Protein AF-I4Z5Z3-F1 (afdb_monomer_lite)

Structure (mmCIF, N/CA/C/O backbone):
data_AF-I4Z5Z3-F1
#
_entry.id   AF-I4Z5Z3-F1
#
loop_
_atom_site.group_PDB
_atom_site.id
_atom_site.type_symbol
_atom_site.label_atom_id
_atom_site.label_alt_id
_atom_site.label_comp_id
_atom_site.label_asym_id
_atom_site.label_entity_id
_atom_site.label_seq_id
_atom_site.pdbx_PDB_ins_code
_atom_site.Cartn_x
_atom_site.Cartn_y
_atom_site.Cartn_z
_atom_site.occupancy
_atom_site.B_iso_or_equiv
_atom_site.auth_seq_id
_atom_site.auth_comp_id
_atom_site.auth_asym_id
_atom_site.auth_atom_id
_atom_site.pdbx_PDB_model_num
ATOM 1 N N . MET A 1 1 ? 23.223 37.332 -29.266 1.00 31.53 1 MET A N 1
ATOM 2 C CA . MET A 1 1 ? 24.031 36.382 -30.055 1.00 31.53 1 MET A CA 1
ATOM 3 C C . MET A 1 1 ? 25.077 35.827 -29.116 1.00 31.53 1 MET A C 1
ATOM 5 O O . MET A 1 1 ? 26.074 36.486 -28.861 1.00 31.53 1 MET A O 1
ATOM 9 N N . ASP A 1 2 ? 24.752 34.699 -28.500 1.00 26.55 2 ASP A N 1
ATOM 10 C CA . ASP A 1 2 ? 25.630 33.965 -27.591 1.00 26.55 2 ASP A CA 1
ATOM 11 C C . ASP A 1 2 ? 26.418 32.945 -28.441 1.00 26.55 2 ASP A C 1
ATOM 13 O O . ASP A 1 2 ? 25.777 32.205 -29.194 1.00 26.55 2 ASP A O 1
ATOM 17 N N . PRO A 1 3 ? 27.766 32.922 -28.439 1.00 29.77 3 PRO A N 1
ATOM 18 C CA . PRO A 1 3 ? 28.542 32.122 -29.386 1.00 29.77 3 PRO A CA 1
ATOM 19 C C . PRO A 1 3 ? 28.726 30.651 -28.972 1.00 29.77 3 PRO A C 1
ATOM 21 O O . PRO A 1 3 ? 29.540 29.954 -29.573 1.00 29.77 3 PRO A O 1
ATOM 24 N N . ASN A 1 4 ? 27.980 30.149 -27.981 1.00 31.39 4 ASN A N 1
ATOM 25 C CA . ASN A 1 4 ? 28.187 28.808 -27.419 1.00 31.39 4 ASN A CA 1
ATOM 26 C C . ASN A 1 4 ? 27.193 27.718 -27.852 1.00 31.39 4 ASN A C 1
ATOM 28 O O . ASN A 1 4 ? 27.246 26.610 -27.318 1.00 31.39 4 ASN A O 1
ATOM 32 N N . HIS A 1 5 ? 26.352 27.950 -28.862 1.00 33.59 5 HIS A N 1
ATOM 33 C CA . HIS A 1 5 ? 25.580 26.860 -29.468 1.00 33.59 5 HIS A CA 1
ATOM 34 C C . HIS A 1 5 ? 26.486 26.030 -30.395 1.00 33.59 5 HIS A C 1
ATOM 36 O O . HIS A 1 5 ? 26.515 26.215 -31.609 1.00 33.59 5 HIS A O 1
ATOM 42 N N . ARG A 1 6 ? 27.286 25.123 -29.818 1.00 33.78 6 ARG A N 1
ATOM 43 C CA . ARG A 1 6 ? 27.872 24.023 -30.592 1.00 33.78 6 ARG A CA 1
ATOM 44 C C . ARG A 1 6 ? 26.736 23.077 -30.962 1.00 33.78 6 ARG A C 1
ATOM 46 O O . ARG A 1 6 ? 26.145 22.454 -30.085 1.00 33.78 6 ARG A O 1
ATOM 53 N N . ASP A 1 7 ? 26.446 22.984 -32.255 1.00 34.03 7 ASP A N 1
ATOM 54 C CA . ASP A 1 7 ? 25.658 21.900 -32.838 1.00 34.03 7 ASP A CA 1
ATOM 55 C C . ASP A 1 7 ? 26.296 20.560 -32.449 1.00 34.03 7 ASP A C 1
ATOM 57 O O . ASP A 1 7 ? 27.281 20.113 -33.045 1.00 34.03 7 ASP A O 1
ATOM 61 N N . HIS A 1 8 ? 25.754 19.916 -31.417 1.00 39.19 8 HIS A N 1
ATOM 62 C CA . HIS A 1 8 ? 26.062 18.532 -31.093 1.00 39.19 8 HIS A CA 1
ATOM 63 C C . HIS A 1 8 ? 25.423 17.647 -32.163 1.00 39.19 8 HIS A C 1
ATOM 65 O O . HIS A 1 8 ? 24.312 17.144 -32.004 1.00 39.19 8 HIS A O 1
ATOM 71 N N . LYS A 1 9 ? 26.123 17.460 -33.286 1.00 43.28 9 LYS A N 1
ATOM 72 C CA . LYS A 1 9 ? 25.806 16.350 -34.184 1.00 43.28 9 LYS A CA 1
ATOM 73 C C . LYS A 1 9 ? 25.938 15.053 -33.375 1.00 43.28 9 LYS A C 1
ATOM 75 O O . LYS A 1 9 ? 26.975 14.877 -32.732 1.00 43.28 9 LYS A O 1
ATOM 80 N N . PRO A 1 10 ? 24.943 14.149 -33.388 1.00 43.78 10 PRO A N 1
ATOM 81 C CA . PRO A 1 10 ? 25.085 12.842 -32.764 1.00 43.78 10 PRO A CA 1
ATOM 82 C C . PRO A 1 10 ? 26.239 12.108 -33.453 1.00 43.78 10 PRO A C 1
ATOM 84 O O . PRO A 1 10 ? 26.152 11.712 -34.614 1.00 43.78 10 PRO A O 1
ATOM 87 N N . GLY A 1 11 ? 27.360 11.992 -32.752 1.00 50.28 11 GLY A N 1
ATOM 88 C CA . GLY A 1 11 ? 28.593 11.432 -33.278 1.00 50.28 11 GLY A CA 1
ATOM 89 C C . GLY A 1 11 ? 29.417 10.826 -32.155 1.00 50.28 11 GLY A C 1
ATOM 90 O O . GLY A 1 11 ? 29.365 11.281 -31.016 1.00 50.28 11 GLY A O 1
ATOM 91 N N . LEU A 1 12 ? 30.151 9.765 -32.479 1.00 65.81 12 LEU A N 1
ATOM 92 C CA . LEU A 1 12 ? 31.097 9.140 -31.564 1.00 65.81 12 LEU A CA 1
ATOM 93 C C . LEU A 1 12 ? 32.271 10.101 -31.326 1.00 65.81 12 LEU A C 1
ATOM 95 O O . LEU A 1 12 ? 33.020 10.397 -32.259 1.00 65.81 12 LEU A O 1
ATOM 99 N N . HIS A 1 13 ? 32.449 10.576 -30.095 1.00 69.69 13 HIS A N 1
ATOM 100 C CA . HIS A 1 13 ? 33.616 11.370 -29.711 1.00 69.69 13 HIS A CA 1
ATOM 101 C C . HIS A 1 13 ? 34.647 10.472 -29.024 1.00 69.69 13 HIS A C 1
ATOM 103 O O . HIS A 1 13 ? 34.348 9.841 -28.015 1.00 69.69 13 HIS A O 1
ATOM 109 N N . LEU A 1 14 ? 35.866 10.421 -29.566 1.00 71.56 14 LEU A N 1
ATOM 110 C CA . LEU A 1 14 ? 36.978 9.619 -29.046 1.00 71.56 14 LEU A CA 1
ATOM 111 C C . LEU A 1 14 ? 38.080 10.547 -28.528 1.00 71.56 14 LEU A C 1
ATOM 113 O O . LEU A 1 14 ? 38.594 11.360 -29.294 1.00 71.56 14 LEU A O 1
ATOM 117 N N . GLN A 1 15 ? 38.464 10.433 -27.253 1.00 69.38 15 GLN A N 1
ATOM 118 C CA . GLN A 1 15 ? 39.503 11.307 -26.679 1.00 69.38 15 GLN A CA 1
ATOM 119 C C . GLN A 1 15 ? 40.918 10.724 -26.763 1.00 69.38 15 GLN A C 1
ATOM 121 O O . GLN A 1 15 ? 41.886 11.449 -26.987 1.00 69.38 15 GLN A O 1
ATOM 126 N N . LYS A 1 16 ? 41.060 9.410 -26.557 1.00 73.69 16 LYS A N 1
ATOM 127 C CA . LYS A 1 16 ? 42.342 8.692 -26.594 1.00 73.69 16 LYS A CA 1
ATOM 128 C C . LYS A 1 16 ? 42.115 7.331 -27.230 1.00 73.69 16 LYS A C 1
ATOM 130 O O . LYS A 1 16 ? 41.235 6.604 -26.781 1.00 73.69 16 LYS A O 1
ATOM 135 N N . PHE A 1 17 ? 42.906 6.965 -28.233 1.00 76.56 17 PHE A N 1
ATOM 136 C CA . PHE A 1 17 ? 42.856 5.631 -28.822 1.00 76.56 17 PHE A CA 1
ATOM 137 C C . PHE A 1 17 ? 44.259 5.125 -29.138 1.00 76.56 17 PHE A C 1
ATOM 139 O O . PHE A 1 17 ? 45.137 5.885 -29.544 1.00 76.56 17 PHE A O 1
ATOM 146 N N . LYS A 1 18 ? 44.463 3.825 -28.953 1.00 83.12 18 LYS A N 1
ATOM 147 C CA . LYS A 1 18 ? 45.615 3.093 -29.467 1.00 83.12 18 LYS A CA 1
ATOM 148 C C . LYS A 1 18 ? 45.072 1.906 -30.243 1.00 83.12 18 LYS A C 1
ATOM 150 O O . LYS A 1 18 ? 44.333 1.096 -29.694 1.00 83.12 18 LYS A O 1
ATOM 155 N N . THR A 1 19 ? 45.412 1.836 -31.519 1.00 84.44 19 THR A N 1
ATOM 156 C CA . THR A 1 19 ? 44.945 0.796 -32.432 1.00 84.44 19 THR A CA 1
ATOM 157 C C . THR A 1 19 ? 46.143 0.086 -33.036 1.00 84.44 19 THR A C 1
ATOM 159 O O . THR A 1 19 ? 47.125 0.708 -33.438 1.00 84.44 19 THR A O 1
ATOM 162 N N . ARG A 1 20 ? 46.067 -1.236 -33.092 1.00 84.38 20 ARG A N 1
ATOM 163 C CA . ARG A 1 20 ? 46.928 -2.091 -33.896 1.00 84.38 20 ARG A CA 1
ATOM 164 C C . ARG A 1 20 ? 46.010 -2.794 -34.879 1.00 84.38 20 ARG A C 1
ATOM 166 O O . ARG A 1 20 ? 45.059 -3.434 -34.448 1.00 84.38 20 ARG A O 1
ATOM 173 N N . PHE A 1 21 ? 46.262 -2.641 -36.170 1.00 82.38 21 PHE A N 1
ATOM 174 C CA . PHE A 1 21 ? 45.465 -3.305 -37.189 1.00 82.38 21 PHE A CA 1
ATOM 175 C C . PHE A 1 21 ? 46.363 -3.962 -38.231 1.00 82.38 21 PHE A C 1
ATOM 177 O O . PHE A 1 21 ? 47.402 -3.413 -38.595 1.00 82.38 21 PHE A O 1
ATOM 184 N N . ASP A 1 22 ? 45.938 -5.128 -38.689 1.00 79.94 22 ASP A N 1
ATOM 185 C CA . ASP A 1 22 ? 46.406 -5.803 -39.889 1.00 79.94 22 ASP A CA 1
ATOM 186 C C . ASP A 1 22 ? 45.170 -6.023 -40.767 1.00 79.94 22 ASP A C 1
ATOM 188 O O . ASP A 1 22 ? 44.238 -6.727 -40.375 1.00 79.94 22 ASP A O 1
ATOM 192 N N . ALA A 1 23 ? 45.089 -5.296 -41.881 1.00 76.75 23 ALA A N 1
ATOM 193 C CA . ALA A 1 23 ? 43.905 -5.249 -42.729 1.00 76.75 23 ALA A CA 1
ATOM 194 C C . ALA A 1 23 ? 44.325 -5.245 -44.198 1.00 76.75 23 ALA A C 1
ATOM 196 O O . ALA A 1 23 ? 45.014 -4.326 -44.649 1.00 76.75 23 ALA A O 1
ATOM 197 N N . GLY A 1 24 ? 43.897 -6.257 -44.950 1.00 71.94 24 GLY A N 1
ATOM 198 C CA . GLY A 1 24 ? 44.067 -6.248 -46.399 1.00 71.94 24 GLY A CA 1
ATOM 199 C C . GLY A 1 24 ? 43.043 -5.367 -47.121 1.00 71.94 24 GLY A C 1
ATOM 200 O O . GLY A 1 24 ? 42.066 -4.882 -46.550 1.00 71.94 24 GLY A O 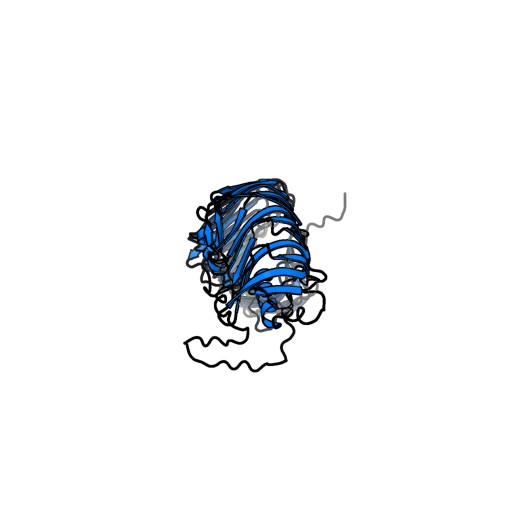1
ATOM 201 N N . SER A 1 25 ? 43.301 -5.126 -48.403 1.00 71.19 25 SER A N 1
ATOM 202 C CA . SER A 1 25 ? 42.536 -4.186 -49.237 1.00 71.19 25 SER A CA 1
ATOM 203 C C . SER A 1 25 ? 41.274 -4.795 -49.857 1.00 71.19 25 SER A C 1
ATOM 205 O O . SER A 1 25 ? 40.394 -4.064 -50.312 1.00 71.19 25 SER A O 1
ATOM 207 N N . HIS A 1 26 ? 41.160 -6.125 -49.870 1.00 73.25 26 HIS A N 1
ATOM 208 C CA . HIS A 1 26 ? 40.001 -6.837 -50.384 1.00 73.25 26 HIS A CA 1
ATOM 209 C C . HIS A 1 26 ? 39.078 -7.279 -49.232 1.00 73.25 26 HIS A C 1
ATOM 211 O O . HIS A 1 26 ? 39.560 -7.762 -48.213 1.00 73.25 26 HIS A O 1
ATOM 217 N N . PRO A 1 27 ? 37.737 -7.238 -49.389 1.00 68.38 27 PRO A N 1
ATOM 218 C CA . PRO A 1 27 ? 36.786 -7.734 -48.385 1.00 68.38 27 PRO A CA 1
ATOM 219 C C . PRO A 1 27 ? 36.991 -9.150 -47.807 1.00 68.38 27 PRO A C 1
ATOM 221 O O . PRO A 1 27 ? 36.355 -9.488 -46.807 1.00 68.38 27 PRO A O 1
ATOM 224 N N . ARG A 1 28 ? 37.807 -9.993 -48.451 1.00 76.12 28 ARG A N 1
ATOM 225 C CA . ARG A 1 28 ? 38.149 -11.355 -48.006 1.00 76.12 28 ARG A CA 1
ATOM 226 C C . ARG A 1 28 ? 39.514 -11.453 -47.328 1.00 76.12 28 ARG A C 1
ATOM 228 O O . ARG A 1 28 ? 39.836 -12.523 -46.819 1.00 76.12 28 ARG A O 1
ATOM 235 N N . ASP A 1 29 ? 40.299 -10.386 -47.354 1.00 82.75 29 ASP A N 1
ATOM 236 C CA . ASP A 1 29 ? 41.617 -10.380 -46.744 1.00 82.75 29 ASP A CA 1
ATOM 237 C C . ASP A 1 29 ? 41.499 -10.434 -45.219 1.00 82.75 29 ASP A C 1
ATOM 239 O O . ASP A 1 29 ? 40.460 -10.085 -44.642 1.00 82.75 29 ASP A O 1
ATOM 243 N N . GLN A 1 30 ? 42.577 -10.886 -44.577 1.00 83.00 30 GLN A N 1
ATOM 244 C CA . GLN A 1 30 ? 42.654 -10.950 -43.127 1.00 83.00 30 GLN A CA 1
ATOM 245 C C . GLN A 1 30 ? 42.459 -9.551 -42.526 1.00 83.00 30 GLN A C 1
ATOM 247 O O . GLN A 1 30 ? 43.015 -8.560 -43.001 1.00 83.00 30 GLN A O 1
ATOM 252 N N . LEU A 1 31 ? 41.632 -9.509 -41.489 1.00 84.00 31 LEU A N 1
ATOM 253 C CA . LEU A 1 31 ? 41.275 -8.358 -40.687 1.00 84.00 31 LEU A CA 1
ATOM 254 C C . LEU A 1 31 ? 41.512 -8.737 -39.224 1.00 84.00 31 LEU A C 1
ATOM 256 O O . LEU A 1 31 ? 40.755 -9.525 -38.660 1.00 84.00 31 LEU A O 1
ATOM 260 N N . ASP A 1 32 ? 42.564 -8.196 -38.624 1.00 87.81 32 ASP A N 1
ATOM 261 C CA . ASP A 1 32 ? 42.839 -8.276 -37.190 1.00 87.81 32 ASP A CA 1
ATOM 262 C C . ASP A 1 32 ? 43.004 -6.854 -36.656 1.00 87.81 32 ASP A C 1
ATOM 264 O O . ASP A 1 32 ? 43.989 -6.178 -36.946 1.00 87.81 32 ASP A O 1
ATOM 268 N N . ILE A 1 33 ? 42.005 -6.363 -35.930 1.00 87.12 33 ILE A N 1
ATOM 269 C CA . ILE A 1 33 ? 41.999 -5.040 -35.310 1.00 87.12 33 ILE A CA 1
ATOM 270 C C . ILE A 1 33 ? 41.961 -5.238 -33.803 1.00 87.12 33 ILE A C 1
ATOM 272 O O . ILE A 1 33 ? 41.000 -5.778 -33.268 1.00 87.12 33 ILE A O 1
ATOM 276 N N . GLN A 1 34 ? 42.965 -4.718 -33.110 1.00 88.19 34 GLN A N 1
ATOM 277 C CA . GLN A 1 34 ? 42.982 -4.566 -31.662 1.00 88.19 34 GLN A CA 1
ATOM 278 C C . GLN A 1 34 ? 43.000 -3.077 -31.336 1.00 88.19 34 GLN A C 1
ATOM 280 O O . GLN A 1 34 ? 43.949 -2.361 -31.660 1.00 88.19 34 GLN A O 1
ATOM 285 N N . ALA A 1 35 ? 41.941 -2.595 -30.704 1.00 86.50 35 ALA A N 1
ATOM 286 C CA . ALA A 1 35 ? 41.761 -1.198 -30.356 1.00 86.50 35 ALA A CA 1
ATOM 287 C C . ALA A 1 35 ? 41.519 -1.056 -28.852 1.00 86.50 35 ALA A C 1
ATOM 289 O O . ALA A 1 35 ? 40.585 -1.634 -28.309 1.00 86.50 35 ALA A O 1
ATOM 290 N N . SER A 1 36 ? 42.333 -0.242 -28.186 1.00 85.19 36 SER A N 1
ATOM 291 C CA . SER A 1 36 ? 42.078 0.229 -26.825 1.00 85.19 36 SER A CA 1
ATOM 292 C C . SER A 1 36 ? 41.691 1.708 -26.881 1.00 85.19 36 SER A C 1
ATOM 294 O O . SER A 1 36 ? 42.518 2.554 -27.248 1.00 85.19 36 SER A O 1
ATOM 296 N N . LEU A 1 37 ? 40.443 2.023 -26.546 1.00 83.81 37 LEU A N 1
ATOM 297 C CA . LEU A 1 37 ? 39.892 3.377 -26.498 1.00 83.81 37 LEU A CA 1
ATOM 298 C C . LEU A 1 37 ? 39.823 3.814 -25.030 1.00 83.81 37 LEU A C 1
ATOM 300 O O . LEU A 1 37 ? 39.231 3.133 -24.198 1.00 83.81 37 LEU A O 1
ATOM 304 N N . GLY A 1 38 ? 40.437 4.947 -24.698 1.00 77.56 38 GLY A N 1
ATOM 305 C CA . GLY A 1 38 ? 40.443 5.475 -23.334 1.00 77.56 38 GLY A CA 1
ATOM 306 C C . GLY A 1 38 ? 39.061 5.960 -22.904 1.00 77.56 38 GLY A C 1
ATOM 307 O O . GLY A 1 38 ? 38.552 5.529 -21.874 1.00 77.56 38 GLY A O 1
ATOM 308 N N . GLU A 1 39 ? 38.448 6.813 -23.721 1.00 81.88 39 GLU A N 1
ATOM 309 C CA . GLU A 1 39 ? 37.090 7.322 -23.523 1.00 81.88 39 GLU A CA 1
ATOM 310 C C . GLU A 1 39 ? 36.411 7.478 -24.883 1.00 81.88 39 GLU A C 1
ATOM 312 O O . GLU A 1 39 ? 36.997 8.041 -25.820 1.00 81.88 39 GLU A O 1
ATOM 317 N N . ALA A 1 40 ? 35.187 6.969 -24.972 1.00 80.75 40 ALA A N 1
ATOM 318 C CA . ALA A 1 40 ? 34.297 7.105 -26.108 1.00 80.75 40 ALA A CA 1
ATOM 319 C C . ALA A 1 40 ? 32.925 7.560 -25.606 1.00 80.75 40 ALA A C 1
ATOM 321 O O . ALA A 1 40 ? 32.369 6.949 -24.698 1.00 80.75 40 ALA A O 1
ATOM 322 N N . SER A 1 41 ? 32.361 8.615 -26.185 1.00 77.44 41 SER A N 1
ATOM 323 C CA . SER A 1 41 ? 31.017 9.071 -25.828 1.00 77.44 41 SER A CA 1
ATOM 324 C C . SER A 1 41 ? 30.083 9.088 -27.031 1.00 77.44 41 SER A C 1
ATOM 326 O O . SER A 1 41 ? 30.464 9.436 -28.152 1.00 77.44 41 SER A O 1
ATOM 328 N N . TRP A 1 42 ? 28.846 8.687 -26.769 1.00 70.31 42 TRP A N 1
ATOM 329 C CA . TRP A 1 42 ? 27.691 8.742 -27.655 1.00 70.31 42 TRP A CA 1
ATOM 330 C C . TRP A 1 42 ? 26.529 9.381 -26.866 1.00 70.31 42 TRP A C 1
ATOM 332 O O . TRP A 1 42 ? 26.560 9.333 -25.634 1.00 70.31 42 TRP A O 1
ATOM 342 N N . PRO A 1 43 ? 25.527 10.030 -27.491 1.00 67.88 43 PRO A N 1
ATOM 343 C CA . PRO A 1 43 ? 24.435 10.658 -26.743 1.00 67.88 43 PRO A CA 1
ATOM 344 C C . PRO A 1 43 ? 23.778 9.685 -25.744 1.00 67.88 43 PRO A C 1
ATOM 346 O O . PRO A 1 43 ? 23.251 8.650 -26.143 1.00 67.88 43 PRO A O 1
ATOM 349 N N . GLY A 1 44 ? 23.854 10.003 -24.445 1.00 72.06 44 GLY A N 1
ATOM 350 C CA . GLY A 1 44 ? 23.339 9.177 -23.339 1.00 72.06 44 GLY A CA 1
ATOM 351 C C . GLY A 1 44 ? 24.209 7.979 -22.910 1.00 72.06 44 GLY A C 1
ATOM 352 O O . GLY A 1 44 ? 23.841 7.263 -21.979 1.00 72.06 44 GLY A O 1
ATOM 353 N N . LEU A 1 45 ? 25.364 7.746 -23.547 1.00 82.62 45 LEU A N 1
ATOM 354 C CA . LEU A 1 45 ? 26.273 6.637 -23.238 1.00 82.62 45 LEU A CA 1
ATOM 355 C C . LEU A 1 45 ? 27.734 7.095 -23.231 1.00 82.62 45 LEU A C 1
ATOM 357 O O . LEU A 1 45 ? 28.295 7.490 -24.252 1.00 82.62 45 LEU A O 1
ATOM 361 N N . HIS A 1 46 ? 28.388 6.954 -22.086 1.00 87.38 46 HIS A N 1
ATOM 362 C CA . HIS A 1 46 ? 29.822 7.146 -21.940 1.00 87.38 46 HIS A CA 1
ATOM 363 C C . HIS A 1 46 ? 30.512 5.800 -21.702 1.00 87.38 46 HIS A C 1
ATOM 365 O O . HIS A 1 46 ? 30.209 5.088 -20.747 1.00 87.38 46 HIS A O 1
ATOM 371 N N . LEU A 1 47 ? 31.455 5.453 -22.568 1.00 86.75 47 LEU A N 1
ATOM 372 C CA . LEU A 1 47 ? 32.263 4.242 -22.508 1.00 86.75 47 LEU A CA 1
ATOM 373 C C . LEU A 1 47 ? 33.688 4.607 -22.080 1.00 86.75 47 LEU A C 1
ATOM 375 O O . LEU A 1 47 ? 34.420 5.283 -22.803 1.00 86.75 47 LEU A O 1
ATOM 379 N N . GLY A 1 48 ? 34.090 4.160 -20.896 1.00 85.44 48 GLY A N 1
ATOM 380 C CA . GLY A 1 48 ? 35.453 4.275 -20.382 1.00 85.44 48 GLY A CA 1
ATOM 381 C C . GLY A 1 48 ? 36.231 2.971 -20.549 1.00 85.44 48 GLY A C 1
ATOM 382 O O . GLY A 1 48 ? 35.648 1.892 -20.502 1.00 85.44 48 GLY A O 1
ATOM 383 N N . SER A 1 49 ? 37.553 3.071 -20.722 1.00 86.88 49 SER A N 1
ATOM 384 C CA . SER A 1 49 ? 38.491 1.936 -20.800 1.00 86.88 49 SER A CA 1
ATOM 385 C C . SER A 1 49 ? 37.969 0.782 -21.667 1.00 86.88 49 SER A C 1
ATOM 387 O O . SER A 1 49 ? 37.683 -0.308 -21.177 1.00 86.88 49 SER A O 1
ATOM 389 N N . THR A 1 50 ? 37.790 1.060 -22.956 1.00 88.94 50 THR A N 1
ATOM 390 C CA . THR A 1 50 ? 37.164 0.146 -23.912 1.00 88.94 50 THR A CA 1
ATOM 391 C C . THR A 1 50 ? 38.213 -0.646 -24.678 1.00 88.94 50 THR A C 1
ATOM 393 O O . THR A 1 50 ? 39.086 -0.063 -25.317 1.00 88.94 50 THR A O 1
ATOM 396 N N . GLU A 1 51 ? 38.092 -1.965 -24.679 1.00 91.94 51 GLU A N 1
ATOM 397 C CA . GLU A 1 51 ? 38.878 -2.878 -25.501 1.00 91.94 51 GLU A CA 1
ATOM 398 C C . GLU A 1 51 ? 37.981 -3.471 -26.587 1.00 91.94 51 GLU A C 1
ATOM 400 O O . GLU A 1 51 ? 36.938 -4.056 -26.302 1.00 91.94 51 GLU A O 1
ATOM 405 N N . LEU A 1 52 ? 38.375 -3.296 -27.845 1.00 91.69 52 LEU A N 1
ATOM 406 C CA . LEU A 1 52 ? 37.683 -3.802 -29.021 1.00 91.69 52 LEU A CA 1
ATOM 407 C C . LEU A 1 52 ? 38.651 -4.670 -29.823 1.00 91.69 52 LEU A C 1
ATOM 409 O O . LEU A 1 52 ? 39.704 -4.202 -30.253 1.00 91.69 52 LEU A O 1
ATOM 413 N N . THR A 1 53 ? 38.269 -5.919 -30.057 1.00 92.12 53 THR A N 1
ATOM 414 C CA . THR A 1 53 ? 38.987 -6.855 -30.921 1.00 92.12 53 THR A CA 1
ATOM 415 C C . THR A 1 53 ? 38.083 -7.262 -32.079 1.00 92.12 53 THR A C 1
ATOM 417 O O . THR A 1 53 ? 36.947 -7.680 -31.859 1.00 92.12 53 THR A O 1
ATOM 420 N N . VAL A 1 54 ? 38.570 -7.140 -33.312 1.00 90.81 54 VAL A N 1
ATOM 421 C CA . VAL A 1 54 ? 37.887 -7.593 -34.529 1.00 90.81 54 VAL A CA 1
ATOM 422 C C . VAL A 1 54 ? 38.803 -8.557 -35.265 1.00 90.81 54 VAL A C 1
ATOM 424 O O . VAL A 1 54 ? 39.894 -8.165 -35.653 1.00 90.81 54 VAL A O 1
ATOM 427 N N . GLN A 1 55 ? 38.378 -9.802 -35.464 1.00 91.00 55 GLN A N 1
ATOM 428 C CA . GLN A 1 55 ? 39.190 -10.853 -36.090 1.00 91.00 55 GLN A CA 1
ATOM 429 C C . GLN A 1 55 ? 38.434 -11.543 -37.225 1.00 91.00 55 GLN A C 1
ATOM 431 O O . GLN A 1 55 ? 37.267 -11.890 -37.061 1.00 91.00 55 GLN A O 1
ATOM 436 N N . GLY A 1 56 ? 39.091 -11.804 -38.355 1.00 90.00 56 GLY A N 1
ATOM 437 C CA . GLY A 1 56 ? 38.521 -12.535 -39.491 1.00 90.00 56 GLY A CA 1
ATOM 438 C C . GLY A 1 56 ? 38.787 -11.821 -40.809 1.00 90.00 56 GLY A C 1
ATOM 439 O O . GLY A 1 56 ? 39.937 -11.629 -41.173 1.00 90.00 56 GLY A O 1
ATOM 440 N N . SER A 1 57 ? 37.733 -11.446 -41.525 1.00 87.44 57 SER A N 1
ATOM 441 C CA . SER A 1 57 ? 37.754 -10.653 -42.760 1.00 87.44 57 SER A CA 1
ATOM 442 C C . SER A 1 57 ? 36.575 -9.673 -42.770 1.00 87.44 57 SER A C 1
ATOM 444 O O . SER A 1 57 ? 35.606 -9.842 -42.026 1.00 87.44 57 SER A O 1
ATOM 446 N N . ALA A 1 58 ? 36.590 -8.648 -43.628 1.00 80.50 58 ALA A N 1
ATOM 447 C CA . ALA A 1 58 ? 35.497 -7.664 -43.662 1.00 80.50 58 ALA A CA 1
ATOM 448 C C . ALA A 1 58 ? 34.120 -8.320 -43.905 1.00 80.50 58 ALA A C 1
ATOM 450 O O . ALA A 1 58 ? 33.128 -7.956 -43.272 1.00 80.50 58 ALA A O 1
ATOM 451 N N . ASN A 1 59 ? 34.064 -9.353 -44.751 1.00 84.94 59 ASN A N 1
ATOM 452 C CA . ASN A 1 59 ? 32.843 -10.114 -45.029 1.00 84.94 59 ASN A CA 1
ATOM 453 C C . ASN A 1 59 ? 32.497 -11.203 -43.990 1.00 84.94 59 ASN A C 1
ATOM 455 O O . ASN A 1 59 ? 31.423 -11.794 -44.100 1.00 84.94 59 ASN A O 1
ATOM 459 N N . ARG A 1 60 ? 33.383 -11.507 -43.032 1.00 89.25 60 ARG A N 1
ATOM 460 C CA . ARG A 1 60 ? 33.137 -12.440 -41.924 1.00 89.25 60 ARG A CA 1
ATOM 461 C C . ARG A 1 60 ? 34.127 -12.177 -40.794 1.00 89.25 60 ARG A C 1
ATOM 463 O O . ARG A 1 60 ? 35.260 -12.646 -40.838 1.00 89.25 60 ARG A O 1
ATOM 470 N N . HIS A 1 61 ? 33.692 -11.465 -39.769 1.00 90.88 61 HIS A N 1
ATOM 471 C CA . HIS A 1 61 ? 34.529 -11.115 -38.628 1.00 90.88 61 HIS A CA 1
ATOM 472 C C . HIS A 1 61 ? 33.814 -11.400 -37.316 1.00 90.88 61 HIS A C 1
ATOM 474 O O . HIS A 1 61 ? 32.591 -11.332 -37.227 1.00 90.88 61 HIS A O 1
ATOM 480 N N . ARG A 1 62 ? 34.608 -11.677 -36.291 1.00 93.38 62 ARG A N 1
ATOM 481 C CA . ARG A 1 62 ? 34.197 -11.724 -34.899 1.00 93.38 62 ARG A CA 1
ATOM 482 C C . ARG A 1 62 ? 34.569 -10.416 -34.231 1.00 93.38 62 ARG A C 1
ATOM 484 O O . ARG A 1 62 ? 35.720 -10.002 -34.318 1.00 93.38 62 ARG A O 1
ATOM 491 N N . LEU A 1 63 ? 33.610 -9.801 -33.561 1.00 92.19 63 LEU A N 1
ATOM 492 C CA . LEU A 1 63 ? 33.751 -8.598 -32.762 1.00 92.19 63 LEU A CA 1
ATOM 493 C C . LEU A 1 63 ? 33.630 -8.966 -31.283 1.00 92.19 63 LEU A C 1
ATOM 495 O O . LEU A 1 63 ? 32.652 -9.577 -30.858 1.00 92.19 63 LEU A O 1
ATOM 499 N N . GLN A 1 64 ? 34.627 -8.570 -30.503 1.00 94.00 64 GLN A N 1
ATOM 500 C CA . GLN A 1 64 ? 34.635 -8.643 -29.047 1.00 94.00 64 GLN A CA 1
ATOM 501 C C . GLN A 1 64 ? 34.848 -7.245 -28.490 1.00 94.00 64 GLN A C 1
ATOM 503 O O . GLN A 1 64 ? 35.827 -6.590 -28.836 1.00 94.00 64 GLN A O 1
ATOM 508 N N . LEU A 1 65 ? 33.937 -6.791 -27.638 1.00 93.44 65 LEU A N 1
ATOM 509 C CA . LEU A 1 65 ? 33.978 -5.473 -27.021 1.00 93.44 65 LEU A CA 1
ATOM 510 C C . LEU A 1 65 ? 33.814 -5.619 -25.509 1.00 93.44 65 LEU A C 1
ATOM 512 O O . LEU A 1 65 ? 32.833 -6.191 -25.039 1.00 93.44 65 LEU A O 1
ATOM 516 N N . GLN A 1 66 ? 34.761 -5.068 -24.759 1.00 93.88 66 GLN A N 1
ATOM 517 C CA . GLN A 1 66 ? 34.699 -4.948 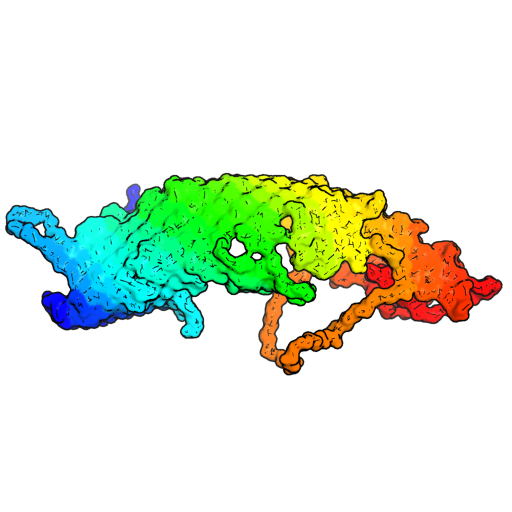-23.306 1.00 93.88 66 GLN A CA 1
ATOM 518 C C . GLN A 1 66 ? 34.852 -3.481 -22.920 1.00 93.88 66 GLN A C 1
ATOM 520 O O . GLN A 1 66 ? 35.730 -2.796 -23.437 1.00 93.88 66 GLN A O 1
ATOM 525 N N . SER A 1 67 ? 33.988 -2.963 -22.051 1.00 93.44 67 SER A N 1
ATOM 526 C CA . SER A 1 67 ? 34.009 -1.543 -21.683 1.00 93.44 67 SER A CA 1
ATOM 527 C C . SER A 1 67 ? 33.403 -1.287 -20.307 1.00 93.44 67 SER A C 1
ATOM 529 O O . SER A 1 67 ? 32.584 -2.067 -19.824 1.00 93.44 67 SER A O 1
ATOM 531 N N . LEU A 1 68 ? 33.770 -0.169 -19.682 1.00 92.06 68 LEU A N 1
ATOM 532 C CA . LEU A 1 68 ? 33.050 0.389 -18.540 1.00 92.06 68 LEU A CA 1
ATOM 533 C C . LEU A 1 68 ? 32.040 1.425 -19.041 1.00 92.06 68 LEU A C 1
ATOM 535 O O . LEU A 1 68 ? 32.395 2.558 -19.354 1.00 92.06 68 LEU A O 1
ATOM 539 N N . ALA A 1 69 ? 30.773 1.033 -19.098 1.00 89.38 69 ALA A N 1
ATOM 540 C CA . ALA A 1 69 ? 29.668 1.867 -19.532 1.00 89.38 69 ALA A CA 1
ATOM 541 C C . ALA A 1 69 ? 29.075 2.690 -18.377 1.00 89.38 69 ALA A C 1
ATOM 543 O O . ALA A 1 69 ? 28.873 2.212 -17.257 1.00 89.38 69 ALA A O 1
ATOM 544 N N . GLN A 1 70 ? 28.753 3.941 -18.679 1.00 87.00 70 GLN A N 1
ATOM 545 C CA . GLN A 1 70 ? 27.979 4.850 -17.847 1.00 87.00 70 GLN A CA 1
ATOM 546 C C . GLN A 1 70 ? 26.856 5.430 -18.701 1.00 87.00 70 GLN A C 1
ATOM 548 O O . GLN A 1 70 ? 27.101 5.948 -19.789 1.00 87.00 70 GLN A O 1
ATOM 553 N N . PHE A 1 71 ? 25.627 5.330 -18.208 1.00 82.12 71 PHE A N 1
ATOM 554 C CA . PHE A 1 71 ? 24.445 5.833 -18.897 1.00 82.12 71 PHE A CA 1
ATOM 555 C C . PHE A 1 71 ? 24.009 7.146 -18.256 1.00 82.12 71 PHE A C 1
ATOM 557 O O . PHE A 1 71 ? 23.884 7.242 -17.030 1.00 82.12 71 PHE A O 1
ATOM 564 N N . SER A 1 72 ? 23.771 8.145 -19.094 1.00 75.94 72 SER A N 1
ATOM 565 C CA . SER A 1 72 ? 23.265 9.450 -18.691 1.00 75.94 72 SER A CA 1
ATOM 566 C C . SER A 1 72 ? 21.986 9.779 -19.442 1.00 75.94 72 SER A C 1
ATOM 568 O O . SER A 1 72 ? 21.692 9.213 -20.496 1.00 75.94 72 SER A O 1
ATOM 570 N N . ASP A 1 73 ? 21.205 10.694 -18.885 1.00 66.06 73 ASP A N 1
ATOM 571 C CA . ASP A 1 73 ? 20.085 11.284 -19.595 1.00 66.06 73 ASP A CA 1
ATOM 572 C C . ASP A 1 73 ? 20.616 11.982 -20.868 1.00 66.06 73 ASP A C 1
ATOM 574 O O . ASP A 1 73 ? 21.518 12.822 -20.781 1.00 66.06 73 ASP A O 1
ATOM 578 N N . PRO A 1 74 ? 20.107 11.646 -22.065 1.00 61.00 74 PRO A N 1
ATOM 579 C CA . PRO A 1 74 ? 20.599 12.213 -23.319 1.00 61.00 74 PRO A CA 1
ATOM 580 C C . PRO A 1 74 ? 20.277 13.708 -23.483 1.00 61.00 74 PRO A C 1
ATOM 582 O O . PRO A 1 74 ? 20.876 14.358 -24.338 1.00 61.00 74 PRO A O 1
ATOM 585 N N . THR A 1 75 ? 19.350 14.251 -22.690 1.00 58.41 75 THR A N 1
ATOM 586 C CA . THR A 1 75 ? 18.934 15.660 -22.703 1.00 58.41 75 THR A CA 1
ATOM 587 C C . THR A 1 75 ? 19.610 16.491 -21.613 1.00 58.41 75 THR A C 1
ATOM 589 O O . THR A 1 75 ? 20.061 17.598 -21.903 1.00 58.41 75 THR A O 1
ATOM 592 N N . THR A 1 76 ? 19.731 15.975 -20.383 1.00 63.28 76 THR A N 1
ATOM 593 C CA . THR A 1 76 ? 20.336 16.717 -19.255 1.00 63.28 76 THR A CA 1
ATOM 594 C C . THR A 1 76 ? 21.809 16.379 -19.025 1.00 63.28 76 THR A C 1
ATOM 596 O O . THR A 1 76 ? 22.535 17.165 -18.419 1.00 63.28 76 THR A O 1
ATOM 599 N N . GLY A 1 77 ? 22.276 15.226 -19.512 1.00 62.59 77 GLY A N 1
ATOM 600 C CA . GLY A 1 77 ? 23.626 14.718 -19.272 1.00 62.59 77 GLY A CA 1
ATOM 601 C C . GLY A 1 77 ? 23.851 14.171 -17.858 1.00 62.59 77 GLY A C 1
ATOM 602 O O . GLY A 1 77 ? 24.957 13.714 -17.566 1.00 62.59 77 GLY A O 1
ATOM 603 N N . GLU A 1 78 ? 22.838 14.184 -16.985 1.00 70.25 78 GLU A N 1
ATOM 604 C CA . GLU A 1 78 ? 22.943 13.657 -15.623 1.00 70.25 78 GLU A CA 1
ATOM 605 C C . GLU A 1 78 ? 22.990 12.124 -15.615 1.00 70.25 78 GLU A C 1
ATOM 607 O O . GLU A 1 78 ? 22.342 11.456 -16.421 1.00 70.25 78 GLU A O 1
ATOM 612 N N . LEU A 1 79 ? 23.765 11.545 -14.692 1.00 73.00 79 LEU A N 1
ATOM 613 C CA . LEU A 1 79 ? 23.826 10.093 -14.514 1.00 73.00 79 LEU A CA 1
ATOM 614 C C . LEU A 1 79 ? 22.459 9.549 -14.091 1.00 73.00 79 LEU A C 1
ATOM 616 O O . LEU A 1 79 ? 21.806 10.094 -13.201 1.00 73.00 79 LEU A O 1
ATOM 620 N N . ASN A 1 80 ? 22.056 8.428 -14.685 1.00 62.97 80 ASN A N 1
ATOM 621 C CA . ASN A 1 80 ? 20.791 7.797 -14.338 1.00 62.97 80 ASN A CA 1
ATOM 622 C C . ASN A 1 80 ? 20.885 7.128 -12.955 1.00 62.97 80 ASN A C 1
ATOM 624 O O . ASN A 1 80 ? 21.558 6.110 -12.788 1.00 62.97 80 ASN A O 1
ATOM 628 N N . SER A 1 81 ? 20.185 7.687 -11.965 1.00 58.75 81 SER A N 1
ATOM 629 C CA . SER A 1 81 ? 20.177 7.202 -10.578 1.00 58.75 81 SER A CA 1
ATOM 630 C C . SER A 1 81 ? 19.526 5.826 -10.396 1.00 58.75 81 SER A C 1
ATOM 632 O O . SER A 1 81 ? 19.713 5.202 -9.353 1.00 58.75 81 SER A O 1
ATOM 634 N N . MET A 1 82 ? 18.793 5.331 -11.400 1.00 59.94 82 MET A N 1
ATOM 635 C CA . MET A 1 82 ? 18.185 3.996 -11.390 1.00 59.94 82 MET A CA 1
ATOM 636 C C . MET A 1 82 ? 19.138 2.887 -11.861 1.00 59.94 82 MET A C 1
ATOM 638 O O . MET A 1 82 ? 18.798 1.709 -11.748 1.00 59.94 82 MET A O 1
ATOM 642 N N . LEU A 1 83 ? 20.315 3.233 -12.396 1.00 70.88 83 LEU A N 1
ATOM 643 C CA . LEU A 1 83 ? 21.296 2.276 -12.906 1.00 70.88 83 LEU A CA 1
ATOM 644 C C . LEU A 1 83 ? 22.519 2.200 -11.974 1.00 70.88 83 LEU A C 1
ATOM 646 O O . LEU A 1 83 ? 23.048 3.242 -11.572 1.00 70.88 83 LEU A O 1
ATOM 650 N N . PRO A 1 84 ? 23.032 0.995 -11.653 1.00 74.81 84 PRO A N 1
ATOM 651 C CA . PRO A 1 84 ? 24.340 0.862 -11.022 1.00 74.81 84 PRO A CA 1
ATOM 652 C C . PRO A 1 84 ? 25.391 1.529 -11.907 1.00 74.81 84 PRO A C 1
ATOM 654 O O . PRO A 1 84 ? 25.369 1.371 -13.125 1.00 74.81 84 PRO A O 1
ATOM 657 N N . THR A 1 85 ? 26.316 2.285 -11.324 1.00 78.56 85 THR A N 1
ATOM 658 C CA . THR A 1 85 ? 27.362 2.974 -12.091 1.00 78.56 85 THR A CA 1
ATOM 659 C C . THR A 1 85 ? 28.744 2.797 -11.442 1.00 78.56 85 THR A C 1
ATOM 661 O O . THR A 1 85 ? 28.905 3.038 -10.232 1.00 78.56 85 THR A O 1
ATOM 664 N N . PRO A 1 86 ? 29.782 2.398 -12.212 1.00 84.62 86 PRO A N 1
ATOM 665 C CA . PRO A 1 86 ? 29.770 2.024 -13.639 1.00 84.62 86 PRO A CA 1
ATOM 666 C C . PRO A 1 86 ? 29.311 0.570 -13.896 1.00 84.62 86 PRO A C 1
ATOM 668 O O . PRO A 1 86 ? 29.430 -0.285 -13.019 1.00 84.62 86 PRO A O 1
ATOM 671 N N . LEU A 1 87 ? 28.849 0.279 -15.116 1.00 90.19 87 LEU A N 1
ATOM 672 C CA . LEU A 1 87 ? 28.526 -1.076 -15.586 1.00 90.19 87 LEU A CA 1
ATOM 673 C C . LEU A 1 87 ? 29.675 -1.632 -16.434 1.00 90.19 87 LEU A C 1
ATOM 675 O O . LEU A 1 87 ? 30.199 -0.940 -17.299 1.00 90.19 87 LEU A O 1
ATOM 679 N N . ARG A 1 88 ? 30.059 -2.891 -16.236 1.00 92.50 88 ARG A N 1
ATOM 680 C CA . ARG A 1 88 ? 30.929 -3.623 -17.161 1.00 92.50 88 ARG A CA 1
ATOM 681 C C . ARG A 1 88 ? 30.082 -4.175 -18.303 1.00 92.50 88 ARG A C 1
ATOM 683 O O . ARG A 1 88 ? 29.181 -4.971 -18.058 1.00 92.50 88 ARG A O 1
ATOM 690 N N . MET A 1 89 ? 30.382 -3.746 -19.521 1.00 93.25 89 MET A N 1
ATOM 691 C CA . MET A 1 89 ? 29.753 -4.196 -20.755 1.00 93.25 89 MET A CA 1
ATOM 692 C C . MET A 1 89 ? 30.655 -5.194 -21.466 1.00 93.25 89 MET A C 1
ATOM 694 O O . MET A 1 89 ? 31.815 -4.889 -21.730 1.00 93.25 89 MET A O 1
ATOM 698 N N . GLU A 1 90 ? 30.104 -6.356 -21.797 1.00 93.75 90 GLU A N 1
ATOM 699 C CA . GLU A 1 90 ? 30.746 -7.408 -22.583 1.00 93.75 90 GLU A CA 1
ATOM 700 C C . GLU A 1 90 ? 29.833 -7.735 -23.771 1.00 93.75 90 GLU A C 1
ATOM 702 O O . GLU A 1 90 ? 28.693 -8.158 -23.586 1.00 93.75 90 GLU A O 1
ATOM 707 N N . LEU A 1 91 ? 30.318 -7.506 -24.991 1.00 93.81 91 LEU A N 1
ATOM 708 C CA . LEU A 1 91 ? 29.610 -7.783 -26.239 1.00 93.81 91 LEU A CA 1
ATOM 709 C C . LEU A 1 91 ? 30.455 -8.715 -27.110 1.00 93.81 91 LEU A C 1
ATOM 711 O O . LEU A 1 91 ? 31.616 -8.427 -27.407 1.00 93.81 91 LEU A O 1
ATOM 715 N N . LEU A 1 92 ? 29.843 -9.806 -27.559 1.00 94.31 92 LEU A N 1
ATOM 716 C CA . LEU A 1 92 ? 30.382 -10.733 -28.546 1.00 94.31 92 LEU A CA 1
ATOM 717 C C . LEU A 1 92 ? 29.418 -10.796 -29.729 1.00 94.31 92 LEU A C 1
ATOM 719 O O . LEU A 1 92 ? 28.242 -11.116 -29.554 1.00 94.31 92 LEU A O 1
ATOM 723 N N . ALA A 1 93 ? 29.914 -10.524 -30.931 1.00 94.00 93 ALA A N 1
ATOM 724 C CA . ALA A 1 93 ? 29.124 -10.606 -32.152 1.00 94.00 93 ALA A CA 1
ATOM 725 C C . ALA A 1 93 ? 29.942 -11.198 -33.302 1.00 94.00 93 ALA A C 1
ATOM 727 O O . ALA A 1 93 ? 31.140 -10.959 -33.406 1.00 94.00 93 ALA A O 1
ATOM 728 N N . ASP A 1 94 ? 29.294 -11.938 -34.192 1.00 93.69 94 ASP A N 1
ATOM 729 C CA . ASP A 1 94 ? 29.862 -12.358 -35.472 1.00 93.69 94 ASP A CA 1
ATOM 730 C C . ASP A 1 94 ? 29.121 -11.608 -36.586 1.00 93.69 94 ASP A C 1
ATOM 732 O O . ASP A 1 94 ? 27.897 -11.541 -36.578 1.00 93.69 94 ASP A O 1
ATOM 736 N N . GLY A 1 95 ? 29.826 -11.008 -37.543 1.00 91.94 95 GLY A N 1
ATOM 737 C CA . GLY A 1 95 ? 29.204 -10.114 -38.518 1.00 91.94 95 GLY A CA 1
ATOM 738 C C . GLY A 1 95 ? 29.882 -10.075 -39.875 1.00 91.94 95 GLY A C 1
ATOM 739 O O . GLY A 1 95 ? 30.953 -10.643 -40.102 1.00 91.94 95 GLY A O 1
ATOM 740 N N . ARG A 1 96 ? 29.227 -9.383 -40.805 1.00 89.19 96 ARG A N 1
ATOM 741 C CA . ARG A 1 96 ? 29.699 -9.134 -42.166 1.00 89.19 96 ARG A CA 1
ATOM 742 C C . ARG A 1 96 ? 29.410 -7.695 -42.572 1.00 89.19 96 ARG A C 1
ATOM 744 O O . ARG A 1 96 ? 28.290 -7.218 -42.420 1.00 89.19 96 ARG A O 1
ATOM 751 N N . TRP A 1 97 ? 30.411 -7.024 -43.133 1.00 83.94 97 TRP A N 1
ATOM 752 C CA . TRP A 1 97 ? 30.243 -5.734 -43.795 1.00 83.94 97 TRP A CA 1
ATOM 753 C C . TRP A 1 97 ? 29.976 -5.945 -45.284 1.00 83.94 97 TRP A C 1
ATOM 755 O O . TRP A 1 97 ? 30.687 -6.688 -45.965 1.00 83.94 97 TRP A O 1
ATOM 765 N N . GLN A 1 98 ? 28.950 -5.274 -45.792 1.00 80.56 98 GLN A N 1
ATOM 766 C CA . GLN A 1 98 ? 28.625 -5.179 -47.205 1.00 80.56 98 GLN A CA 1
ATOM 767 C C . GLN A 1 98 ? 28.624 -3.700 -47.583 1.00 80.56 98 GLN A C 1
ATOM 769 O O . GLN A 1 98 ? 27.683 -2.965 -47.291 1.00 80.56 98 GLN A O 1
ATOM 774 N N . HIS A 1 99 ? 29.697 -3.273 -48.237 1.00 72.50 99 HIS A N 1
ATOM 775 C CA . HIS A 1 99 ? 29.749 -1.969 -48.878 1.00 72.50 99 HIS A CA 1
ATOM 776 C C . HIS A 1 99 ? 29.180 -2.118 -50.289 1.00 72.50 99 HIS A C 1
ATOM 778 O O . HIS A 1 99 ? 29.707 -2.900 -51.087 1.00 72.50 99 HIS A O 1
ATOM 784 N N . ARG A 1 100 ? 28.087 -1.414 -50.597 1.00 63.00 100 ARG A N 1
ATOM 785 C CA . ARG A 1 100 ? 27.588 -1.308 -51.972 1.00 63.00 100 ARG A CA 1
ATOM 786 C C . ARG A 1 100 ? 28.017 0.046 -52.536 1.00 63.00 100 ARG A C 1
ATOM 788 O O . ARG A 1 100 ? 27.372 1.045 -52.222 1.00 63.00 100 ARG A O 1
ATOM 795 N N . PRO A 1 101 ? 29.083 0.097 -53.355 1.00 56.28 101 PRO A N 1
ATOM 796 C CA . PRO A 1 101 ? 29.361 1.283 -54.150 1.00 56.28 101 PRO A CA 1
ATOM 797 C C . PRO A 1 101 ? 28.230 1.468 -55.169 1.00 56.28 101 PRO A C 1
ATOM 799 O O . PRO A 1 101 ? 27.711 0.488 -55.715 1.00 56.28 101 PRO A O 1
ATOM 802 N N . SER A 1 102 ? 27.817 2.714 -55.394 1.00 52.84 102 SER A N 1
ATOM 803 C CA . SER A 1 102 ? 26.695 3.037 -56.278 1.00 52.84 102 SER A CA 1
ATOM 804 C C . SER A 1 102 ? 26.959 2.510 -57.703 1.00 52.84 102 SER A C 1
ATOM 806 O O . SER A 1 102 ? 28.034 2.762 -58.258 1.00 52.84 102 SER A O 1
ATOM 808 N N . PRO A 1 103 ? 26.037 1.748 -58.323 1.00 47.22 103 PRO A N 1
ATOM 809 C CA . PRO A 1 103 ? 26.239 1.250 -59.674 1.00 47.22 103 PRO A CA 1
ATOM 810 C C . PRO A 1 103 ? 25.992 2.385 -60.679 1.00 47.22 103 PRO A C 1
ATOM 812 O O . PRO A 1 103 ? 24.854 2.789 -60.894 1.00 47.22 103 PRO A O 1
ATOM 815 N N . ASN A 1 104 ? 27.067 2.831 -61.334 1.00 50.28 104 ASN A N 1
ATOM 816 C CA . ASN A 1 104 ? 27.120 3.781 -62.456 1.00 50.28 104 ASN A CA 1
ATOM 817 C C . ASN A 1 104 ? 26.898 5.267 -62.132 1.00 50.28 104 ASN A C 1
ATOM 819 O O . ASN A 1 104 ? 25.770 5.745 -62.052 1.00 50.28 104 ASN A O 1
ATOM 823 N N . ILE A 1 105 ? 27.991 6.037 -62.170 1.00 45.72 105 ILE A N 1
ATOM 824 C CA . ILE A 1 105 ? 27.949 7.467 -62.493 1.00 45.72 105 ILE A CA 1
ATOM 825 C C . ILE A 1 105 ? 28.967 7.727 -63.613 1.00 45.72 105 ILE A C 1
ATOM 827 O O . ILE A 1 105 ? 30.160 7.461 -63.467 1.00 45.72 105 ILE A O 1
ATOM 831 N N . HIS A 1 106 ? 28.480 8.212 -64.759 1.00 49.41 106 HIS A N 1
ATOM 832 C CA . HIS A 1 106 ? 29.314 8.758 -65.832 1.00 49.41 106 HIS A CA 1
ATOM 833 C C . HIS A 1 106 ? 30.123 9.963 -65.308 1.00 49.41 106 HIS A C 1
ATOM 835 O O . HIS A 1 106 ? 29.572 10.772 -64.559 1.00 49.41 106 HIS A O 1
ATOM 841 N N . PRO A 1 107 ? 31.393 10.141 -65.721 1.00 48.62 107 PRO A N 1
ATOM 842 C CA . PRO A 1 107 ? 32.342 11.057 -65.074 1.00 48.62 107 PRO A CA 1
ATOM 843 C C . PRO A 1 107 ? 32.038 12.568 -65.173 1.00 48.62 107 PRO A C 1
ATOM 845 O O . PRO A 1 107 ? 32.853 13.362 -64.717 1.00 48.62 107 PRO A O 1
ATOM 848 N N . GLU A 1 108 ? 30.891 13.003 -65.705 1.00 46.75 108 GLU A N 1
ATOM 849 C CA . GLU A 1 108 ? 30.615 14.432 -65.949 1.00 46.75 108 GLU A CA 1
ATOM 850 C C . GLU A 1 108 ? 29.466 15.044 -65.123 1.00 46.75 108 GLU A C 1
ATOM 852 O O . GLU A 1 108 ? 29.277 16.258 -65.158 1.00 46.75 108 GLU A O 1
ATOM 857 N N . THR A 1 109 ? 28.744 14.275 -64.295 1.00 44.16 109 THR A N 1
ATOM 858 C CA . THR A 1 109 ? 27.693 14.827 -63.402 1.00 44.16 109 THR A CA 1
ATOM 859 C C . THR A 1 109 ? 27.785 14.332 -61.955 1.00 44.16 109 THR A C 1
ATOM 861 O O . THR A 1 109 ? 26.767 14.152 -61.288 1.00 44.16 109 THR A O 1
ATOM 864 N N . ALA A 1 110 ? 28.998 14.110 -61.441 1.00 44.53 110 ALA A N 1
ATOM 865 C CA . ALA A 1 110 ? 29.216 13.680 -60.060 1.00 44.53 110 ALA A CA 1
ATOM 866 C C . ALA A 1 110 ? 28.987 14.832 -59.058 1.00 44.53 110 ALA A C 1
ATOM 868 O O . ALA A 1 110 ? 29.900 15.572 -58.689 1.00 44.53 110 ALA A O 1
ATOM 869 N N . LYS A 1 111 ? 27.748 14.972 -58.586 1.00 47.16 111 LYS A N 1
ATOM 870 C CA . LYS A 1 111 ? 27.447 15.530 -57.262 1.00 47.16 111 LYS A CA 1
ATOM 871 C C . LYS A 1 111 ? 26.569 14.512 -56.533 1.00 47.16 111 LYS A C 1
ATOM 873 O O . LYS A 1 111 ? 25.471 14.246 -57.002 1.00 47.16 111 LYS A O 1
ATOM 878 N N . SER A 1 112 ? 27.067 14.026 -55.391 1.00 46.78 112 SER A N 1
ATOM 879 C CA . SER A 1 112 ? 26.564 12.931 -54.532 1.00 46.78 112 SER A CA 1
ATOM 880 C C . SER A 1 112 ? 26.982 11.527 -54.991 1.00 46.78 112 SER A C 1
ATOM 882 O O . SER A 1 112 ? 26.441 10.945 -55.927 1.00 46.78 112 SER A O 1
ATOM 884 N N . ASP A 1 113 ? 28.000 11.014 -54.301 1.00 48.09 113 ASP A N 1
ATOM 885 C CA . ASP A 1 113 ? 28.485 9.639 -54.357 1.00 48.09 113 ASP A CA 1
ATOM 886 C C . ASP A 1 113 ? 27.751 8.868 -53.245 1.00 48.09 113 ASP A C 1
ATOM 888 O O . ASP A 1 113 ? 28.205 8.814 -52.100 1.00 48.09 113 ASP A O 1
ATOM 892 N N . SER A 1 114 ? 26.550 8.360 -53.549 1.00 56.12 114 SER A N 1
ATOM 893 C CA . SER A 1 114 ? 25.694 7.699 -52.553 1.00 56.12 114 SER A CA 1
ATOM 894 C C . SER A 1 114 ? 26.197 6.289 -52.250 1.00 56.12 114 SER A C 1
ATOM 896 O O . SER A 1 114 ? 25.798 5.299 -52.864 1.00 56.12 114 SER A O 1
ATOM 898 N N . SER A 1 115 ? 27.119 6.204 -51.294 1.00 64.50 115 SER A N 1
ATOM 899 C CA . SER A 1 115 ? 27.556 4.942 -50.699 1.00 64.50 115 SER A CA 1
ATOM 900 C C . SER A 1 115 ? 26.594 4.527 -49.583 1.00 64.50 115 SER A C 1
ATOM 902 O O . SER A 1 115 ? 26.254 5.320 -48.704 1.00 64.50 115 SER A O 1
ATOM 904 N N . SER A 1 116 ? 26.131 3.276 -49.630 1.00 74.94 116 SER A N 1
ATOM 905 C CA . SER A 1 116 ? 25.358 2.665 -48.546 1.00 74.94 116 SER A CA 1
ATOM 906 C C . SER A 1 116 ? 26.207 1.605 -47.857 1.00 74.94 116 SER A C 1
ATOM 908 O O . SER A 1 116 ? 26.644 0.641 -48.501 1.00 74.94 116 SER A O 1
ATOM 910 N N . ASP A 1 117 ? 26.397 1.768 -46.552 1.00 81.00 117 ASP A N 1
ATOM 911 C CA . ASP A 1 117 ? 27.069 0.792 -45.707 1.00 81.00 117 ASP A CA 1
ATOM 912 C C . ASP A 1 117 ? 26.028 -0.075 -45.015 1.00 81.00 117 ASP A C 1
ATOM 914 O O . ASP A 1 117 ? 25.137 0.416 -44.318 1.00 81.00 117 ASP A O 1
ATOM 918 N N . HIS A 1 118 ? 26.158 -1.385 -45.182 1.00 87.31 118 HIS A N 1
ATOM 919 C CA . HIS A 1 118 ? 25.320 -2.346 -44.495 1.00 87.31 118 HIS A CA 1
ATOM 920 C C . HIS A 1 118 ? 26.186 -3.299 -43.681 1.00 87.31 118 HIS A C 1
ATOM 922 O O . HIS A 1 118 ? 27.092 -3.944 -44.209 1.00 87.31 118 HIS A O 1
ATOM 928 N N . TRP A 1 119 ? 25.889 -3.404 -42.392 1.00 88.56 119 TRP A N 1
ATOM 929 C CA . TRP A 1 119 ? 26.406 -4.461 -41.543 1.00 88.56 119 TRP A CA 1
ATOM 930 C C . TRP A 1 119 ? 25.266 -5.355 -41.092 1.00 88.56 119 TRP A C 1
ATOM 932 O O . TRP A 1 119 ? 24.188 -4.893 -40.720 1.00 88.56 119 TRP A O 1
ATOM 942 N N . GLU A 1 120 ? 25.523 -6.648 -41.111 1.00 91.81 120 GLU A N 1
ATOM 943 C CA . GLU A 1 120 ? 24.607 -7.654 -40.609 1.00 91.81 120 GLU A CA 1
ATOM 944 C C . GLU A 1 120 ? 25.413 -8.650 -39.796 1.00 91.81 120 GLU A C 1
ATOM 946 O O . GLU A 1 120 ? 26.485 -9.090 -40.224 1.00 91.81 120 GLU A O 1
ATOM 951 N N . GLY A 1 121 ? 24.911 -9.007 -38.625 1.00 91.00 121 GLY A N 1
ATOM 952 C CA . GLY A 1 121 ? 25.584 -9.953 -37.760 1.00 91.00 121 GLY A CA 1
ATOM 953 C C . GLY A 1 121 ? 24.664 -10.556 -36.722 1.00 91.00 121 GLY A C 1
ATOM 954 O O . GLY A 1 121 ? 23.505 -10.179 -36.586 1.00 91.00 121 GLY A O 1
ATOM 955 N N . GLU A 1 122 ? 25.207 -11.514 -35.995 1.00 93.94 122 GLU A N 1
ATOM 956 C CA . GLU A 1 122 ? 24.584 -12.184 -34.872 1.00 93.94 122 GLU A CA 1
ATOM 957 C C . GLU A 1 122 ? 25.311 -11.753 -33.600 1.00 93.94 122 GLU A C 1
ATOM 959 O O . GLU A 1 122 ? 26.514 -11.977 -33.445 1.00 93.94 122 GLU A O 1
ATOM 964 N N . ILE A 1 123 ? 24.584 -11.105 -32.696 1.00 93.00 123 ILE A N 1
ATOM 965 C CA . ILE A 1 123 ? 25.017 -10.913 -31.318 1.00 93.00 123 ILE A CA 1
ATOM 966 C C . ILE A 1 123 ? 24.957 -12.292 -30.673 1.00 93.00 123 ILE A C 1
ATOM 968 O O . ILE A 1 123 ? 23.885 -12.875 -30.585 1.00 93.00 123 ILE A O 1
ATOM 972 N N . GLN A 1 124 ? 26.102 -12.811 -30.248 1.00 93.00 124 GLN A N 1
ATOM 973 C CA . GLN A 1 124 ? 26.209 -14.090 -29.545 1.00 93.00 124 GLN A CA 1
ATOM 974 C C . GLN A 1 124 ? 25.954 -13.912 -28.047 1.00 93.00 124 GLN A C 1
ATOM 976 O O . GLN A 1 124 ? 25.417 -14.796 -27.392 1.00 93.00 124 GLN A O 1
ATOM 981 N N . ALA A 1 125 ? 26.373 -12.770 -27.502 1.00 89.19 125 ALA A N 1
ATOM 982 C CA . ALA A 1 125 ? 26.205 -12.439 -26.098 1.00 89.19 125 ALA A CA 1
ATOM 983 C C . ALA A 1 125 ? 26.322 -10.922 -25.904 1.00 89.19 125 ALA A C 1
ATOM 985 O O . ALA A 1 125 ? 27.265 -10.307 -26.408 1.00 89.19 125 ALA A O 1
ATOM 986 N N . LEU A 1 126 ? 25.401 -10.327 -25.146 1.00 93.50 126 LEU A N 1
ATOM 987 C CA . LEU A 1 126 ? 25.548 -8.976 -24.602 1.00 93.50 126 LEU A CA 1
ATOM 988 C C . LEU A 1 126 ? 25.201 -9.011 -23.116 1.00 93.50 126 LEU A C 1
ATOM 990 O O . LEU A 1 126 ? 24.065 -9.306 -22.753 1.00 93.50 126 LEU A O 1
ATOM 994 N N . HIS A 1 127 ? 26.187 -8.699 -22.281 1.00 93.94 127 HIS A N 1
ATOM 995 C CA . HIS A 1 127 ? 26.087 -8.735 -20.829 1.00 93.94 127 HIS A CA 1
ATOM 996 C C . HIS A 1 127 ? 26.461 -7.364 -20.262 1.00 93.94 127 HIS A C 1
ATOM 998 O O . HIS A 1 127 ? 27.498 -6.793 -20.609 1.00 93.94 127 HIS A O 1
ATOM 1004 N N . LEU A 1 128 ? 25.629 -6.841 -19.367 1.00 92.00 128 LEU A N 1
ATOM 1005 C CA . LEU A 1 128 ? 25.928 -5.687 -18.528 1.00 92.00 128 LEU A CA 1
ATOM 1006 C C . LEU A 1 128 ? 25.935 -6.149 -17.074 1.00 92.00 128 LEU A C 1
ATOM 1008 O O . LEU A 1 128 ? 24.928 -6.635 -16.565 1.00 92.00 128 LEU A O 1
ATOM 1012 N N . LYS A 1 129 ? 27.063 -5.972 -16.392 1.00 91.12 129 LYS A N 1
ATOM 1013 C CA . LYS A 1 129 ? 27.254 -6.338 -14.983 1.00 91.12 129 LYS A CA 1
ATOM 1014 C C . LYS A 1 129 ? 27.563 -5.096 -14.166 1.00 91.12 129 LYS A C 1
ATOM 1016 O O . LYS A 1 129 ? 28.256 -4.205 -14.646 1.00 91.12 129 LYS A O 1
ATOM 1021 N N . ASP A 1 130 ? 27.102 -5.035 -12.923 1.00 89.00 130 ASP A N 1
ATOM 1022 C CA . ASP A 1 130 ? 27.594 -4.008 -12.001 1.00 89.00 130 ASP A CA 1
ATOM 1023 C C . ASP A 1 130 ? 29.093 -4.231 -11.763 1.00 89.00 130 ASP A C 1
ATOM 1025 O O . ASP A 1 130 ? 29.511 -5.285 -11.282 1.00 89.00 130 ASP A O 1
ATOM 1029 N N . ALA A 1 131 ? 29.915 -3.242 -12.122 1.00 86.12 131 ALA A N 1
ATOM 1030 C CA . ALA A 1 131 ? 31.364 -3.352 -12.007 1.00 86.12 131 ALA A CA 1
ATOM 1031 C C . ALA A 1 131 ? 31.843 -3.449 -10.548 1.00 86.12 131 ALA A C 1
ATOM 1033 O O . ALA A 1 131 ? 32.984 -3.852 -10.315 1.00 86.12 131 ALA A O 1
ATOM 1034 N N . LYS A 1 132 ? 31.000 -3.063 -9.580 1.00 85.25 132 LYS A N 1
ATOM 1035 C CA . LYS A 1 132 ? 31.278 -3.120 -8.138 1.00 85.25 132 LYS A CA 1
ATOM 1036 C C . LYS A 1 132 ? 30.703 -4.368 -7.464 1.00 85.25 132 LYS A C 1
ATOM 1038 O O . LYS A 1 132 ? 31.049 -4.633 -6.313 1.00 85.25 132 LYS A O 1
ATOM 1043 N N . ALA A 1 133 ? 29.829 -5.113 -8.138 1.00 80.94 133 ALA A N 1
ATOM 1044 C CA . ALA A 1 133 ? 29.213 -6.299 -7.563 1.00 80.94 133 ALA A CA 1
ATOM 1045 C C . ALA A 1 133 ? 30.197 -7.479 -7.486 1.00 80.94 133 ALA A C 1
ATOM 1047 O O . ALA A 1 133 ? 31.196 -7.551 -8.205 1.00 80.94 133 ALA A O 1
ATOM 1048 N N . LEU A 1 134 ? 29.905 -8.425 -6.588 1.00 79.56 134 LEU A N 1
ATOM 1049 C CA . LEU A 1 134 ? 30.622 -9.699 -6.511 1.00 79.56 134 LEU A CA 1
ATOM 1050 C C . LEU A 1 134 ? 30.516 -10.442 -7.850 1.00 79.56 134 LEU A C 1
ATOM 1052 O O . LEU A 1 134 ? 29.484 -10.383 -8.509 1.00 79.56 134 LEU A O 1
ATOM 1056 N N . ALA A 1 135 ? 31.544 -11.211 -8.216 1.00 74.75 135 ALA A N 1
ATOM 1057 C CA . ALA A 1 135 ? 31.571 -11.951 -9.484 1.00 74.75 135 ALA A CA 1
ATOM 1058 C C . ALA A 1 135 ? 30.419 -12.967 -9.650 1.00 74.75 135 ALA A C 1
ATOM 1060 O O . ALA A 1 135 ? 30.128 -13.380 -10.766 1.00 74.75 135 ALA A O 1
ATOM 1061 N N . SER A 1 136 ? 29.781 -13.375 -8.549 1.00 76.50 136 SER A N 1
ATOM 1062 C CA . SER A 1 136 ? 28.620 -14.272 -8.525 1.00 76.50 136 SER A CA 1
ATOM 1063 C C . SER A 1 136 ? 27.269 -13.548 -8.557 1.00 76.50 136 SER A C 1
ATOM 1065 O O . SER A 1 136 ? 26.235 -14.204 -8.445 1.00 76.50 136 SER A O 1
ATOM 1067 N N . ALA A 1 137 ? 27.252 -12.213 -8.610 1.00 77.06 137 ALA A N 1
ATOM 1068 C CA . ALA A 1 137 ? 26.014 -11.458 -8.735 1.00 77.06 137 ALA A CA 1
ATOM 1069 C C . ALA A 1 137 ? 25.390 -11.699 -10.120 1.00 77.06 137 ALA A C 1
ATOM 1071 O O . ALA A 1 137 ? 26.130 -11.840 -11.095 1.00 77.06 137 ALA A O 1
ATOM 1072 N N . PRO A 1 138 ? 24.050 -11.753 -10.217 1.00 80.00 138 PRO A N 1
ATOM 1073 C CA . PRO A 1 138 ? 23.387 -11.869 -11.505 1.00 80.00 138 PRO A CA 1
ATOM 1074 C C . PRO A 1 138 ? 23.675 -10.638 -12.362 1.00 80.00 138 PRO A C 1
ATOM 1076 O O . PRO A 1 138 ? 23.858 -9.528 -11.849 1.00 80.00 138 PRO A O 1
ATOM 1079 N N . ASP A 1 139 ? 23.670 -10.847 -13.671 1.00 84.69 139 ASP A N 1
ATOM 1080 C CA . ASP A 1 139 ? 23.859 -9.778 -14.634 1.00 84.69 139 ASP A CA 1
ATOM 1081 C C . ASP A 1 139 ? 22.741 -8.746 -14.493 1.00 84.69 139 ASP A C 1
ATOM 1083 O O . ASP A 1 139 ? 21.571 -9.064 -14.265 1.00 84.69 139 ASP A O 1
ATOM 1087 N N . PHE A 1 140 ? 23.118 -7.476 -14.605 1.00 87.25 140 PHE A N 1
ATOM 1088 C CA . PHE A 1 140 ? 22.160 -6.383 -14.571 1.00 87.25 140 PHE A CA 1
ATOM 1089 C C . PHE A 1 140 ? 21.251 -6.439 -15.804 1.00 87.25 140 PHE A C 1
ATOM 1091 O O . PHE A 1 140 ? 20.039 -6.237 -15.699 1.00 87.25 140 PHE A O 1
ATOM 1098 N N . LEU A 1 141 ? 21.840 -6.743 -16.963 1.00 92.00 141 LEU A N 1
ATOM 1099 C CA . LEU A 1 141 ? 21.130 -6.955 -18.215 1.00 92.00 141 LEU A CA 1
ATOM 1100 C C . LEU A 1 141 ? 21.849 -8.012 -19.055 1.00 92.00 141 LEU A C 1
ATOM 1102 O O . LEU A 1 141 ? 23.070 -7.964 -19.190 1.00 92.00 141 LEU A O 1
ATOM 1106 N N . GLN A 1 142 ? 21.086 -8.921 -19.650 1.00 93.75 142 GLN A N 1
ATOM 1107 C CA . GLN A 1 142 ? 21.568 -9.928 -20.587 1.00 93.75 142 GLN A CA 1
ATOM 1108 C C . GLN A 1 142 ? 20.636 -9.980 -21.801 1.00 93.75 142 GLN A C 1
ATOM 1110 O O . GLN A 1 142 ? 19.415 -9.991 -21.651 1.00 93.75 142 GLN A O 1
ATOM 1115 N N . LEU A 1 143 ? 21.210 -10.006 -23.002 1.00 94.00 143 LEU A N 1
ATOM 1116 C CA . LEU A 1 143 ? 20.478 -10.207 -24.253 1.00 94.00 143 LEU A CA 1
ATOM 1117 C C . LEU A 1 143 ? 20.790 -11.600 -24.805 1.00 94.00 143 LEU A C 1
ATOM 1119 O O . LEU A 1 143 ? 21.964 -11.938 -24.982 1.00 94.00 143 LEU A O 1
ATOM 1123 N N . ASP A 1 144 ? 19.749 -12.371 -25.106 1.00 92.50 144 ASP A N 1
ATOM 1124 C CA . ASP A 1 144 ? 19.883 -13.655 -25.790 1.00 92.50 144 ASP A CA 1
ATOM 1125 C C . ASP A 1 144 ? 20.387 -13.460 -27.232 1.00 92.50 144 ASP A C 1
ATOM 1127 O O . ASP A 1 144 ? 20.189 -12.382 -27.819 1.00 92.50 144 ASP A O 1
ATOM 1131 N N . PRO A 1 145 ? 21.016 -14.494 -27.829 1.00 94.19 145 PRO A N 1
ATOM 1132 C CA . PRO A 1 145 ? 21.560 -14.394 -29.172 1.00 94.19 145 PRO A CA 1
ATOM 1133 C C . PRO A 1 145 ? 20.531 -13.889 -30.187 1.00 94.19 145 PRO A C 1
ATOM 1135 O O . PRO A 1 145 ? 19.399 -14.370 -30.236 1.00 94.19 145 PRO A O 1
ATOM 1138 N N . THR A 1 146 ? 20.908 -12.896 -30.991 1.00 94.31 146 THR A N 1
ATOM 1139 C CA . THR A 1 146 ? 19.985 -12.258 -31.939 1.00 94.31 146 THR A CA 1
ATOM 1140 C C . THR A 1 146 ? 20.698 -11.655 -33.132 1.00 94.31 146 THR A C 1
ATOM 1142 O O . THR A 1 146 ? 21.837 -11.198 -33.040 1.00 94.31 146 THR A O 1
ATOM 1145 N N . SER A 1 147 ? 20.010 -11.605 -34.269 1.00 93.25 147 SER A N 1
ATOM 1146 C CA . SER A 1 147 ? 20.514 -10.895 -35.436 1.00 93.25 147 SER A CA 1
ATOM 1147 C C . SER A 1 147 ? 20.348 -9.383 -35.266 1.00 93.25 147 SER A C 1
ATOM 1149 O O . SER A 1 147 ? 19.260 -8.878 -34.977 1.00 93.25 147 SER A O 1
ATOM 1151 N N . LEU A 1 148 ? 21.431 -8.653 -35.505 1.00 92.69 148 LEU A N 1
ATOM 1152 C CA . LEU A 1 148 ? 21.479 -7.201 -35.555 1.00 92.69 148 LEU A CA 1
ATOM 1153 C C . LEU A 1 148 ? 21.810 -6.783 -36.990 1.00 92.69 148 LEU A C 1
ATOM 1155 O O . LEU A 1 148 ? 22.783 -7.244 -37.587 1.00 92.69 148 LEU A O 1
ATOM 1159 N N . SER A 1 149 ? 21.013 -5.873 -37.538 1.00 91.88 149 SER A N 1
ATOM 1160 C CA . SER A 1 149 ? 21.305 -5.226 -38.814 1.00 91.88 149 SER A CA 1
ATOM 1161 C C . SER A 1 149 ? 21.510 -3.735 -38.602 1.00 91.88 149 SER A C 1
ATOM 1163 O O . SER A 1 149 ? 20.665 -3.068 -38.000 1.00 91.88 149 SER A O 1
ATOM 1165 N N . TYR A 1 150 ? 22.609 -3.221 -39.135 1.00 90.44 150 TYR A N 1
ATOM 1166 C CA . TYR A 1 150 ? 22.910 -1.805 -39.228 1.00 90.44 150 TYR A CA 1
ATOM 1167 C C . TYR A 1 150 ? 22.923 -1.397 -40.700 1.00 90.44 150 TYR A C 1
ATOM 1169 O O . TYR A 1 150 ? 23.522 -2.056 -41.552 1.00 90.44 150 TYR A O 1
ATOM 1177 N N . HIS A 1 151 ? 22.227 -0.317 -41.014 1.00 89.25 151 HIS A N 1
ATOM 1178 C CA . HIS A 1 151 ? 22.194 0.255 -42.348 1.00 89.25 151 HIS A CA 1
ATOM 1179 C C . HIS A 1 151 ? 22.432 1.752 -42.253 1.00 89.25 151 HIS A C 1
ATOM 1181 O O . HIS A 1 151 ? 21.734 2.450 -41.516 1.00 89.25 151 HIS A O 1
ATOM 1187 N N . ARG A 1 152 ? 23.391 2.250 -43.023 1.00 84.56 152 ARG A N 1
ATOM 1188 C CA . ARG A 1 152 ? 23.709 3.667 -43.127 1.00 84.56 152 ARG A CA 1
ATOM 1189 C C . ARG A 1 152 ? 23.627 4.094 -44.583 1.00 84.56 152 ARG A C 1
ATOM 1191 O O . ARG A 1 152 ? 24.304 3.520 -45.431 1.00 84.56 152 ARG A O 1
ATOM 1198 N N . ASP A 1 153 ? 22.830 5.123 -44.845 1.00 82.06 153 ASP A N 1
ATOM 1199 C CA . ASP A 1 153 ? 22.881 5.888 -46.093 1.00 82.06 153 ASP A CA 1
ATOM 1200 C C . ASP A 1 153 ? 23.381 7.323 -45.828 1.00 82.06 153 ASP A C 1
ATOM 1202 O O . ASP A 1 153 ? 23.779 7.666 -44.708 1.00 82.06 153 ASP A O 1
ATOM 1206 N N . GLU A 1 154 ? 23.386 8.174 -46.858 1.00 77.31 154 GLU A N 1
ATOM 1207 C CA . GLU A 1 154 ? 23.820 9.575 -46.744 1.00 77.31 154 GLU A CA 1
ATOM 1208 C C . GLU A 1 154 ? 22.987 10.413 -45.749 1.00 77.31 154 GLU A C 1
ATOM 1210 O O . GLU A 1 154 ? 23.478 11.409 -45.219 1.00 77.31 154 GLU A O 1
ATOM 1215 N N . ARG A 1 155 ? 21.728 10.041 -45.496 1.00 80.88 155 ARG A N 1
ATOM 1216 C CA . ARG A 1 155 ? 20.723 10.814 -44.749 1.00 80.88 155 ARG A CA 1
ATOM 1217 C C . ARG A 1 155 ? 20.228 10.135 -43.477 1.00 80.88 155 ARG A C 1
ATOM 1219 O O . ARG A 1 155 ? 19.558 10.793 -42.684 1.00 80.88 155 ARG A O 1
ATOM 1226 N N . SER A 1 156 ? 20.507 8.856 -43.259 1.00 84.94 156 SER A N 1
ATOM 1227 C CA . SER A 1 156 ? 19.917 8.071 -42.181 1.00 84.94 156 SER A CA 1
ATOM 1228 C C . SER A 1 156 ? 20.797 6.915 -41.720 1.00 84.94 156 SER A C 1
ATOM 1230 O O . SER A 1 156 ? 21.554 6.313 -42.481 1.00 84.94 156 SER A O 1
ATOM 1232 N N . GLN A 1 157 ? 20.670 6.587 -40.438 1.00 86.31 157 GLN A N 1
ATOM 1233 C CA . GLN A 1 157 ? 21.253 5.396 -39.836 1.00 86.31 157 GLN A CA 1
ATOM 1234 C C . GLN A 1 157 ? 20.134 4.608 -39.176 1.00 86.31 157 GLN A C 1
ATOM 1236 O O . GLN A 1 157 ? 19.350 5.163 -38.414 1.00 86.31 157 GLN A O 1
ATOM 1241 N N . THR A 1 158 ? 20.047 3.321 -39.481 1.00 89.38 158 THR A N 1
ATOM 1242 C CA . THR A 1 158 ? 19.023 2.423 -38.957 1.00 89.38 158 THR A CA 1
ATOM 1243 C C . THR A 1 158 ? 19.692 1.237 -38.282 1.00 89.38 158 THR A C 1
ATOM 1245 O O . THR A 1 158 ? 20.514 0.555 -38.889 1.00 89.38 158 THR A O 1
ATOM 1248 N N . PHE A 1 159 ? 19.311 0.980 -37.039 1.00 90.62 159 PHE A N 1
ATOM 1249 C CA . PHE A 1 159 ? 19.671 -0.195 -36.264 1.00 90.62 159 PHE A CA 1
ATOM 1250 C C . PHE A 1 159 ? 18.402 -0.995 -36.004 1.00 90.62 159 PHE A C 1
ATOM 1252 O O . PHE A 1 159 ? 17.413 -0.455 -35.510 1.00 90.62 159 PHE A O 1
ATOM 1259 N N . ARG A 1 160 ? 18.417 -2.282 -36.338 1.00 93.00 160 ARG A N 1
ATOM 1260 C CA . ARG A 1 160 ? 17.296 -3.187 -36.083 1.00 93.00 160 ARG A CA 1
ATOM 1261 C C . ARG A 1 160 ? 17.802 -4.452 -35.416 1.00 93.00 160 ARG A C 1
ATOM 1263 O O . ARG A 1 160 ? 18.694 -5.108 -35.952 1.00 93.00 160 ARG A O 1
ATOM 1270 N N . ILE A 1 161 ? 17.198 -4.780 -34.283 1.00 92.06 161 ILE A N 1
ATOM 1271 C CA . ILE A 1 161 ? 17.405 -6.031 -33.557 1.00 92.06 161 ILE A CA 1
ATOM 1272 C C . ILE A 1 161 ? 16.213 -6.939 -33.870 1.00 92.06 161 ILE A C 1
ATOM 1274 O O . ILE A 1 161 ? 15.062 -6.502 -33.787 1.00 92.06 161 ILE A O 1
ATOM 1278 N N . GLN A 1 162 ? 16.489 -8.175 -34.282 1.00 92.81 162 GLN A N 1
ATOM 1279 C CA . GLN A 1 162 ? 15.461 -9.191 -34.511 1.00 92.81 162 GLN A CA 1
ATOM 1280 C C . GLN A 1 162 ? 14.866 -9.689 -33.183 1.00 92.81 162 GLN A C 1
ATOM 1282 O O . GLN A 1 162 ? 15.490 -9.497 -32.133 1.00 92.81 162 GLN A O 1
ATOM 1287 N N . PRO A 1 163 ? 13.678 -10.326 -33.206 1.00 94.81 163 PRO A N 1
ATOM 1288 C CA . PRO A 1 163 ? 13.042 -10.808 -31.990 1.00 94.81 163 PRO A CA 1
ATOM 1289 C C . PRO A 1 163 ? 13.992 -11.639 -31.122 1.00 94.81 163 PRO A C 1
ATOM 1291 O O . PRO A 1 163 ? 14.677 -12.530 -31.623 1.00 94.81 163 PRO A O 1
ATOM 1294 N N . THR A 1 164 ? 14.054 -11.333 -29.829 1.00 95.06 164 THR A N 1
ATOM 1295 C CA . THR A 1 164 ? 14.965 -11.986 -28.875 1.00 95.06 164 THR A CA 1
ATOM 1296 C C . THR A 1 164 ? 14.444 -11.859 -27.448 1.00 95.06 164 THR A C 1
ATOM 1298 O O . THR A 1 164 ? 13.422 -11.219 -27.210 1.00 95.06 164 THR A O 1
ATOM 1301 N N . ARG A 1 165 ? 15.135 -12.456 -26.480 1.00 94.44 165 ARG A N 1
ATOM 1302 C CA . ARG A 1 165 ? 14.866 -12.255 -25.059 1.00 94.44 165 ARG A CA 1
ATOM 1303 C C . ARG A 1 165 ? 15.878 -11.304 -24.445 1.00 94.44 165 ARG A C 1
ATOM 1305 O O . ARG A 1 165 ? 17.075 -11.370 -24.706 1.00 94.44 165 ARG A O 1
ATOM 1312 N N . LEU A 1 166 ? 15.366 -10.422 -23.605 1.00 93.69 166 LEU A N 1
ATOM 1313 C CA . LEU A 1 166 ? 16.124 -9.499 -22.785 1.00 93.69 166 LEU A CA 1
ATOM 1314 C C . LEU A 1 166 ? 15.814 -9.810 -21.329 1.00 93.69 166 LEU A C 1
ATOM 1316 O O . LEU A 1 166 ? 14.684 -9.631 -20.873 1.00 93.69 166 LEU A O 1
ATOM 1320 N N . GLN A 1 167 ? 16.825 -10.235 -20.593 1.00 92.62 167 GLN A N 1
ATOM 1321 C CA . GLN A 1 167 ? 16.754 -10.323 -19.150 1.00 92.62 167 GLN A CA 1
ATOM 1322 C C . GLN A 1 167 ? 17.256 -9.006 -18.562 1.00 92.62 167 GLN A C 1
ATOM 1324 O O . GLN A 1 167 ? 18.397 -8.611 -18.783 1.00 92.62 167 GLN A O 1
ATOM 1329 N N . TRP A 1 168 ? 16.408 -8.318 -17.806 1.00 89.12 168 TRP A N 1
ATOM 1330 C CA . TRP A 1 168 ? 16.767 -7.116 -17.063 1.00 89.12 168 TRP A CA 1
ATOM 1331 C C . TRP A 1 168 ? 16.468 -7.341 -15.583 1.00 89.12 168 TRP A C 1
ATOM 1333 O O . TRP A 1 168 ? 15.310 -7.350 -15.156 1.00 89.12 168 TRP A O 1
ATOM 1343 N N . LEU A 1 169 ? 17.519 -7.565 -14.790 1.00 85.56 169 LEU A N 1
ATOM 1344 C CA . LEU A 1 169 ? 17.422 -8.049 -13.412 1.00 85.56 169 LEU A CA 1
ATOM 1345 C C . LEU A 1 169 ? 16.600 -9.355 -13.325 1.00 85.56 169 LEU A C 1
ATOM 1347 O O . LEU A 1 169 ? 17.058 -10.416 -13.741 1.00 85.56 169 LEU A O 1
ATOM 1351 N N . ALA A 1 170 ? 15.390 -9.282 -12.761 1.00 85.00 170 ALA A N 1
ATOM 1352 C CA . ALA A 1 170 ? 14.457 -10.407 -12.664 1.00 85.00 170 ALA A CA 1
ATOM 1353 C C . ALA A 1 170 ? 13.406 -10.412 -13.789 1.00 85.00 170 ALA A C 1
ATOM 1355 O O . ALA A 1 170 ? 12.661 -11.381 -13.925 1.00 85.00 170 ALA A O 1
ATOM 1356 N N . LEU A 1 171 ? 13.311 -9.328 -14.566 1.00 89.75 171 LEU A N 1
ATOM 1357 C CA . LEU A 1 171 ? 12.347 -9.200 -15.650 1.00 89.75 171 LEU A CA 1
ATOM 1358 C C . LEU A 1 171 ? 12.871 -9.946 -16.871 1.00 89.75 171 LEU A C 1
ATOM 1360 O O . LEU A 1 171 ? 13.980 -9.681 -17.329 1.00 89.75 171 LEU A O 1
ATOM 1364 N N . HIS A 1 172 ? 12.055 -10.841 -17.412 1.00 93.62 172 HIS A N 1
ATOM 1365 C CA . HIS A 1 172 ? 12.334 -11.528 -18.666 1.00 93.62 172 HIS A CA 1
ATOM 1366 C C . HIS A 1 172 ? 11.384 -10.961 -19.718 1.00 93.62 172 HIS A C 1
ATOM 1368 O O . HIS A 1 172 ? 10.166 -11.104 -19.616 1.00 93.62 172 HIS A O 1
ATOM 1374 N N . LEU A 1 173 ? 11.935 -10.240 -20.689 1.00 95.19 173 LEU A N 1
ATOM 1375 C CA . LEU A 1 173 ? 11.184 -9.564 -21.737 1.00 95.19 173 LEU A CA 1
ATOM 1376 C C . LEU A 1 173 ? 11.435 -10.272 -23.065 1.00 95.19 173 LEU A C 1
ATOM 1378 O O . LEU A 1 173 ? 12.577 -10.398 -23.496 1.00 95.19 173 LEU A O 1
ATOM 1382 N N . VAL A 1 174 ? 10.377 -10.683 -23.752 1.00 96.56 174 VAL A N 1
ATOM 1383 C CA . VAL A 1 174 ? 10.450 -11.039 -25.170 1.00 96.56 174 VAL A CA 1
ATOM 1384 C C . VAL A 1 174 ? 10.367 -9.744 -25.961 1.00 96.56 174 VAL A C 1
ATOM 1386 O O . VAL A 1 174 ? 9.346 -9.063 -25.921 1.00 96.56 174 VAL A O 1
ATOM 1389 N N . LEU A 1 175 ? 11.438 -9.378 -26.652 1.00 95.12 175 LEU A N 1
ATOM 1390 C CA . LEU A 1 175 ? 11.447 -8.277 -27.606 1.00 95.12 175 LEU A CA 1
ATOM 1391 C C . LEU A 1 175 ? 10.904 -8.806 -28.927 1.00 95.12 175 LEU A C 1
ATOM 1393 O O . LEU A 1 175 ? 11.497 -9.703 -29.519 1.00 95.12 175 LEU A O 1
ATOM 1397 N N . ASP A 1 176 ? 9.799 -8.235 -29.391 1.00 93.69 176 ASP A N 1
ATOM 1398 C CA . ASP A 1 176 ? 9.219 -8.552 -30.696 1.00 93.69 176 ASP A CA 1
ATOM 1399 C C . ASP A 1 176 ? 9.819 -7.649 -31.788 1.00 93.69 176 ASP A C 1
ATOM 1401 O O . ASP A 1 176 ? 10.009 -8.074 -32.924 1.00 93.69 176 ASP A O 1
ATOM 1405 N N . GLU A 1 177 ? 10.146 -6.398 -31.455 1.00 90.50 177 GLU A N 1
ATOM 1406 C CA . GLU A 1 177 ? 10.770 -5.458 -32.385 1.00 90.50 177 GLU A CA 1
ATOM 1407 C C . GLU A 1 177 ? 11.552 -4.386 -31.623 1.00 90.50 177 GLU A C 1
ATOM 1409 O O . GLU A 1 177 ? 11.041 -3.779 -30.680 1.00 90.50 177 GLU A O 1
ATOM 1414 N N . CYS A 1 178 ? 12.781 -4.118 -32.059 1.00 93.75 178 CYS A N 1
ATOM 1415 C CA . CYS A 1 178 ? 13.529 -2.940 -31.643 1.00 93.75 178 CYS A CA 1
ATOM 1416 C C . CYS A 1 178 ? 14.177 -2.304 -32.876 1.00 93.75 178 CYS A C 1
ATOM 1418 O O . CYS A 1 178 ? 15.061 -2.889 -33.510 1.00 93.75 178 CYS A O 1
ATOM 1420 N N . LEU A 1 179 ? 13.688 -1.121 -33.241 1.00 93.06 179 LEU A N 1
ATOM 1421 C CA . LEU A 1 179 ? 14.137 -0.339 -34.386 1.00 93.06 179 LEU A CA 1
ATOM 1422 C C . LEU A 1 179 ? 14.536 1.044 -33.897 1.00 93.06 179 LEU A C 1
ATOM 1424 O O . LEU A 1 179 ? 13.714 1.769 -33.347 1.00 93.06 179 LEU A O 1
ATOM 1428 N N . PHE A 1 180 ? 15.774 1.426 -34.160 1.00 90.50 180 PHE A N 1
ATOM 1429 C CA . PHE A 1 180 ? 16.291 2.752 -33.878 1.00 90.50 180 PHE A CA 1
ATOM 1430 C C . PHE A 1 180 ? 16.758 3.384 -35.182 1.00 90.50 180 PHE A C 1
ATOM 1432 O O . PHE A 1 180 ? 17.595 2.822 -35.887 1.00 90.50 180 PHE A O 1
ATOM 1439 N N . GLN A 1 181 ? 16.218 4.547 -35.517 1.00 88.56 181 GLN A N 1
ATOM 1440 C CA . GLN A 1 181 ? 16.530 5.262 -36.743 1.00 88.56 181 GLN A CA 1
ATOM 1441 C C . GLN A 1 181 ? 16.871 6.716 -36.432 1.00 88.56 181 GLN A C 1
ATOM 1443 O O . GLN A 1 181 ? 16.099 7.428 -35.799 1.00 88.56 181 GLN A O 1
ATOM 1448 N N . THR A 1 182 ? 18.015 7.186 -36.910 1.00 85.00 182 THR A N 1
ATOM 1449 C CA . THR A 1 182 ? 18.417 8.595 -36.836 1.00 85.00 182 THR A CA 1
ATOM 1450 C C . THR A 1 182 ? 18.534 9.167 -38.238 1.00 85.00 182 THR A C 1
ATOM 1452 O O . THR A 1 182 ? 18.823 8.441 -39.191 1.00 85.00 182 THR A O 1
ATOM 1455 N N . GLN A 1 183 ? 18.299 10.470 -38.380 1.00 80.56 183 GLN A N 1
ATOM 1456 C CA . GLN A 1 183 ? 18.509 11.187 -39.638 1.00 80.56 183 GLN A CA 1
ATOM 1457 C C . GLN A 1 183 ? 19.634 12.209 -39.491 1.00 80.56 183 GLN A C 1
ATOM 1459 O O . GLN A 1 183 ? 19.809 12.781 -38.422 1.00 80.56 183 GLN A O 1
ATOM 1464 N N . ALA A 1 184 ? 20.392 12.446 -40.562 1.00 69.50 184 ALA A N 1
ATOM 1465 C CA . ALA A 1 184 ? 21.565 13.323 -40.562 1.00 69.50 184 ALA A CA 1
ATOM 1466 C C . ALA A 1 184 ? 21.239 14.774 -40.155 1.00 69.50 184 ALA A C 1
ATOM 1468 O O . ALA A 1 184 ? 22.075 15.440 -39.544 1.00 69.50 184 ALA A O 1
ATOM 1469 N N . ASP A 1 185 ? 20.013 15.220 -40.442 1.00 66.94 185 ASP A N 1
ATOM 1470 C CA . ASP A 1 185 ? 19.518 16.572 -40.160 1.00 66.94 185 ASP A CA 1
ATOM 1471 C C . ASP A 1 185 ? 18.677 16.654 -38.866 1.00 66.94 185 ASP A C 1
ATOM 1473 O O . ASP A 1 185 ? 18.168 17.723 -38.530 1.00 66.94 185 ASP A O 1
ATOM 1477 N N . SER A 1 186 ? 18.512 15.543 -38.129 1.00 65.69 186 SER A N 1
ATOM 1478 C CA . SER A 1 186 ? 17.730 15.481 -36.885 1.00 65.69 186 SER A CA 1
ATOM 1479 C C . SER A 1 186 ? 18.574 14.985 -35.712 1.00 65.69 186 SER A C 1
ATOM 1481 O O . SER A 1 186 ? 19.228 13.947 -35.781 1.00 65.69 186 SER A O 1
ATOM 1483 N N . THR A 1 187 ? 18.504 15.691 -34.586 1.00 61.56 187 THR A N 1
ATOM 1484 C CA . THR A 1 187 ? 19.127 15.276 -33.319 1.00 61.56 187 THR A CA 1
ATOM 1485 C C . THR A 1 187 ? 18.296 14.252 -32.546 1.00 61.56 187 THR A C 1
ATOM 1487 O O . THR A 1 187 ? 18.788 13.674 -31.581 1.00 61.56 187 THR A O 1
ATOM 1490 N N . THR A 1 188 ? 17.048 14.011 -32.955 1.00 65.81 188 THR A N 1
ATOM 1491 C CA . THR A 1 188 ? 16.120 13.125 -32.245 1.00 65.81 188 THR A CA 1
ATOM 1492 C C . THR A 1 188 ? 15.917 11.812 -33.005 1.00 65.81 188 THR A C 1
ATOM 1494 O O . THR A 1 188 ? 15.570 11.837 -34.193 1.00 65.81 188 THR A O 1
ATOM 1497 N N . PRO A 1 189 ? 16.156 10.660 -32.353 1.00 78.31 189 PRO A N 1
ATOM 1498 C CA . PRO A 1 189 ? 15.956 9.352 -32.958 1.00 78.31 189 PRO A CA 1
ATOM 1499 C C . PRO A 1 189 ? 14.474 8.974 -33.017 1.00 78.31 189 PRO A C 1
ATOM 1501 O O . PRO A 1 189 ? 13.711 9.265 -32.098 1.00 78.31 189 PRO A O 1
ATOM 1504 N N . HIS A 1 190 ? 14.099 8.254 -34.069 1.00 87.44 190 HIS A N 1
ATOM 1505 C CA . HIS A 1 190 ? 12.884 7.457 -34.108 1.00 87.44 190 HIS A CA 1
ATOM 1506 C C . HIS A 1 190 ? 13.174 6.084 -33.486 1.00 87.44 190 HIS A C 1
ATOM 1508 O O . HIS A 1 190 ? 14.046 5.359 -33.968 1.00 87.44 190 HIS A O 1
ATOM 1514 N N . LEU A 1 191 ? 12.479 5.735 -32.405 1.00 89.81 191 LEU A N 1
ATOM 1515 C CA . LEU A 1 191 ? 12.639 4.463 -31.699 1.00 89.81 191 LEU A CA 1
ATOM 1516 C C . LEU A 1 191 ? 11.295 3.741 -31.635 1.00 89.81 191 LEU A C 1
ATOM 1518 O O . LEU A 1 191 ? 10.354 4.247 -31.032 1.00 89.81 191 LEU A O 1
ATOM 1522 N N . ILE A 1 192 ? 11.236 2.533 -32.187 1.00 93.69 192 ILE A N 1
ATOM 1523 C CA . ILE A 1 192 ? 10.147 1.583 -31.953 1.00 93.69 192 ILE A CA 1
ATOM 1524 C C . ILE A 1 192 ? 10.684 0.482 -31.052 1.00 93.69 192 ILE A C 1
ATOM 1526 O O . ILE A 1 192 ? 11.685 -0.157 -31.372 1.00 93.69 192 ILE A O 1
ATOM 1530 N N . PHE A 1 193 ? 9.992 0.248 -29.945 1.00 94.19 193 PHE A N 1
ATOM 1531 C CA . PHE A 1 193 ? 10.283 -0.823 -29.009 1.00 94.19 193 PHE A CA 1
ATOM 1532 C C . PHE A 1 193 ? 8.986 -1.549 -28.664 1.00 94.19 193 PHE A C 1
ATOM 1534 O O . PHE A 1 193 ? 8.054 -0.952 -28.128 1.00 94.19 193 PHE A O 1
ATOM 1541 N N . ARG A 1 194 ? 8.919 -2.836 -28.992 1.00 96.56 194 ARG A N 1
ATOM 1542 C CA . ARG A 1 194 ? 7.782 -3.705 -28.686 1.00 96.56 194 ARG A CA 1
ATOM 1543 C C . ARG A 1 194 ? 8.277 -4.890 -27.892 1.00 96.56 194 ARG A C 1
ATOM 1545 O O . ARG A 1 194 ? 9.139 -5.634 -28.365 1.00 96.56 194 ARG A O 1
ATOM 1552 N N . SER A 1 195 ? 7.732 -5.062 -26.697 1.00 96.75 195 SER A N 1
ATOM 1553 C CA . SER A 1 195 ? 8.080 -6.186 -25.846 1.00 96.75 195 SER A CA 1
ATOM 1554 C C . SER A 1 195 ? 6.890 -6.744 -25.083 1.00 96.75 195 SER A C 1
ATOM 1556 O O . SER A 1 195 ? 5.879 -6.076 -24.855 1.00 96.75 195 SER A O 1
ATOM 1558 N N . ARG A 1 196 ? 7.042 -7.998 -24.665 1.00 97.19 196 ARG A N 1
ATOM 1559 C CA . ARG A 1 196 ? 6.119 -8.719 -23.796 1.00 97.19 196 ARG A CA 1
ATOM 1560 C C . ARG A 1 196 ? 6.869 -9.226 -22.578 1.00 97.19 196 ARG A C 1
ATOM 1562 O O . ARG A 1 196 ? 7.964 -9.767 -22.702 1.00 97.19 196 ARG A O 1
ATOM 1569 N N . LEU A 1 197 ? 6.278 -9.049 -21.408 1.00 96.50 197 LEU A N 1
ATOM 1570 C CA . LEU A 1 197 ? 6.797 -9.565 -20.152 1.00 96.50 197 LEU A CA 1
ATOM 1571 C C . LEU A 1 197 ? 6.423 -11.046 -20.036 1.00 96.50 197 LEU A C 1
ATOM 1573 O O . LEU A 1 197 ? 5.238 -11.389 -20.042 1.00 96.50 197 LEU A O 1
ATOM 1577 N N . GLU A 1 198 ? 7.426 -11.920 -19.939 1.00 95.38 198 GLU A N 1
ATOM 1578 C CA . GLU A 1 198 ? 7.196 -13.320 -19.579 1.00 95.38 198 GLU A CA 1
ATOM 1579 C C . GLU A 1 198 ? 6.663 -13.407 -18.138 1.00 95.38 198 GLU A C 1
ATOM 1581 O O . GLU A 1 198 ? 6.972 -12.532 -17.325 1.00 95.38 198 GLU A O 1
ATOM 1586 N N . PRO A 1 199 ? 5.865 -14.442 -17.799 1.00 96.69 199 PRO A N 1
ATOM 1587 C CA . PRO A 1 199 ? 5.247 -14.562 -16.482 1.00 96.69 199 PRO A CA 1
ATOM 1588 C C . PRO A 1 199 ? 6.256 -14.394 -15.341 1.00 96.69 199 PRO A C 1
ATOM 1590 O O . PRO A 1 199 ? 7.137 -15.230 -15.142 1.00 96.69 199 PRO A O 1
ATOM 1593 N N . LEU A 1 200 ? 6.093 -13.315 -14.581 1.00 94.88 200 LEU A N 1
ATOM 1594 C CA . LEU A 1 200 ? 6.991 -12.914 -13.511 1.00 94.88 200 LEU A CA 1
ATOM 1595 C C . LEU A 1 200 ? 6.342 -13.165 -12.156 1.00 94.88 200 LEU A C 1
ATOM 1597 O O . LEU A 1 200 ? 5.283 -12.610 -11.859 1.00 94.88 200 LEU A O 1
ATOM 1601 N N . GLU A 1 201 ? 7.007 -13.944 -11.310 1.00 94.94 201 GLU A N 1
ATOM 1602 C CA . GLU A 1 201 ? 6.616 -14.086 -9.909 1.00 94.94 201 GLU A CA 1
ATOM 1603 C C . GLU A 1 201 ? 6.985 -12.814 -9.139 1.00 94.94 201 GLU A C 1
ATOM 1605 O O . GLU A 1 201 ? 8.155 -12.439 -9.038 1.00 94.94 201 GLU A O 1
ATOM 1610 N N . ILE A 1 202 ? 5.972 -12.117 -8.619 1.00 94.00 202 ILE A N 1
ATOM 1611 C CA . ILE A 1 202 ? 6.161 -10.781 -8.038 1.00 94.00 202 ILE A CA 1
ATOM 1612 C C . ILE A 1 202 ? 6.568 -10.821 -6.559 1.00 94.00 202 ILE A C 1
ATOM 1614 O O . ILE A 1 202 ? 7.202 -9.885 -6.070 1.00 94.00 202 ILE A O 1
ATOM 1618 N N . ALA A 1 203 ? 6.259 -11.908 -5.842 1.00 93.00 203 ALA A N 1
ATOM 1619 C CA . ALA A 1 203 ? 6.519 -12.023 -4.406 1.00 93.00 203 ALA A CA 1
ATOM 1620 C C . ALA A 1 203 ? 8.007 -11.824 -4.029 1.00 93.00 203 ALA A C 1
ATOM 1622 O O . ALA A 1 203 ? 8.272 -11.017 -3.136 1.00 93.00 203 ALA A O 1
ATOM 1623 N N . PRO A 1 204 ? 9.002 -12.416 -4.729 1.00 90.75 204 PRO A N 1
ATOM 1624 C CA . PRO A 1 204 ? 10.419 -12.173 -4.430 1.00 90.75 204 PRO A CA 1
ATOM 1625 C C . PRO A 1 204 ? 10.842 -10.709 -4.622 1.00 90.75 204 PRO A C 1
ATOM 1627 O O . PRO A 1 204 ? 11.693 -10.195 -3.893 1.00 90.75 204 PRO A O 1
ATOM 1630 N N . LEU A 1 205 ? 10.243 -10.018 -5.598 1.00 88.56 205 LEU A N 1
ATOM 1631 C CA . LEU A 1 205 ? 10.517 -8.605 -5.857 1.00 88.56 205 LEU A CA 1
ATOM 1632 C C . LEU A 1 205 ? 9.946 -7.713 -4.756 1.00 88.56 205 LEU A C 1
ATOM 1634 O O . LEU A 1 205 ? 10.642 -6.811 -4.288 1.00 88.56 205 LEU A O 1
ATOM 1638 N N . LEU A 1 206 ? 8.726 -8.002 -4.303 1.00 90.19 206 LEU A N 1
ATOM 1639 C CA . LEU A 1 206 ? 8.098 -7.296 -3.188 1.00 90.19 206 LEU A CA 1
ATOM 1640 C C . LEU A 1 206 ? 8.820 -7.564 -1.866 1.00 90.19 206 LEU A C 1
ATOM 1642 O O . LEU A 1 206 ? 9.071 -6.624 -1.117 1.00 90.19 206 LEU A O 1
ATOM 1646 N N . ALA A 1 207 ? 9.248 -8.801 -1.608 1.00 88.00 207 ALA A N 1
ATOM 1647 C CA . ALA A 1 207 ? 10.041 -9.147 -0.428 1.00 88.00 207 ALA A CA 1
ATOM 1648 C C . ALA A 1 207 ? 11.374 -8.376 -0.371 1.00 88.00 207 ALA A C 1
ATOM 1650 O O . ALA A 1 207 ? 11.836 -8.014 0.711 1.00 88.00 207 ALA A O 1
ATOM 1651 N N . ARG A 1 208 ? 11.979 -8.080 -1.530 1.00 84.75 208 ARG A N 1
ATOM 1652 C CA . ARG A 1 208 ? 13.184 -7.241 -1.622 1.00 84.75 208 ARG A CA 1
ATOM 1653 C C . ARG A 1 208 ? 12.881 -5.749 -1.456 1.00 84.75 208 ARG A C 1
ATOM 1655 O O . ARG A 1 208 ? 13.677 -5.048 -0.840 1.00 84.75 208 ARG A O 1
ATOM 1662 N N . ALA A 1 209 ? 11.774 -5.265 -2.019 1.00 82.69 209 ALA A N 1
ATOM 1663 C CA . ALA A 1 209 ? 11.373 -3.858 -1.939 1.00 82.69 209 ALA A CA 1
ATOM 1664 C C . ALA A 1 209 ? 10.860 -3.464 -0.543 1.00 82.69 209 ALA A C 1
ATOM 1666 O O . ALA A 1 209 ? 11.076 -2.337 -0.102 1.00 82.69 209 ALA A O 1
ATOM 1667 N N . GLN A 1 210 ? 10.224 -4.400 0.163 1.00 83.38 210 GLN A N 1
ATOM 1668 C CA . GLN A 1 210 ? 9.699 -4.222 1.512 1.00 83.38 210 GLN A CA 1
ATOM 1669 C C . GLN A 1 210 ? 10.110 -5.403 2.412 1.00 83.38 210 GLN A C 1
ATOM 1671 O O . GLN A 1 210 ? 9.290 -6.276 2.729 1.00 83.38 210 GLN A O 1
ATOM 1676 N N . PRO A 1 211 ? 11.388 -5.450 2.832 1.00 83.06 211 PRO A N 1
ATOM 1677 C CA . PRO A 1 211 ? 11.880 -6.509 3.703 1.00 83.06 211 PRO A CA 1
ATOM 1678 C C . PRO A 1 211 ? 11.091 -6.562 5.015 1.00 83.06 211 PRO A C 1
ATOM 1680 O O . PRO A 1 211 ? 10.843 -5.534 5.640 1.00 83.06 211 PRO A O 1
ATOM 1683 N N . GLY A 1 212 ? 10.715 -7.767 5.447 1.00 78.12 212 GLY A N 1
ATOM 1684 C CA . GLY A 1 212 ? 10.026 -7.991 6.723 1.00 78.12 212 GLY A CA 1
ATOM 1685 C C . GLY A 1 212 ? 8.500 -7.881 6.686 1.00 78.12 212 GLY A C 1
ATOM 1686 O O . GLY A 1 212 ? 7.875 -8.218 7.681 1.00 78.12 212 GLY A O 1
ATOM 1687 N N . PHE A 1 213 ? 7.889 -7.492 5.561 1.00 82.19 213 PHE A N 1
ATOM 1688 C CA . PHE A 1 213 ? 6.423 -7.522 5.432 1.00 82.19 213 PHE A CA 1
ATOM 1689 C C . PHE A 1 213 ? 5.855 -8.942 5.258 1.00 82.19 213 PHE A C 1
ATOM 1691 O O . PHE A 1 213 ? 4.671 -9.153 5.475 1.00 82.19 213 PHE A O 1
ATOM 1698 N N . GLY A 1 214 ? 6.687 -9.919 4.872 1.00 87.69 214 GLY A N 1
ATOM 1699 C CA . GLY A 1 214 ? 6.260 -11.316 4.728 1.00 87.69 214 GLY A CA 1
ATOM 1700 C C . GLY A 1 214 ? 5.627 -11.656 3.376 1.00 87.69 214 GLY A C 1
ATOM 1701 O O . GLY A 1 214 ? 4.787 -12.545 3.305 1.00 87.69 214 GLY A O 1
ATOM 1702 N N . TRP A 1 215 ? 5.995 -10.948 2.304 1.00 91.00 215 TRP A N 1
ATOM 1703 C CA . TRP A 1 215 ? 5.507 -11.239 0.953 1.00 91.00 215 TRP A CA 1
ATOM 1704 C C . TRP A 1 215 ? 5.894 -12.654 0.493 1.00 91.00 215 TRP A C 1
ATOM 1706 O O . TRP A 1 215 ? 7.075 -12.963 0.344 1.00 91.00 215 TRP A O 1
ATOM 1716 N N . GLU A 1 216 ? 4.889 -13.481 0.218 1.00 92.38 216 GLU A N 1
ATOM 1717 C CA . GLU A 1 216 ? 5.011 -14.854 -0.281 1.00 92.38 216 GLU A CA 1
ATOM 1718 C C . GLU A 1 216 ? 3.942 -15.130 -1.357 1.00 92.38 216 GLU A C 1
ATOM 1720 O O . GLU A 1 216 ? 3.112 -14.275 -1.666 1.00 92.38 216 GLU A O 1
ATOM 1725 N N . GLY A 1 217 ? 3.949 -16.327 -1.944 1.00 93.31 217 GLY A N 1
ATOM 1726 C CA . GLY A 1 217 ? 2.954 -16.760 -2.928 1.00 93.31 217 GLY A CA 1
ATOM 1727 C C . GLY A 1 217 ? 3.490 -16.863 -4.353 1.00 93.31 217 GLY A C 1
ATOM 1728 O O . GLY A 1 217 ? 4.665 -16.625 -4.625 1.00 93.31 217 GLY A O 1
ATOM 1729 N N . ASP A 1 218 ? 2.601 -17.253 -5.259 1.00 95.06 218 ASP A N 1
ATOM 1730 C CA . ASP A 1 218 ? 2.896 -17.634 -6.641 1.00 95.06 218 ASP A CA 1
ATOM 1731 C C . ASP A 1 218 ? 2.256 -16.682 -7.663 1.00 95.06 218 ASP A C 1
ATOM 1733 O O . ASP A 1 218 ? 2.085 -17.047 -8.828 1.00 95.06 218 ASP A O 1
ATOM 1737 N N . LEU A 1 219 ? 1.884 -15.465 -7.241 1.00 96.44 219 LEU A N 1
ATOM 1738 C CA . LEU A 1 219 ? 1.308 -14.451 -8.124 1.00 96.44 219 LEU A CA 1
ATOM 1739 C C . LEU A 1 219 ? 2.239 -14.170 -9.308 1.00 96.44 219 LEU A C 1
ATOM 1741 O O . LEU A 1 219 ? 3.310 -13.573 -9.154 1.00 96.44 219 LEU A O 1
ATOM 1745 N N . LYS A 1 220 ? 1.770 -14.556 -10.496 1.00 97.12 220 LYS A N 1
ATOM 1746 C CA . LYS A 1 220 ? 2.420 -14.318 -11.782 1.00 97.12 220 LYS A CA 1
ATOM 1747 C C . LYS A 1 220 ? 1.768 -13.142 -12.480 1.00 97.12 220 LYS A C 1
ATOM 1749 O O . LYS A 1 220 ? 0.566 -13.170 -12.762 1.00 97.12 220 LYS A O 1
ATOM 1754 N N . ILE A 1 221 ? 2.578 -12.141 -12.799 1.00 97.38 221 ILE A N 1
ATOM 1755 C CA . ILE A 1 221 ? 2.174 -11.002 -13.618 1.00 97.38 221 ILE A CA 1
ATOM 1756 C C . ILE A 1 221 ? 2.778 -11.115 -15.015 1.00 97.38 221 ILE A C 1
ATOM 1758 O O . ILE A 1 221 ? 3.903 -11.579 -15.185 1.00 97.38 221 ILE A O 1
ATOM 1762 N N . GLY A 1 222 ? 2.010 -10.711 -16.014 1.00 97.25 222 GLY A N 1
ATOM 1763 C CA . GLY A 1 222 ? 2.439 -10.594 -17.401 1.00 97.25 222 GLY A CA 1
ATOM 1764 C C . GLY A 1 222 ? 2.113 -9.211 -17.925 1.00 97.25 222 GLY A C 1
ATOM 1765 O O . GLY A 1 222 ? 1.559 -8.379 -17.206 1.00 97.25 222 GLY A O 1
ATOM 1766 N N . GLY A 1 223 ? 2.462 -8.954 -19.178 1.00 97.06 223 GLY A N 1
ATOM 1767 C CA . GLY A 1 223 ? 2.172 -7.663 -19.771 1.00 97.06 223 GLY A CA 1
ATOM 1768 C C . GLY A 1 223 ? 2.874 -7.413 -21.089 1.00 97.06 223 GLY A C 1
ATOM 1769 O O . GLY A 1 223 ? 3.574 -8.275 -21.624 1.00 97.06 223 GLY A O 1
ATOM 1770 N N . HIS A 1 224 ? 2.715 -6.197 -21.587 1.00 97.19 224 HIS A N 1
ATOM 1771 C CA . HIS A 1 224 ? 3.380 -5.714 -22.789 1.00 97.19 224 HIS A CA 1
ATOM 1772 C C . HIS A 1 224 ? 3.794 -4.256 -22.640 1.00 97.19 224 HIS A C 1
ATOM 1774 O O . HIS A 1 224 ? 3.232 -3.513 -21.836 1.00 97.19 224 HIS A O 1
ATOM 1780 N N . ALA A 1 225 ? 4.777 -3.854 -23.435 1.00 96.50 225 ALA A N 1
ATOM 1781 C CA . ALA A 1 225 ? 5.217 -2.478 -23.563 1.00 96.50 225 ALA A CA 1
ATOM 1782 C C . ALA A 1 225 ? 5.468 -2.167 -25.041 1.00 96.50 225 ALA A C 1
ATOM 1784 O O . ALA A 1 225 ? 6.405 -2.677 -25.654 1.00 96.50 225 ALA A O 1
ATOM 1785 N N . ASN A 1 226 ? 4.618 -1.314 -25.604 1.00 96.75 226 ASN A N 1
ATOM 1786 C CA . ASN A 1 226 ? 4.734 -0.800 -26.959 1.00 96.75 226 ASN A CA 1
ATOM 1787 C C . ASN A 1 226 ? 5.079 0.685 -26.879 1.00 96.75 226 ASN A C 1
ATOM 1789 O O . ASN A 1 226 ? 4.253 1.500 -26.474 1.00 96.75 226 ASN A O 1
ATOM 1793 N N . LEU A 1 227 ? 6.298 1.035 -27.265 1.00 94.06 227 LEU A N 1
ATOM 1794 C CA . LEU A 1 227 ? 6.813 2.396 -27.252 1.00 94.06 227 LEU A CA 1
ATOM 1795 C C . LEU A 1 227 ? 7.182 2.803 -28.678 1.00 94.06 227 LEU A C 1
ATOM 1797 O O . LEU A 1 227 ? 7.858 2.065 -29.393 1.00 94.06 227 LEU A O 1
ATOM 1801 N N . SER A 1 228 ? 6.737 3.985 -29.083 1.00 92.56 228 SER A N 1
ATOM 1802 C CA . SER A 1 228 ? 7.108 4.626 -30.341 1.00 92.56 228 SER A CA 1
ATOM 1803 C C . SER A 1 228 ? 7.478 6.066 -30.035 1.00 92.56 228 SER A C 1
ATOM 1805 O O . SER A 1 228 ? 6.613 6.884 -29.719 1.00 92.56 228 SER A O 1
ATOM 1807 N N . LEU A 1 229 ? 8.768 6.362 -30.082 1.00 87.88 229 LEU A N 1
ATOM 1808 C CA . LEU A 1 229 ? 9.306 7.700 -29.911 1.00 87.88 229 LEU A CA 1
ATOM 1809 C C . LEU A 1 229 ? 9.611 8.277 -31.290 1.00 87.88 229 LEU A C 1
ATOM 1811 O O . LEU A 1 229 ? 10.426 7.727 -32.022 1.00 87.88 229 LEU A O 1
A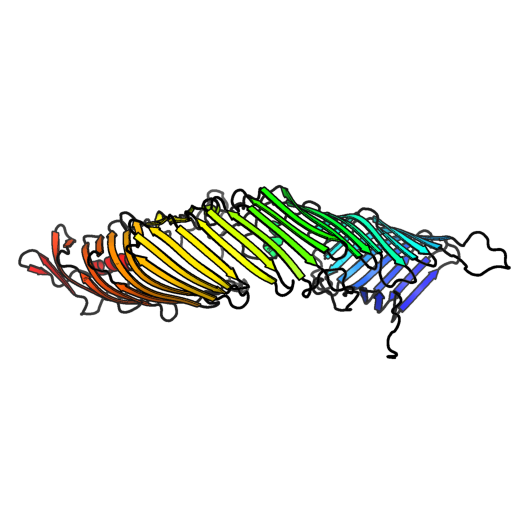TOM 1815 N N . ASP A 1 230 ? 8.975 9.395 -31.603 1.00 81.31 230 ASP A N 1
ATOM 1816 C CA . ASP A 1 230 ? 9.256 10.261 -32.740 1.00 81.31 230 ASP A CA 1
ATOM 1817 C C . ASP A 1 230 ? 9.875 11.581 -32.250 1.00 81.31 230 ASP A C 1
ATOM 1819 O O . ASP A 1 230 ? 9.627 11.987 -31.111 1.00 81.31 230 ASP A O 1
ATOM 1823 N N . PRO A 1 231 ? 10.561 12.344 -33.122 1.00 70.44 231 PRO A N 1
ATOM 1824 C CA . PRO A 1 231 ? 11.107 13.675 -32.823 1.00 70.44 231 PRO A CA 1
ATOM 1825 C C . PRO A 1 231 ? 10.185 14.667 -32.102 1.00 70.44 231 PRO A C 1
ATOM 1827 O O . PRO A 1 231 ? 10.659 15.631 -31.508 1.00 70.44 231 PRO A O 1
ATOM 1830 N N . ARG A 1 232 ? 8.863 14.491 -32.211 1.00 70.06 232 ARG A N 1
ATOM 1831 C CA . ARG A 1 232 ? 7.858 15.406 -31.647 1.00 70.06 232 ARG A CA 1
ATOM 1832 C C . ARG A 1 232 ? 6.822 14.721 -30.764 1.00 70.06 232 ARG A C 1
ATOM 1834 O O . ARG A 1 232 ? 6.080 15.418 -30.085 1.00 70.06 232 ARG A O 1
ATOM 1841 N N . ASN A 1 233 ? 6.747 13.392 -30.792 1.00 78.44 233 ASN A N 1
ATOM 1842 C CA . ASN A 1 233 ? 5.658 12.640 -30.182 1.00 78.44 233 ASN A CA 1
ATOM 1843 C C . ASN A 1 233 ? 6.210 11.390 -29.498 1.00 78.44 233 ASN A C 1
ATOM 1845 O O . ASN A 1 233 ? 6.938 10.623 -30.116 1.00 78.44 233 ASN A O 1
ATOM 1849 N N . LEU A 1 234 ? 5.791 11.134 -28.262 1.00 86.50 234 LEU A N 1
ATOM 1850 C CA . LEU A 1 234 ? 5.891 9.809 -27.660 1.00 86.50 234 LEU A CA 1
ATOM 1851 C C . LEU A 1 234 ? 4.512 9.152 -27.705 1.00 86.50 234 LEU A C 1
ATOM 1853 O O . LEU A 1 234 ? 3.508 9.760 -27.320 1.00 86.50 234 LEU A O 1
ATOM 1857 N N . SER A 1 235 ? 4.473 7.920 -28.204 1.00 91.88 235 SER A N 1
ATOM 1858 C CA . SER A 1 235 ? 3.357 7.005 -28.007 1.00 91.88 235 SER A CA 1
ATOM 1859 C C . SER A 1 235 ? 3.801 5.844 -27.127 1.00 91.88 235 SER A C 1
ATOM 1861 O O . SER A 1 235 ? 4.818 5.212 -27.408 1.00 91.88 235 SER A O 1
ATOM 1863 N N . ALA A 1 236 ? 3.037 5.557 -26.083 1.00 94.12 236 ALA A N 1
ATOM 1864 C CA . ALA A 1 236 ? 3.274 4.457 -25.164 1.00 94.12 236 ALA A CA 1
ATOM 1865 C C . ALA A 1 236 ? 1.969 3.697 -24.923 1.00 94.12 236 ALA A C 1
ATOM 1867 O O . ALA A 1 236 ? 0.924 4.306 -24.720 1.00 94.12 236 ALA A O 1
ATOM 1868 N N . ASP A 1 237 ? 2.030 2.375 -24.944 1.00 97.19 237 ASP A N 1
ATOM 1869 C CA . ASP A 1 237 ? 0.969 1.483 -24.485 1.00 97.19 237 ASP A CA 1
ATOM 1870 C C . ASP A 1 237 ? 1.631 0.375 -23.671 1.00 97.19 237 ASP A C 1
ATOM 1872 O O . ASP A 1 237 ? 2.301 -0.506 -24.213 1.00 97.19 237 ASP A O 1
ATOM 1876 N N . ILE A 1 238 ? 1.518 0.493 -22.354 1.00 97.38 238 ILE A N 1
ATOM 1877 C CA . ILE A 1 238 ? 2.102 -0.424 -21.384 1.00 97.38 238 ILE A CA 1
ATOM 1878 C C . ILE A 1 238 ? 0.956 -1.004 -20.570 1.00 97.38 238 ILE A C 1
ATOM 1880 O O . ILE A 1 238 ? 0.170 -0.254 -19.996 1.00 97.38 238 ILE A O 1
ATOM 1884 N N . ALA A 1 239 ? 0.875 -2.324 -20.477 1.00 98.06 239 ALA A N 1
ATOM 1885 C CA . ALA A 1 239 ? -0.090 -2.989 -19.616 1.00 98.06 239 ALA A CA 1
ATOM 1886 C C . ALA A 1 239 ? 0.596 -4.073 -18.792 1.00 98.06 239 ALA A C 1
ATOM 1888 O O . ALA A 1 239 ? 1.432 -4.812 -19.305 1.00 98.06 239 ALA A O 1
ATOM 1889 N N . LEU A 1 240 ? 0.217 -4.169 -17.522 1.00 97.56 240 LEU A N 1
ATOM 1890 C CA . LEU A 1 240 ? 0.569 -5.251 -16.616 1.00 97.56 240 LEU A CA 1
ATOM 1891 C C . LEU A 1 240 ? -0.715 -5.872 -16.089 1.00 97.56 240 LEU A C 1
ATOM 1893 O O . LEU A 1 240 ? -1.634 -5.153 -15.696 1.00 97.56 240 LEU A O 1
ATOM 1897 N N . GLU A 1 241 ? -0.771 -7.194 -16.047 1.00 97.69 241 GLU A N 1
ATOM 1898 C CA . GLU A 1 241 ? -1.954 -7.918 -15.605 1.00 97.69 241 GLU A CA 1
ATOM 1899 C C . GLU A 1 241 ? -1.606 -9.182 -14.824 1.00 97.69 241 GLU A C 1
ATOM 1901 O O . GLU A 1 241 ? -0.548 -9.791 -15.008 1.00 97.69 241 GLU A O 1
ATOM 1906 N N . ARG A 1 242 ? -2.510 -9.584 -13.929 1.00 96.75 242 ARG A N 1
ATOM 1907 C CA . ARG A 1 242 ? -2.423 -10.887 -13.268 1.00 96.75 242 ARG A CA 1
ATOM 1908 C C . ARG A 1 242 ? -2.723 -11.984 -14.281 1.00 96.75 242 ARG A C 1
ATOM 1910 O O . ARG A 1 242 ? -3.799 -12.009 -14.869 1.00 96.75 242 ARG A O 1
ATOM 1917 N N . LEU A 1 243 ? -1.804 -12.937 -14.394 1.00 96.94 243 LEU A N 1
ATOM 1918 C CA . LEU A 1 243 ? -1.991 -14.144 -15.196 1.00 96.94 243 LEU A CA 1
ATOM 1919 C C . LEU A 1 243 ? -2.536 -15.296 -14.351 1.00 96.94 243 LEU A C 1
ATOM 1921 O O . LEU A 1 243 ? -3.482 -15.972 -14.746 1.00 96.94 243 LEU A O 1
ATOM 1925 N N . ALA A 1 244 ? -1.917 -15.543 -13.195 1.00 96.31 244 ALA A N 1
ATOM 1926 C CA . ALA A 1 244 ? -2.242 -16.671 -12.326 1.00 96.31 244 ALA A CA 1
ATOM 1927 C C . ALA A 1 244 ? -1.673 -16.474 -10.915 1.00 96.31 244 ALA A C 1
ATOM 1929 O O . ALA A 1 244 ? -0.916 -15.536 -10.668 1.00 96.31 244 ALA A O 1
ATOM 1930 N N . GLY A 1 245 ? -2.015 -17.396 -10.014 1.00 95.62 245 GLY A N 1
ATOM 1931 C CA . GLY A 1 245 ? -1.502 -17.418 -8.647 1.00 95.62 245 GLY A CA 1
ATOM 1932 C C . GLY A 1 245 ? -2.078 -16.313 -7.771 1.00 95.62 245 GLY A C 1
ATOM 1933 O O . GLY A 1 245 ? -2.949 -15.545 -8.189 1.00 95.62 245 GLY A O 1
ATOM 1934 N N . ASP A 1 246 ? -1.623 -16.241 -6.536 1.00 94.25 246 ASP A N 1
ATOM 1935 C CA . ASP A 1 246 ? -2.062 -15.223 -5.587 1.00 94.25 246 ASP A CA 1
ATOM 1936 C C . ASP A 1 246 ? -0.895 -14.746 -4.730 1.00 94.25 246 ASP A C 1
ATOM 1938 O O . ASP A 1 246 ? 0.114 -15.438 -4.561 1.00 94.25 246 ASP A O 1
ATOM 1942 N N . LEU A 1 247 ? -1.024 -13.526 -4.222 1.00 92.06 247 LEU A N 1
ATOM 1943 C CA . LEU A 1 247 ? -0.055 -12.957 -3.304 1.00 92.06 247 LEU A CA 1
ATOM 1944 C C . LEU A 1 247 ? -0.493 -13.293 -1.885 1.00 92.06 247 LEU A C 1
ATOM 1946 O O . LEU A 1 247 ? -1.681 -13.264 -1.565 1.00 92.06 247 LEU A O 1
ATOM 1950 N N . GLN A 1 248 ? 0.464 -13.632 -1.037 1.00 91.06 248 GLN A N 1
ATOM 1951 C CA . GLN A 1 248 ? 0.221 -14.021 0.340 1.00 91.06 248 GLN A CA 1
ATOM 1952 C C . GLN A 1 248 ? 1.091 -13.180 1.265 1.00 91.06 248 GLN A C 1
ATOM 1954 O O . GLN A 1 248 ? 2.177 -12.733 0.889 1.00 91.06 248 GLN A O 1
ATOM 1959 N N . VAL A 1 249 ? 0.596 -12.961 2.477 1.00 88.31 249 VAL A N 1
ATOM 1960 C CA . VAL A 1 249 ? 1.337 -12.280 3.536 1.00 88.31 249 VAL A CA 1
ATOM 1961 C C . VAL A 1 249 ? 1.524 -13.254 4.685 1.00 88.31 249 VAL A C 1
ATOM 1963 O O . VAL A 1 249 ? 0.549 -13.746 5.254 1.00 88.31 249 VAL A O 1
ATOM 1966 N N . ASN A 1 250 ? 2.778 -13.557 4.992 1.00 86.25 250 ASN A N 1
ATOM 1967 C CA . ASN A 1 250 ? 3.178 -14.388 6.110 1.00 86.25 250 ASN A CA 1
ATOM 1968 C C . ASN A 1 250 ? 3.607 -13.500 7.279 1.00 86.25 250 ASN A C 1
ATOM 1970 O O . ASN A 1 250 ? 4.701 -12.936 7.280 1.00 86.25 250 ASN A O 1
ATOM 1974 N N . ASP A 1 251 ? 2.725 -13.377 8.264 1.00 78.94 251 ASP A N 1
ATOM 1975 C CA . ASP A 1 251 ? 3.022 -12.694 9.516 1.00 78.94 251 ASP A CA 1
ATOM 1976 C C . ASP A 1 251 ? 3.492 -13.734 10.551 1.00 78.94 251 ASP A C 1
ATOM 1978 O O . ASP A 1 251 ? 2.716 -14.633 10.890 1.00 78.94 251 ASP A O 1
ATOM 1982 N N . PRO A 1 252 ? 4.738 -13.650 11.058 1.00 70.25 252 PRO A N 1
ATOM 1983 C CA . PRO A 1 252 ? 5.250 -14.590 12.053 1.00 70.25 252 PRO A CA 1
ATOM 1984 C C . PRO A 1 252 ? 4.458 -14.578 13.369 1.00 70.25 252 PRO A C 1
ATOM 1986 O O . PRO A 1 252 ? 4.461 -15.589 14.073 1.00 70.25 252 PRO A O 1
ATOM 1989 N N . ASP A 1 253 ? 3.766 -13.479 13.686 1.00 68.62 253 ASP A N 1
ATOM 1990 C CA . ASP A 1 253 ? 2.927 -13.356 14.881 1.00 68.62 253 ASP A CA 1
ATOM 1991 C C . ASP A 1 253 ? 1.504 -13.906 14.649 1.00 68.62 253 ASP A C 1
ATOM 1993 O O . ASP A 1 253 ? 0.711 -14.030 15.590 1.00 68.62 253 ASP A O 1
ATOM 1997 N N . ASN A 1 254 ? 1.174 -14.289 13.408 1.00 68.88 254 ASN A N 1
ATOM 1998 C CA . ASN A 1 254 ? -0.104 -14.888 13.053 1.00 68.88 254 ASN A CA 1
ATOM 1999 C C . ASN A 1 254 ? -0.012 -16.432 12.994 1.00 68.88 254 ASN A C 1
ATOM 2001 O O . ASN A 1 254 ? 0.523 -17.000 12.038 1.00 68.88 254 ASN A O 1
ATOM 2005 N N . PRO A 1 255 ? -0.609 -17.166 13.953 1.00 68.94 255 PRO A N 1
ATOM 2006 C CA . PRO A 1 255 ? -0.579 -18.628 13.980 1.00 68.94 255 PRO A CA 1
ATOM 2007 C C . PRO A 1 255 ? -1.403 -19.290 12.864 1.00 68.94 255 PRO A C 1
ATOM 2009 O O . PRO A 1 255 ? -1.352 -20.511 12.725 1.00 68.94 255 PRO A O 1
ATOM 2012 N N . LEU A 1 256 ? -2.171 -18.525 12.077 1.00 71.44 256 LEU A N 1
ATOM 2013 C CA . LEU A 1 256 ? -2.934 -19.041 10.937 1.00 71.44 256 LEU A CA 1
ATOM 2014 C C . LEU A 1 256 ? -2.065 -19.286 9.687 1.00 71.44 256 LEU A C 1
ATOM 2016 O O . LEU A 1 256 ? -2.576 -19.821 8.701 1.00 71.44 256 LEU A O 1
ATOM 2020 N N . GLY A 1 257 ? -0.777 -18.920 9.720 1.00 78.50 257 GLY A N 1
ATOM 2021 C CA . GLY A 1 257 ? 0.149 -19.051 8.593 1.00 78.50 257 GLY A CA 1
ATOM 2022 C C . GLY A 1 257 ? -0.090 -18.011 7.487 1.00 78.50 257 GLY A C 1
ATOM 2023 O O . GLY A 1 257 ? -0.836 -17.050 7.705 1.00 78.50 257 GLY A O 1
ATOM 2024 N N . PRO A 1 258 ? 0.519 -18.190 6.298 1.00 84.94 258 PRO A N 1
ATOM 2025 C CA . PRO A 1 258 ? 0.408 -17.248 5.186 1.00 84.94 258 PRO A CA 1
ATOM 2026 C C . PRO A 1 258 ? -1.043 -16.994 4.760 1.00 84.94 258 PRO A C 1
ATOM 2028 O O . PRO A 1 258 ? -1.827 -17.927 4.565 1.00 84.94 258 PRO A O 1
ATOM 2031 N N . GLN A 1 259 ? -1.407 -15.720 4.605 1.00 86.12 259 GLN A N 1
ATOM 2032 C CA . GLN A 1 259 ? -2.771 -15.309 4.277 1.00 86.12 259 GLN A CA 1
ATOM 2033 C C . GLN A 1 259 ? -2.873 -14.802 2.840 1.00 86.12 259 GLN A C 1
ATOM 2035 O O . GLN A 1 259 ? -2.243 -13.794 2.511 1.00 86.12 259 GLN A O 1
ATOM 2040 N N . PRO A 1 260 ? -3.689 -15.449 1.988 1.00 89.62 260 PRO A N 1
ATOM 2041 C CA . PRO A 1 260 ? -3.870 -15.026 0.608 1.00 89.62 260 PRO A CA 1
ATOM 2042 C C . PRO A 1 260 ? -4.645 -13.713 0.513 1.00 89.62 260 PRO A C 1
ATOM 2044 O O . PRO A 1 260 ? -5.653 -13.510 1.203 1.00 89.62 260 PRO A O 1
ATOM 2047 N N . LEU A 1 261 ? -4.210 -12.847 -0.400 1.00 88.62 261 LEU A N 1
ATOM 2048 C CA . LEU A 1 261 ? -4.905 -11.612 -0.742 1.00 88.62 261 LEU A CA 1
ATOM 2049 C C . LEU A 1 261 ? -6.241 -11.876 -1.456 1.00 88.62 261 LEU A C 1
ATOM 2051 O O . LEU A 1 261 ? -7.151 -11.046 -1.417 1.00 88.62 261 LEU A O 1
ATOM 2055 N N . GLY A 1 262 ? -6.398 -13.050 -2.068 1.00 90.75 262 GLY A N 1
ATOM 2056 C CA . GLY A 1 262 ? -7.580 -13.417 -2.835 1.00 90.75 262 GLY A CA 1
ATOM 2057 C C . GLY A 1 262 ? -7.716 -12.570 -4.094 1.00 90.75 262 GLY A C 1
ATOM 2058 O O . GLY A 1 262 ? -8.836 -12.201 -4.449 1.00 90.75 262 GLY A O 1
ATOM 2059 N N . LEU A 1 263 ? -6.598 -12.204 -4.726 1.00 92.94 263 LEU A N 1
ATOM 2060 C CA . LEU A 1 263 ? -6.579 -11.342 -5.902 1.00 92.94 263 LEU A CA 1
ATOM 2061 C C . LEU A 1 263 ? -7.212 -12.074 -7.095 1.00 92.94 263 LEU A C 1
ATOM 2063 O O . LEU A 1 263 ? -6.700 -13.089 -7.564 1.00 92.94 263 LEU A O 1
ATOM 2067 N N . ALA A 1 264 ? -8.340 -11.565 -7.583 1.00 93.81 264 ALA A N 1
ATOM 2068 C CA . ALA A 1 264 ? -9.048 -12.131 -8.726 1.00 93.81 264 ALA A CA 1
ATOM 2069 C C . ALA A 1 264 ? -8.568 -11.474 -10.024 1.00 93.81 264 ALA A C 1
ATOM 2071 O O . ALA A 1 264 ? -8.144 -12.158 -10.955 1.00 93.81 264 ALA A O 1
ATOM 2072 N N . GLU A 1 265 ? -8.556 -10.145 -10.041 1.00 95.56 265 GLU A N 1
ATOM 2073 C CA . GLU A 1 265 ? -8.182 -9.329 -11.187 1.00 95.56 265 GLU A CA 1
ATOM 2074 C C . GLU A 1 265 ? -7.167 -8.272 -10.755 1.00 95.56 265 GLU A C 1
ATOM 2076 O O . GLU A 1 265 ? -7.273 -7.669 -9.688 1.00 95.56 265 GLU A O 1
ATOM 2081 N N . LEU A 1 266 ? -6.171 -8.058 -11.603 1.00 97.19 266 LEU A N 1
ATOM 2082 C CA . LEU A 1 266 ? -5.199 -6.982 -11.491 1.00 97.19 266 LEU A CA 1
ATOM 2083 C C . LEU A 1 266 ? -4.879 -6.557 -12.911 1.00 97.19 266 LEU A C 1
ATOM 2085 O O . LEU A 1 266 ? -4.425 -7.387 -13.697 1.00 97.19 266 LEU A O 1
ATOM 2089 N N . ARG A 1 267 ? -5.095 -5.286 -13.220 1.00 97.81 267 ARG A N 1
ATOM 2090 C CA . ARG A 1 267 ? -4.681 -4.665 -14.469 1.00 97.81 267 ARG A CA 1
ATOM 2091 C C . ARG A 1 267 ? -4.227 -3.241 -14.198 1.00 97.81 267 ARG A C 1
ATOM 2093 O O . ARG A 1 267 ? -4.960 -2.440 -13.626 1.00 97.81 267 ARG A O 1
ATOM 2100 N N . LEU A 1 268 ? -3.017 -2.933 -14.636 1.00 98.19 268 LEU A N 1
ATOM 2101 C CA . LEU A 1 268 ? -2.442 -1.596 -14.638 1.00 98.19 268 LEU A CA 1
ATOM 2102 C C . LEU A 1 268 ? -2.119 -1.260 -16.087 1.00 98.19 268 LEU A C 1
ATOM 2104 O O . LEU A 1 268 ? -1.316 -1.955 -16.703 1.00 98.19 268 LEU A O 1
ATOM 2108 N N . ALA A 1 269 ? -2.753 -0.236 -16.645 1.00 98.12 269 ALA A N 1
ATOM 2109 C CA . ALA A 1 269 ? -2.530 0.176 -18.026 1.00 98.12 269 ALA A CA 1
ATOM 2110 C C . ALA A 1 269 ? -2.117 1.646 -18.078 1.00 98.12 269 ALA A C 1
ATOM 2112 O O . ALA A 1 269 ? -2.786 2.499 -17.504 1.00 98.12 269 ALA A O 1
ATOM 2113 N N . LEU A 1 270 ? -1.020 1.937 -18.770 1.00 97.38 270 LEU A N 1
ATOM 2114 C CA . LEU A 1 270 ? -0.526 3.277 -19.043 1.00 97.38 270 LEU A CA 1
ATOM 2115 C C . LEU A 1 270 ? -0.503 3.492 -20.552 1.00 97.38 270 LEU A C 1
ATOM 2117 O O . LEU A 1 270 ? 0.219 2.810 -21.278 1.00 97.38 270 LEU A O 1
ATOM 2121 N N . GLN A 1 271 ? -1.269 4.472 -21.009 1.00 96.31 271 GLN A N 1
ATOM 2122 C CA . GLN A 1 271 ? -1.344 4.861 -22.408 1.00 96.31 271 GLN A CA 1
ATOM 2123 C C . GLN A 1 271 ? -0.917 6.314 -22.546 1.00 96.31 271 GLN A C 1
ATOM 2125 O O . GLN A 1 271 ? -1.368 7.161 -21.791 1.00 96.31 271 GLN A O 1
ATOM 2130 N N . GLY A 1 272 ? -0.046 6.615 -23.496 1.00 93.75 272 GLY A N 1
ATOM 2131 C CA . GLY A 1 272 ? 0.432 7.960 -23.784 1.00 93.75 272 GLY A CA 1
ATOM 2132 C C . GLY A 1 272 ? 0.366 8.202 -25.277 1.00 93.75 272 GLY A C 1
ATOM 2133 O O . GLY A 1 272 ? 0.893 7.394 -26.033 1.00 93.75 272 GLY A O 1
ATOM 2134 N N . ARG A 1 273 ? -0.289 9.270 -25.733 1.00 90.75 273 ARG A N 1
ATOM 2135 C CA . ARG A 1 273 ? -0.299 9.676 -27.147 1.00 90.75 273 ARG A CA 1
ATOM 2136 C C . ARG A 1 273 ? -0.353 11.193 -27.236 1.00 90.75 273 ARG A C 1
ATOM 2138 O O . ARG A 1 273 ? -1.244 11.812 -26.666 1.00 90.75 273 ARG A O 1
ATOM 2145 N N . GLN A 1 274 ? 0.580 11.790 -27.979 1.00 85.31 274 GLN A N 1
ATOM 2146 C CA . GLN A 1 274 ? 0.604 13.242 -28.239 1.00 85.31 274 GLN A CA 1
ATOM 2147 C C . GLN A 1 274 ? 0.564 14.091 -26.953 1.00 85.31 274 GLN A C 1
ATOM 2149 O O . GLN A 1 274 ? -0.117 15.110 -26.883 1.00 85.31 274 GLN A O 1
ATOM 2154 N N . GLY A 1 275 ? 1.263 13.642 -25.908 1.00 86.56 275 GLY A N 1
ATOM 2155 C CA . GLY A 1 275 ? 1.325 14.346 -24.627 1.00 86.56 275 GLY A CA 1
ATOM 2156 C C . GLY A 1 275 ? 0.104 14.184 -23.716 1.00 86.56 275 GLY A C 1
ATOM 2157 O O . GLY A 1 275 ? 0.125 14.675 -22.591 1.00 86.56 275 GLY A O 1
ATOM 2158 N N . HIS A 1 276 ? -0.930 13.464 -24.155 1.00 92.00 276 HIS A N 1
ATOM 2159 C CA . HIS A 1 276 ? -2.000 12.985 -23.286 1.00 92.00 276 HIS A CA 1
ATOM 2160 C C . HIS A 1 276 ? -1.628 11.610 -22.749 1.00 92.00 276 HIS A C 1
ATOM 2162 O O . HIS A 1 276 ? -1.409 10.683 -23.531 1.00 92.00 276 HIS A O 1
ATOM 2168 N N . TRP A 1 277 ? -1.582 11.474 -21.431 1.00 93.94 277 TRP A N 1
ATOM 2169 C CA . TRP A 1 277 ? -1.340 10.209 -20.752 1.00 93.94 277 TRP A CA 1
ATOM 2170 C C . TRP A 1 277 ? -2.564 9.796 -19.961 1.00 93.94 277 TRP A C 1
ATOM 2172 O O . TRP A 1 277 ? -3.238 10.636 -19.379 1.00 93.94 277 TRP A O 1
ATOM 2182 N N . GLN A 1 278 ? -2.839 8.504 -19.926 1.00 96.25 278 GLN A N 1
ATOM 2183 C CA . GLN A 1 278 ? -3.936 7.905 -19.197 1.00 96.25 278 GLN A CA 1
ATOM 2184 C C . GLN A 1 278 ? -3.404 6.690 -18.448 1.00 96.25 278 GLN A C 1
ATOM 2186 O O . GLN A 1 278 ? -2.902 5.744 -19.054 1.00 96.25 278 GLN A O 1
ATOM 2191 N N . LEU A 1 279 ? -3.510 6.729 -17.127 1.00 97.44 279 LEU A N 1
ATOM 2192 C CA . LEU A 1 279 ? -3.214 5.620 -16.241 1.00 97.44 279 LEU A CA 1
ATOM 2193 C C . LEU A 1 279 ? -4.539 5.046 -15.742 1.00 97.44 279 LEU A C 1
ATOM 2195 O O . LEU A 1 279 ? -5.368 5.777 -15.206 1.00 97.44 279 LEU A O 1
ATOM 2199 N N . GLN A 1 280 ? -4.738 3.749 -15.932 1.00 98.12 280 GLN A N 1
ATOM 2200 C CA . GLN A 1 280 ? -5.904 3.008 -15.468 1.00 98.12 280 GLN A CA 1
ATOM 2201 C C . GLN A 1 280 ? -5.454 1.924 -14.492 1.00 98.12 280 GLN A C 1
ATOM 2203 O O . GLN A 1 280 ? -4.536 1.155 -14.793 1.00 98.12 280 GLN A O 1
ATOM 2208 N N . GLN A 1 281 ? -6.106 1.856 -13.334 1.00 97.94 281 GLN A N 1
ATOM 2209 C CA . GLN A 1 281 ? -5.932 0.782 -12.363 1.00 97.94 281 GLN A CA 1
ATOM 2210 C C . GLN A 1 281 ? -7.244 0.046 -12.168 1.00 97.94 281 GLN A C 1
ATOM 2212 O O . GLN A 1 281 ? -8.280 0.656 -11.921 1.00 97.94 281 GLN A O 1
ATOM 2217 N N . HIS A 1 282 ? -7.171 -1.274 -12.231 1.00 97.69 282 HIS A N 1
ATOM 2218 C CA . HIS A 1 282 ? -8.270 -2.153 -11.884 1.00 97.69 282 HIS A CA 1
ATOM 2219 C C . HIS A 1 282 ? -7.731 -3.288 -11.033 1.00 97.69 282 HIS A C 1
ATOM 2221 O O . HIS A 1 282 ? -6.896 -4.075 -11.481 1.00 97.69 282 HIS A O 1
ATOM 2227 N N . VAL A 1 283 ? -8.180 -3.356 -9.789 1.00 96.38 283 VAL A N 1
ATOM 2228 C CA . VAL A 1 283 ? -7.819 -4.417 -8.854 1.00 96.38 283 VAL A CA 1
ATOM 2229 C C . VAL A 1 283 ? -9.106 -4.930 -8.250 1.00 96.38 283 VAL A C 1
ATOM 2231 O O . VAL A 1 283 ? -9.846 -4.164 -7.646 1.00 96.38 283 VAL A O 1
ATOM 2234 N N . ALA A 1 284 ? -9.377 -6.219 -8.376 1.00 94.75 284 ALA A N 1
ATOM 2235 C CA . ALA A 1 284 ? -10.514 -6.842 -7.722 1.00 94.75 284 ALA A CA 1
ATOM 2236 C C . ALA A 1 284 ? -10.044 -8.099 -7.007 1.00 94.75 284 ALA A C 1
ATOM 2238 O O . ALA A 1 284 ? -9.312 -8.921 -7.558 1.00 94.75 284 ALA A O 1
ATOM 2239 N N . GLY A 1 285 ? -10.467 -8.262 -5.763 1.00 91.75 285 GLY A N 1
ATOM 2240 C CA . GLY A 1 285 ? -10.121 -9.409 -4.950 1.00 91.75 285 GLY A CA 1
ATOM 2241 C C . GLY A 1 285 ? -11.294 -9.861 -4.108 1.00 91.75 285 GLY A C 1
ATOM 2242 O O . GLY A 1 285 ? -12.072 -9.057 -3.596 1.00 91.75 285 GLY A O 1
ATOM 2243 N N . GLY A 1 286 ? -11.379 -11.175 -3.917 1.00 84.12 286 GLY A N 1
ATOM 2244 C CA . GLY A 1 286 ? -12.348 -11.781 -3.022 1.00 84.12 286 GLY A CA 1
ATOM 2245 C C . GLY A 1 286 ? -12.230 -11.211 -1.614 1.00 84.12 286 GLY A C 1
ATOM 2246 O O . GLY A 1 286 ? -13.260 -10.925 -1.018 1.00 84.12 286 GLY A O 1
ATOM 2247 N N . HIS A 1 287 ? -11.014 -11.000 -1.099 1.00 81.19 287 HIS A N 1
ATOM 2248 C CA . HIS A 1 287 ? -10.807 -10.443 0.241 1.00 81.19 287 HIS A CA 1
ATOM 2249 C C . HIS A 1 287 ? -10.483 -8.943 0.236 1.00 81.19 287 HIS A C 1
ATOM 2251 O O . HIS A 1 287 ? -10.871 -8.247 1.164 1.00 81.19 287 HIS A O 1
ATOM 2257 N N . LEU A 1 288 ? -9.809 -8.426 -0.797 1.00 81.19 288 LEU A N 1
ATOM 2258 C CA . LEU A 1 288 ? -9.366 -7.025 -0.851 1.00 81.19 288 LEU A CA 1
ATOM 2259 C C . LEU A 1 288 ? -10.479 -6.021 -1.195 1.00 81.19 288 LEU A C 1
ATOM 2261 O O . LEU A 1 288 ? -10.338 -4.841 -0.887 1.00 81.19 288 LEU A O 1
ATOM 2265 N N . GLY A 1 289 ? -11.576 -6.474 -1.810 1.00 91.31 289 GLY A N 1
ATOM 2266 C CA . GLY A 1 289 ? -12.565 -5.585 -2.424 1.00 91.31 289 GLY A CA 1
ATOM 2267 C C . GLY A 1 289 ? -12.169 -5.201 -3.851 1.00 91.31 289 GLY A C 1
ATOM 2268 O O . GLY A 1 289 ? -11.434 -5.937 -4.509 1.00 91.31 289 GLY A O 1
ATOM 2269 N N . SER A 1 290 ? -12.672 -4.071 -4.343 1.00 94.88 290 SER A N 1
ATOM 2270 C CA . SER A 1 290 ? -12.362 -3.532 -5.669 1.00 94.88 290 SER A CA 1
ATOM 2271 C C . SER A 1 290 ? -11.759 -2.134 -5.572 1.00 94.88 290 SER A C 1
ATOM 2273 O O . SER A 1 290 ? -12.275 -1.287 -4.843 1.00 94.88 290 SER A O 1
ATOM 2275 N N . LEU A 1 291 ? -10.707 -1.891 -6.341 1.00 96.25 291 LEU A N 1
ATOM 2276 C CA . LEU A 1 291 ? -10.076 -0.601 -6.560 1.00 96.25 291 LEU A CA 1
ATOM 2277 C C . LEU A 1 291 ? -10.123 -0.298 -8.055 1.00 96.25 291 LEU A C 1
ATOM 2279 O O . LEU A 1 291 ? -9.534 -1.023 -8.857 1.00 96.25 291 LEU A O 1
ATOM 2283 N N . GLU A 1 292 ? -10.787 0.790 -8.407 1.00 97.81 292 GLU A N 1
ATOM 2284 C CA . GLU A 1 292 ? -10.841 1.318 -9.763 1.00 97.81 292 GLU A CA 1
ATOM 2285 C C . GLU A 1 292 ? -10.234 2.715 -9.761 1.00 97.81 292 GLU A C 1
ATOM 2287 O O . GLU A 1 292 ? -10.483 3.519 -8.866 1.00 97.81 292 GLU A O 1
ATOM 2292 N N . GLY A 1 293 ? -9.408 3.024 -10.748 1.00 97.62 293 GLY A N 1
ATOM 2293 C CA . GLY A 1 293 ? -8.798 4.336 -10.851 1.00 97.62 293 GLY A CA 1
ATOM 2294 C C . GLY A 1 293 ? -8.507 4.703 -12.289 1.00 97.62 293 GLY A C 1
ATOM 2295 O O . GLY A 1 293 ? -8.159 3.859 -13.117 1.00 97.62 293 GLY A O 1
ATOM 2296 N N . GLN A 1 294 ? -8.662 5.987 -12.582 1.00 97.81 294 GLN A N 1
ATOM 2297 C CA . GLN A 1 294 ? -8.289 6.559 -13.860 1.00 97.81 294 GLN A CA 1
ATOM 2298 C C . GLN A 1 294 ? -7.710 7.947 -13.632 1.00 97.81 294 GLN A C 1
ATOM 2300 O O . GLN A 1 294 ? -8.379 8.816 -13.073 1.00 97.81 294 GLN A O 1
ATOM 2305 N N . GLN A 1 295 ? -6.483 8.171 -14.093 1.00 97.12 295 GLN A N 1
ATOM 2306 C CA . GLN A 1 295 ? -5.855 9.486 -14.076 1.00 97.12 295 GLN A CA 1
ATOM 2307 C C . GLN A 1 295 ? -5.376 9.858 -15.469 1.00 97.12 295 GLN A C 1
ATOM 2309 O O . GLN A 1 295 ? -4.709 9.075 -16.141 1.00 97.12 295 GLN A O 1
ATOM 2314 N N . ASN A 1 296 ? -5.721 11.064 -15.889 1.00 96.44 296 ASN A N 1
ATOM 2315 C CA . ASN A 1 296 ? -5.246 11.685 -17.104 1.00 96.44 296 ASN A CA 1
ATOM 2316 C C . ASN A 1 296 ? -4.136 12.675 -16.743 1.00 96.44 296 ASN A C 1
ATOM 2318 O O . ASN A 1 296 ? -4.203 13.370 -15.727 1.00 96.44 296 ASN A O 1
ATOM 2322 N N . LEU A 1 297 ? -3.101 12.736 -17.571 1.00 93.94 297 LEU A N 1
ATOM 2323 C CA . LEU A 1 297 ? -2.036 13.715 -17.449 1.00 93.94 297 LEU A CA 1
ATOM 2324 C C . LEU A 1 297 ? -1.828 14.418 -18.780 1.00 93.94 297 LEU A C 1
ATOM 2326 O O . LEU A 1 297 ? -1.900 13.799 -19.844 1.00 93.94 297 LEU A O 1
ATOM 2330 N N . GLN A 1 298 ? -1.524 15.707 -18.703 1.00 89.44 298 GLN A N 1
ATOM 2331 C CA . GLN A 1 298 ? -1.166 16.512 -19.861 1.00 89.44 298 GLN A CA 1
ATOM 2332 C C . GLN A 1 298 ? 0.279 16.977 -19.745 1.00 89.44 298 GLN A C 1
ATOM 2334 O O . GLN A 1 298 ? 0.589 17.804 -18.884 1.00 89.44 298 GLN A O 1
ATOM 2339 N N . THR A 1 299 ? 1.132 16.530 -20.666 1.00 85.56 299 THR A N 1
ATOM 2340 C CA . THR A 1 299 ? 2.495 17.050 -20.771 1.00 85.56 299 THR A CA 1
ATOM 2341 C C . THR A 1 299 ? 2.478 18.455 -21.353 1.00 85.56 299 THR A C 1
ATOM 2343 O O . THR A 1 299 ? 1.906 18.686 -22.424 1.00 85.56 299 THR A O 1
ATOM 2346 N N . ARG A 1 300 ? 3.126 19.397 -20.670 1.00 72.38 300 ARG A N 1
ATOM 2347 C CA . ARG A 1 300 ? 3.297 20.783 -21.133 1.00 72.38 300 ARG A CA 1
ATOM 2348 C C . ARG A 1 300 ? 4.660 21.025 -21.765 1.00 72.38 300 ARG A C 1
ATOM 2350 O O . ARG A 1 300 ? 4.803 21.940 -22.573 1.00 72.38 300 ARG A O 1
ATOM 2357 N N . SER A 1 301 ? 5.660 20.239 -21.375 1.00 65.25 301 SER A N 1
ATOM 2358 C CA . SER A 1 301 ? 7.017 20.376 -21.889 1.00 65.25 301 SER A CA 1
ATOM 2359 C C . SER A 1 301 ? 7.154 19.709 -23.255 1.00 65.25 301 SER A C 1
ATOM 2361 O O . SER A 1 301 ? 6.826 18.541 -23.420 1.00 65.25 301 SER A O 1
ATOM 2363 N N . THR A 1 302 ? 7.691 20.440 -24.233 1.00 62.41 302 THR A N 1
ATOM 2364 C CA . THR A 1 302 ? 8.115 19.884 -25.530 1.00 62.41 302 THR A CA 1
ATOM 2365 C C . THR A 1 302 ? 9.541 19.327 -25.489 1.00 62.41 302 THR A C 1
ATOM 2367 O O . THR A 1 302 ? 10.045 18.879 -26.514 1.00 62.41 302 THR A O 1
ATOM 2370 N N . GLN A 1 303 ? 10.230 19.434 -24.346 1.00 61.53 303 GLN A N 1
ATOM 2371 C CA . GLN A 1 303 ? 11.640 19.056 -24.199 1.00 61.53 303 GLN A CA 1
ATOM 2372 C C . GLN A 1 303 ? 11.823 17.626 -23.678 1.00 61.53 303 GLN A C 1
ATOM 2374 O O . GLN A 1 303 ? 12.849 17.016 -23.957 1.00 61.53 303 GLN A O 1
ATOM 2379 N N . SER A 1 304 ? 10.833 17.087 -22.957 1.00 66.19 304 SER A N 1
ATOM 2380 C CA . SER A 1 304 ? 10.837 15.707 -22.466 1.00 66.19 304 SER A CA 1
ATOM 2381 C C . SER A 1 304 ? 9.677 14.934 -23.091 1.00 66.19 304 SER A C 1
ATOM 2383 O O . SER A 1 304 ? 8.541 15.406 -23.033 1.00 66.19 304 SER A O 1
ATOM 2385 N N . PRO A 1 305 ? 9.921 13.740 -23.655 1.00 70.25 305 PRO A N 1
ATOM 2386 C CA . PRO A 1 305 ? 8.848 12.884 -24.144 1.00 70.25 305 PRO A CA 1
ATOM 2387 C C . PRO A 1 305 ? 8.005 12.278 -23.004 1.00 70.25 305 PRO A C 1
ATOM 2389 O O . PRO A 1 305 ? 6.885 11.840 -23.255 1.00 70.25 305 PRO A O 1
ATOM 2392 N N . TRP A 1 306 ? 8.510 12.274 -21.762 1.00 78.75 306 TRP A N 1
ATOM 2393 C CA . TRP A 1 306 ? 7.846 11.720 -20.575 1.00 78.75 306 TRP A CA 1
ATOM 2394 C C . TRP A 1 306 ? 7.244 12.804 -19.669 1.00 78.75 306 TRP A C 1
ATOM 2396 O O . TRP A 1 306 ? 7.823 13.895 -19.596 1.00 78.75 306 TRP A O 1
ATOM 2406 N N . PRO A 1 307 ? 6.158 12.495 -18.925 1.00 84.94 307 PRO A N 1
ATOM 2407 C CA . PRO A 1 307 ? 5.585 13.412 -17.944 1.00 84.94 307 PRO A CA 1
ATOM 2408 C C . PRO A 1 307 ? 6.595 13.860 -16.885 1.00 84.94 307 PRO A C 1
ATOM 2410 O O . PRO A 1 307 ? 7.334 13.040 -16.335 1.00 84.94 307 PRO A O 1
ATOM 2413 N N . THR A 1 308 ? 6.600 15.153 -16.569 1.00 86.06 308 THR A N 1
ATOM 2414 C CA . THR A 1 308 ? 7.442 15.752 -15.527 1.00 86.06 308 THR A CA 1
ATOM 2415 C C . THR A 1 308 ? 6.614 16.161 -14.308 1.00 86.06 308 THR A C 1
ATOM 2417 O O . THR A 1 308 ? 5.384 16.122 -14.309 1.00 86.06 308 THR A O 1
ATOM 2420 N N . LYS A 1 309 ? 7.280 16.552 -13.215 1.00 88.12 309 LYS A N 1
ATOM 2421 C CA . LYS A 1 309 ? 6.610 16.913 -11.952 1.00 88.12 309 LYS A CA 1
ATOM 2422 C C . LYS A 1 309 ? 5.697 18.139 -12.089 1.00 88.12 309 LYS A C 1
ATOM 2424 O O . LYS A 1 309 ? 4.775 18.306 -11.295 1.00 88.12 309 LYS A O 1
ATOM 2429 N N . GLU A 1 310 ? 5.947 18.986 -13.077 1.00 88.31 310 GLU A N 1
ATOM 2430 C CA . GLU A 1 310 ? 5.218 20.227 -13.342 1.00 88.31 310 GLU A CA 1
ATOM 2431 C C . GLU A 1 310 ? 3.944 20.009 -14.174 1.00 88.31 310 GLU A C 1
ATOM 2433 O O . GLU A 1 310 ? 3.118 20.924 -14.298 1.00 88.31 310 GLU A O 1
ATOM 2438 N N . ASP A 1 311 ? 3.781 18.817 -14.752 1.00 91.12 311 ASP A N 1
ATOM 2439 C CA . ASP A 1 311 ? 2.634 18.474 -15.582 1.00 91.12 311 ASP A CA 1
ATOM 2440 C C . ASP A 1 311 ? 1.360 18.326 -14.753 1.00 91.12 311 ASP A C 1
ATOM 2442 O O . ASP A 1 311 ? 1.386 18.006 -13.562 1.00 91.12 311 ASP A O 1
ATOM 2446 N N . VAL A 1 312 ? 0.220 18.598 -15.389 1.00 92.50 312 VAL A N 1
ATOM 2447 C CA . VAL A 1 312 ? -1.076 18.537 -14.710 1.00 92.50 312 VAL A CA 1
ATOM 2448 C C . VAL A 1 312 ? -1.592 17.116 -14.711 1.00 92.50 312 VAL A C 1
ATOM 2450 O O . VAL A 1 312 ? -1.568 16.455 -15.747 1.00 92.50 312 VAL A O 1
ATOM 2453 N N . ILE A 1 313 ? -2.107 16.704 -13.559 1.00 95.00 313 ILE A N 1
ATOM 2454 C CA . ILE A 1 313 ? -2.837 15.460 -13.364 1.00 95.00 313 ILE A CA 1
ATOM 2455 C C . ILE A 1 313 ? -4.283 15.769 -12.971 1.00 95.00 313 ILE A C 1
ATOM 2457 O O . ILE A 1 313 ? -4.542 16.663 -12.158 1.00 95.00 313 ILE A O 1
ATOM 2461 N N . ASP A 1 314 ? -5.217 15.017 -13.538 1.00 96.19 314 ASP A N 1
ATOM 2462 C CA . ASP A 1 314 ? -6.615 14.949 -13.130 1.00 96.19 314 ASP A CA 1
ATOM 2463 C C . ASP A 1 314 ? -7.079 13.493 -13.108 1.00 96.19 314 ASP A C 1
ATOM 2465 O O . ASP A 1 314 ? -6.606 12.676 -13.887 1.00 96.19 314 ASP A O 1
ATOM 2469 N N . GLY A 1 315 ? -7.991 13.125 -12.217 1.00 96.94 315 GLY A N 1
ATOM 2470 C CA . GLY A 1 315 ? -8.501 11.761 -12.207 1.00 96.94 315 GLY A CA 1
ATOM 2471 C C . GLY A 1 315 ? -9.370 11.423 -11.016 1.00 96.94 315 GLY A C 1
ATOM 2472 O O . GLY A 1 315 ? -9.616 12.263 -10.145 1.00 96.94 315 GLY A O 1
ATOM 2473 N N . SER A 1 316 ? -9.810 10.172 -10.983 1.00 96.88 316 SER A N 1
ATOM 2474 C CA . SER A 1 316 ? -10.566 9.580 -9.886 1.00 96.88 316 SER A CA 1
ATOM 2475 C C . SER A 1 316 ? -9.953 8.264 -9.415 1.00 96.88 316 SER A C 1
ATOM 2477 O O . SER A 1 316 ? -9.177 7.617 -10.126 1.00 96.88 316 SER A O 1
ATOM 2479 N N . LEU A 1 317 ? -10.292 7.908 -8.183 1.00 96.88 317 LEU A N 1
ATOM 2480 C CA . LEU A 1 317 ? -9.957 6.665 -7.515 1.00 96.88 317 LEU A CA 1
ATOM 2481 C C . LEU A 1 317 ? -11.161 6.249 -6.666 1.00 96.88 317 LEU A C 1
ATOM 2483 O O . LEU A 1 317 ? -11.608 7.010 -5.810 1.00 96.88 317 LEU A O 1
ATOM 2487 N N . ASP A 1 318 ? -11.652 5.044 -6.888 1.00 97.31 318 ASP A N 1
ATOM 2488 C CA . ASP A 1 318 ? -12.802 4.455 -6.223 1.00 97.31 318 ASP A CA 1
ATOM 2489 C C . ASP A 1 318 ? -12.363 3.149 -5.554 1.00 97.31 318 ASP A C 1
ATOM 2491 O O . ASP A 1 318 ? -11.937 2.203 -6.214 1.00 97.31 318 ASP A O 1
ATOM 2495 N N . LEU A 1 319 ? -12.469 3.084 -4.230 1.00 96.06 319 LEU A N 1
ATOM 2496 C CA . LEU A 1 319 ? -12.208 1.885 -3.437 1.00 96.06 319 LEU A CA 1
ATOM 2497 C C . LEU A 1 319 ? -13.520 1.417 -2.813 1.00 96.06 319 LEU A C 1
ATOM 2499 O O . LEU A 1 319 ? -14.207 2.182 -2.137 1.00 96.06 319 LEU A O 1
ATOM 2503 N N . ARG A 1 320 ? -13.865 0.146 -3.007 1.00 95.81 320 ARG A N 1
ATOM 2504 C CA . ARG A 1 320 ? -15.058 -0.469 -2.422 1.00 95.81 320 ARG A CA 1
ATOM 2505 C C . ARG A 1 320 ? -14.713 -1.797 -1.783 1.00 95.81 320 ARG A C 1
ATOM 2507 O O . ARG A 1 320 ? -14.255 -2.729 -2.437 1.00 95.81 320 ARG A O 1
ATOM 2514 N N . ILE A 1 321 ? -15.013 -1.910 -0.502 1.00 93.94 321 ILE A N 1
ATOM 2515 C CA . ILE A 1 321 ? -14.877 -3.130 0.278 1.00 93.94 321 ILE A CA 1
ATOM 2516 C C . ILE A 1 321 ? -16.271 -3.497 0.767 1.00 93.94 321 ILE A C 1
ATOM 2518 O O . ILE A 1 321 ? -16.802 -2.917 1.714 1.00 93.94 321 ILE A O 1
ATOM 2522 N N . ALA A 1 322 ? -16.885 -4.464 0.087 1.00 88.81 322 ALA A N 1
ATOM 2523 C CA . ALA A 1 322 ? -18.250 -4.896 0.375 1.00 88.81 322 ALA A CA 1
ATOM 2524 C C . ALA A 1 322 ? -18.377 -5.689 1.687 1.00 88.81 322 ALA A C 1
ATOM 2526 O O . ALA A 1 322 ? -19.482 -5.811 2.213 1.00 88.81 322 ALA A O 1
ATOM 2527 N N . GLU A 1 323 ? -17.274 -6.258 2.182 1.00 89.12 323 GLU A N 1
ATOM 2528 C CA . GLU A 1 323 ? -17.251 -7.070 3.395 1.00 89.12 323 GLU A CA 1
ATOM 2529 C C . GLU A 1 323 ? -15.860 -7.035 4.047 1.00 89.12 323 GLU A C 1
ATOM 2531 O O . GLU A 1 323 ? -14.978 -7.830 3.721 1.00 89.12 323 GLU A O 1
ATOM 2536 N N . LEU A 1 324 ? -15.676 -6.129 5.011 1.00 88.81 324 LEU A N 1
ATOM 2537 C CA . LEU A 1 324 ? -14.442 -6.010 5.799 1.00 88.81 324 LEU A CA 1
ATOM 2538 C C . LEU A 1 324 ? -14.118 -7.290 6.578 1.00 88.81 324 LEU A C 1
ATOM 2540 O O . LEU A 1 324 ? -12.966 -7.525 6.920 1.00 88.81 324 LEU A O 1
ATOM 2544 N N . GLY A 1 325 ? -15.099 -8.160 6.831 1.00 84.12 325 GLY A N 1
ATOM 2545 C CA . GLY A 1 325 ? -14.853 -9.426 7.526 1.00 84.12 325 GLY A CA 1
ATOM 2546 C C . GLY A 1 325 ? -13.939 -10.383 6.781 1.00 84.12 325 GLY A C 1
ATOM 2547 O O . GLY A 1 325 ? -13.269 -11.206 7.404 1.00 84.12 325 GLY A O 1
ATOM 2548 N N . ARG A 1 326 ? -13.790 -10.210 5.466 1.00 82.25 326 ARG A N 1
ATOM 2549 C CA . ARG A 1 326 ? -12.813 -10.970 4.682 1.00 82.25 326 ARG A CA 1
ATOM 2550 C C . ARG A 1 326 ? -11.370 -10.589 5.013 1.00 82.25 326 ARG A C 1
ATOM 2552 O O . ARG A 1 326 ? -10.468 -11.388 4.779 1.00 82.25 326 ARG A O 1
ATOM 2559 N N . TRP A 1 327 ? -11.172 -9.421 5.628 1.00 82.50 327 TRP A N 1
ATOM 2560 C CA . TRP A 1 327 ? -9.883 -8.963 6.140 1.00 82.50 327 TRP A CA 1
ATOM 2561 C C . TRP A 1 327 ? -9.533 -9.608 7.476 1.00 82.50 327 TRP A C 1
ATOM 2563 O O . TRP A 1 327 ? -8.389 -9.506 7.902 1.00 82.50 327 TRP A O 1
ATOM 2573 N N . GLY A 1 328 ? -10.474 -10.310 8.124 1.00 70.19 328 GLY A N 1
ATOM 2574 C CA . GLY A 1 328 ? -10.238 -10.997 9.397 1.00 70.19 328 GLY A CA 1
ATOM 2575 C C . GLY A 1 328 ? -9.047 -11.958 9.355 1.00 70.19 328 GLY A C 1
ATOM 2576 O O . GLY A 1 328 ? -8.388 -12.168 10.363 1.00 70.19 328 GLY A O 1
ATOM 2577 N N . ARG A 1 329 ? -8.713 -12.474 8.167 1.00 69.62 329 ARG A N 1
ATOM 2578 C CA . ARG A 1 329 ? -7.524 -13.300 7.925 1.00 69.62 329 ARG A CA 1
ATOM 2579 C C . ARG A 1 329 ? -6.216 -12.554 8.194 1.00 69.62 329 ARG A C 1
ATOM 2581 O O . ARG A 1 329 ? -5.278 -13.162 8.689 1.00 69.62 329 ARG A O 1
ATOM 2588 N N . TRP A 1 330 ? -6.166 -11.254 7.912 1.00 75.56 330 TRP A N 1
ATOM 2589 C CA . TRP A 1 330 ? -4.996 -10.392 8.113 1.00 75.56 330 TRP A CA 1
ATOM 2590 C C . TRP A 1 330 ? -4.934 -9.767 9.511 1.00 75.56 330 TRP A C 1
ATOM 2592 O O . TRP A 1 330 ? -4.046 -8.963 9.778 1.00 75.56 330 TRP A O 1
ATOM 2602 N N . LEU A 1 331 ? -5.872 -10.106 10.398 1.00 78.12 331 LEU A N 1
ATOM 2603 C CA . LEU A 1 331 ? -5.872 -9.650 11.783 1.00 78.12 331 LEU A CA 1
ATOM 2604 C C . LEU A 1 331 ? -5.276 -10.719 12.704 1.00 78.12 331 LEU A C 1
ATOM 2606 O O . LEU A 1 331 ? -5.327 -11.910 12.380 1.00 78.12 331 LEU A O 1
ATOM 2610 N N . PRO A 1 332 ? -4.776 -10.327 13.889 1.00 76.06 332 PRO A N 1
ATOM 2611 C CA . PRO A 1 332 ? -4.388 -11.286 14.909 1.00 76.06 332 PRO A CA 1
ATOM 2612 C C . PRO A 1 332 ? -5.555 -12.211 15.303 1.00 76.06 332 PRO A C 1
ATOM 2614 O O . PRO A 1 332 ? -6.721 -11.801 15.250 1.00 76.06 332 PRO A O 1
ATOM 2617 N N . PRO A 1 333 ? -5.270 -13.435 15.777 1.00 74.38 333 PRO A N 1
ATOM 2618 C CA . PRO A 1 333 ? -6.297 -14.390 16.172 1.00 74.38 333 PRO A CA 1
ATOM 2619 C C . PRO A 1 333 ? -7.306 -13.826 17.169 1.00 74.38 333 PRO A C 1
ATOM 2621 O O . PRO A 1 333 ? -6.964 -13.110 18.112 1.00 74.38 333 PRO A O 1
ATOM 2624 N N . GLY A 1 334 ? -8.564 -14.213 16.982 1.00 80.62 334 GLY A N 1
ATOM 2625 C CA . GLY A 1 334 ? -9.668 -13.797 17.838 1.00 80.62 334 GLY A CA 1
ATOM 2626 C C . GLY A 1 334 ? -10.262 -12.441 17.473 1.00 80.62 334 GLY A C 1
ATOM 2627 O O . GLY A 1 334 ? -11.324 -12.140 18.001 1.00 80.62 334 GLY A O 1
ATOM 2628 N N . TRP A 1 335 ? -9.652 -11.662 16.574 1.00 87.38 335 TRP A N 1
ATOM 2629 C CA . TRP A 1 335 ? -10.255 -10.442 16.038 1.00 87.38 335 TRP A CA 1
ATOM 2630 C C . TRP A 1 335 ? -11.073 -10.728 14.782 1.00 87.38 335 TRP A C 1
ATOM 2632 O O . TRP A 1 335 ? -10.606 -11.377 13.850 1.00 87.38 335 TRP A O 1
ATOM 2642 N N . LEU A 1 336 ? -12.292 -10.202 14.746 1.00 89.44 336 LEU A N 1
ATOM 2643 C CA . LEU A 1 336 ? -13.168 -10.242 13.584 1.00 89.44 336 LEU A CA 1
ATOM 2644 C C . LEU A 1 336 ? -13.589 -8.819 13.233 1.00 89.44 336 LEU A C 1
ATOM 2646 O O . LEU A 1 336 ? -13.986 -8.044 14.105 1.00 89.44 336 LEU A O 1
ATOM 2650 N N . LEU A 1 337 ? -13.508 -8.498 11.945 1.00 92.44 337 LEU A N 1
ATOM 2651 C CA . LEU A 1 337 ? -14.080 -7.283 11.380 1.00 92.44 337 LEU A CA 1
ATOM 2652 C C . LEU A 1 337 ? -15.370 -7.616 10.637 1.00 92.44 337 LEU A C 1
ATOM 2654 O O . LEU A 1 337 ? -15.617 -8.755 10.251 1.00 92.44 337 LEU A O 1
ATOM 2658 N N . SER A 1 338 ? -16.212 -6.618 10.427 1.00 92.88 338 SER A N 1
ATOM 2659 C CA . SER A 1 338 ? -17.388 -6.716 9.565 1.00 92.88 338 SER A CA 1
ATOM 2660 C C . SER A 1 338 ? -17.763 -5.333 9.046 1.00 92.88 338 SER A C 1
ATOM 2662 O O . SER A 1 338 ? -17.167 -4.335 9.452 1.00 92.88 338 SER A O 1
ATOM 2664 N N . GLY A 1 339 ? -18.721 -5.279 8.122 1.00 94.38 339 GLY A N 1
ATOM 2665 C CA . GLY A 1 339 ? -19.213 -4.034 7.541 1.00 94.38 339 GLY A CA 1
ATOM 2666 C C . GLY A 1 339 ? -18.642 -3.724 6.167 1.00 94.38 339 GLY A C 1
ATOM 2667 O O . GLY A 1 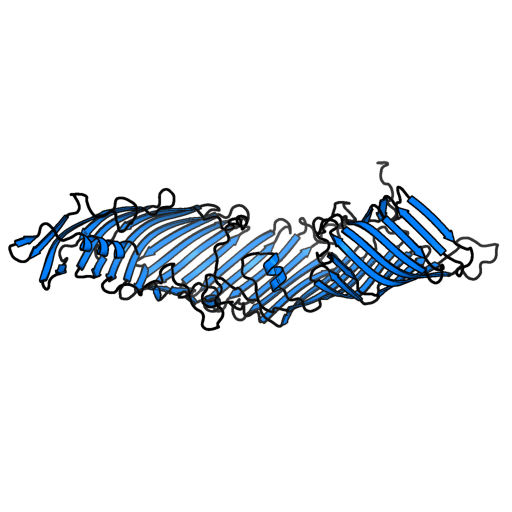339 ? -18.007 -4.566 5.528 1.00 94.38 339 GLY A O 1
ATOM 2668 N N . LYS A 1 340 ? -18.925 -2.508 5.707 1.00 95.44 340 LYS A N 1
ATOM 2669 C CA . LYS A 1 340 ? -18.583 -2.020 4.370 1.00 95.44 340 LYS A CA 1
ATOM 2670 C C . LYS A 1 340 ? -17.769 -0.747 4.471 1.00 95.44 340 LYS A C 1
ATOM 2672 O O . LYS A 1 340 ? -18.033 0.071 5.351 1.00 95.44 340 LYS A O 1
ATOM 2677 N N . LEU A 1 341 ? -16.839 -0.576 3.541 1.00 95.75 341 LEU A N 1
ATOM 2678 C CA . LEU A 1 341 ? -16.058 0.644 3.389 1.00 95.75 341 LEU A CA 1
ATOM 2679 C C . LEU A 1 341 ? -16.057 1.060 1.923 1.00 95.75 341 LEU A C 1
ATOM 2681 O O . LEU A 1 341 ? -15.698 0.277 1.048 1.00 95.75 341 LEU A O 1
ATOM 2685 N N . GLU A 1 342 ? -16.453 2.294 1.662 1.00 96.88 342 GLU A N 1
ATOM 2686 C CA . GLU A 1 342 ? -16.437 2.902 0.339 1.00 96.88 342 GLU A CA 1
ATOM 2687 C C . GLU A 1 342 ? -15.633 4.193 0.414 1.00 96.88 342 GLU A C 1
ATOM 2689 O O . GLU A 1 342 ? -15.678 4.922 1.405 1.00 96.88 342 GLU A O 1
ATOM 2694 N N . THR A 1 343 ? -14.830 4.462 -0.603 1.00 96.56 343 THR A N 1
ATOM 2695 C CA . THR A 1 343 ? -14.017 5.672 -0.680 1.00 96.56 343 THR A CA 1
ATOM 2696 C C . THR A 1 343 ? -13.980 6.140 -2.117 1.00 96.56 343 THR A C 1
ATOM 2698 O O . THR A 1 343 ? -13.706 5.348 -3.018 1.00 96.56 343 THR A O 1
ATOM 2701 N N . GLN A 1 344 ? -14.241 7.423 -2.319 1.00 96.56 344 GLN A N 1
ATOM 2702 C CA . GLN A 1 344 ? -14.140 8.081 -3.611 1.00 96.56 344 GLN A CA 1
ATOM 2703 C C . GLN A 1 344 ? -13.173 9.241 -3.462 1.00 96.56 344 GLN A C 1
ATOM 2705 O O . GLN A 1 344 ? -13.300 10.057 -2.553 1.00 96.56 344 GLN A O 1
ATOM 2710 N N . ALA A 1 345 ? -12.190 9.325 -4.344 1.00 95.88 345 ALA A N 1
ATOM 2711 C CA . ALA A 1 345 ? -11.223 10.404 -4.349 1.00 95.88 345 ALA A CA 1
ATOM 2712 C C . ALA A 1 345 ? -11.026 10.929 -5.767 1.00 95.88 345 ALA A C 1
ATOM 2714 O O . ALA A 1 345 ? -11.020 10.185 -6.743 1.00 95.88 345 ALA A O 1
ATOM 2715 N N . ARG A 1 346 ? -10.831 12.237 -5.879 1.00 96.19 346 ARG A N 1
ATOM 2716 C CA . ARG A 1 346 ? -10.341 12.923 -7.064 1.00 96.19 346 ARG A CA 1
ATOM 2717 C C . ARG A 1 346 ? -8.937 13.424 -6.819 1.00 96.19 346 ARG A C 1
ATOM 2719 O O . ARG A 1 346 ? -8.630 13.970 -5.762 1.00 96.19 346 ARG A O 1
ATOM 2726 N N . ILE A 1 347 ? -8.109 13.271 -7.835 1.00 94.69 347 ILE A N 1
ATOM 2727 C CA . ILE A 1 347 ? -6.724 13.721 -7.851 1.00 94.69 347 ILE A CA 1
ATOM 2728 C C . ILE A 1 347 ? -6.667 14.871 -8.849 1.00 94.69 347 ILE A C 1
ATOM 2730 O O . ILE A 1 347 ? -7.155 14.724 -9.965 1.00 94.69 347 ILE A O 1
ATOM 2734 N N . GLN A 1 348 ? -6.150 16.031 -8.448 1.00 94.50 348 GLN A N 1
ATOM 2735 C CA . GLN A 1 348 ? -6.032 17.212 -9.309 1.00 94.50 348 GLN A CA 1
ATOM 2736 C C . GLN A 1 348 ? -4.754 17.989 -8.993 1.00 94.50 348 GLN A C 1
ATOM 2738 O O . GLN A 1 348 ? -4.273 17.948 -7.869 1.00 94.50 348 GLN A O 1
ATOM 2743 N N . GLY A 1 349 ? -4.232 18.774 -9.931 1.00 92.56 349 GLY A N 1
ATOM 2744 C CA . GLY A 1 349 ? -3.106 19.680 -9.676 1.00 92.56 349 GLY A CA 1
ATOM 2745 C C . GLY A 1 349 ? -1.860 19.269 -10.446 1.00 92.56 349 GLY A C 1
ATOM 2746 O O . GLY A 1 349 ? -1.971 18.877 -11.600 1.00 92.56 349 GLY A O 1
ATOM 2747 N N . GLN A 1 350 ? -0.681 19.411 -9.842 1.00 92.19 350 GLN A N 1
ATOM 2748 C CA . GLN A 1 350 ? 0.593 19.072 -10.488 1.00 92.19 350 GLN A CA 1
ATOM 2749 C C . GLN A 1 350 ? 1.039 17.670 -10.076 1.00 92.19 350 GLN A C 1
ATOM 2751 O O . GLN A 1 350 ? 0.867 17.297 -8.919 1.00 92.19 350 GLN A O 1
ATOM 2756 N N . LEU A 1 351 ? 1.655 16.911 -10.981 1.00 89.94 351 LEU A N 1
ATOM 2757 C CA . LEU A 1 351 ? 2.129 15.550 -10.712 1.00 89.94 351 LEU A CA 1
ATOM 2758 C C . LEU A 1 351 ? 3.098 15.487 -9.516 1.00 89.94 351 LEU A C 1
ATOM 2760 O O . LEU A 1 351 ? 3.071 14.535 -8.742 1.00 89.94 351 LEU A O 1
ATOM 2764 N N . GLY A 1 352 ? 3.929 16.515 -9.330 1.00 88.06 352 GLY A N 1
ATOM 2765 C CA . GLY A 1 352 ? 4.859 16.632 -8.206 1.00 88.06 352 GLY A CA 1
ATOM 2766 C C . GLY A 1 352 ? 4.227 17.068 -6.881 1.00 88.06 352 GLY A C 1
ATOM 2767 O O . GLY A 1 352 ? 4.870 16.938 -5.843 1.00 88.06 352 GLY A O 1
ATOM 2768 N N . ASN A 1 353 ? 2.997 17.588 -6.901 1.00 87.94 353 ASN A N 1
ATOM 2769 C CA . ASN A 1 353 ? 2.247 17.989 -5.711 1.00 87.94 353 ASN A CA 1
ATOM 2770 C C . ASN A 1 353 ? 0.729 17.872 -5.966 1.00 87.94 353 ASN A C 1
ATOM 2772 O O . ASN A 1 353 ? 0.050 18.891 -6.161 1.00 87.94 353 ASN A O 1
ATOM 2776 N N . PRO A 1 354 ? 0.195 16.640 -6.045 1.00 89.75 354 PRO A N 1
ATOM 2777 C CA . PRO A 1 354 ? -1.214 16.424 -6.327 1.00 89.75 354 PRO A CA 1
ATOM 2778 C C . PRO A 1 354 ? -2.072 16.848 -5.132 1.00 89.75 354 PRO A C 1
ATOM 2780 O O . PRO A 1 354 ? -1.760 16.571 -3.978 1.00 89.75 354 PRO A O 1
ATOM 2783 N N . ASN A 1 355 ? -3.195 17.494 -5.416 1.00 90.75 355 ASN A N 1
ATOM 2784 C CA . ASN A 1 355 ? -4.250 17.788 -4.460 1.00 90.75 355 ASN A CA 1
ATOM 2785 C C . ASN A 1 355 ? -5.306 16.678 -4.522 1.00 90.75 355 ASN A C 1
ATOM 2787 O O . ASN A 1 355 ? -5.998 16.529 -5.533 1.00 90.75 355 ASN A O 1
ATOM 2791 N N . LEU A 1 356 ? -5.425 15.905 -3.444 1.00 91.44 356 LEU A N 1
ATOM 2792 C CA . LEU A 1 356 ? -6.417 14.844 -3.319 1.00 91.44 356 LEU A CA 1
ATOM 2793 C C . LEU A 1 356 ? -7.666 15.378 -2.615 1.00 91.44 356 LEU A C 1
ATOM 2795 O O . LEU A 1 356 ? -7.576 16.009 -1.567 1.00 91.44 356 LEU A O 1
ATOM 2799 N N . ARG A 1 357 ? -8.848 15.123 -3.172 1.00 95.56 357 ARG A N 1
ATOM 2800 C CA . ARG A 1 357 ? -10.130 15.447 -2.535 1.00 95.56 357 ARG A CA 1
ATOM 2801 C C . ARG A 1 357 ? -11.045 14.249 -2.582 1.00 95.56 357 ARG A C 1
ATOM 2803 O O . ARG A 1 357 ? -11.265 13.728 -3.665 1.00 95.56 357 ARG A O 1
ATOM 2810 N N . GLY A 1 358 ? -11.608 13.840 -1.460 1.00 96.19 358 GLY A N 1
ATOM 2811 C CA . GLY A 1 358 ? -12.449 12.653 -1.441 1.00 96.19 358 GLY A CA 1
ATOM 2812 C C . GLY A 1 358 ? -13.300 12.521 -0.199 1.00 96.19 358 GLY A C 1
ATOM 2813 O O . GLY A 1 358 ? -13.170 13.300 0.743 1.00 96.19 358 GLY A O 1
ATOM 2814 N N . ASP A 1 359 ? -14.142 11.506 -0.212 1.00 96.88 359 ASP A N 1
ATOM 2815 C CA . ASP A 1 359 ? -14.981 11.093 0.898 1.00 96.88 359 ASP A CA 1
ATOM 2816 C C . ASP A 1 359 ? -14.794 9.599 1.165 1.00 96.88 359 ASP A C 1
ATOM 2818 O O . ASP A 1 359 ? -14.504 8.803 0.270 1.00 96.88 359 ASP A O 1
ATOM 2822 N N . MET A 1 360 ? -14.916 9.234 2.435 1.00 96.56 360 MET A N 1
ATOM 2823 C CA . MET A 1 360 ? -14.848 7.870 2.927 1.00 96.56 360 MET A CA 1
ATOM 2824 C C . MET A 1 360 ? -16.076 7.607 3.789 1.00 96.56 360 MET A C 1
ATOM 2826 O O . MET A 1 360 ? -16.342 8.317 4.762 1.00 96.56 360 MET A O 1
ATOM 2830 N N . HIS A 1 361 ? -16.791 6.548 3.434 1.00 97.69 361 HIS A N 1
ATOM 2831 C CA . HIS A 1 361 ? -18.029 6.131 4.062 1.00 97.69 361 HIS A CA 1
ATOM 2832 C C . HIS A 1 361 ? -17.902 4.686 4.539 1.00 97.69 361 HIS A C 1
ATOM 2834 O O . HIS A 1 361 ? -17.729 3.758 3.751 1.00 97.69 361 HIS A O 1
ATOM 2840 N N . GLY A 1 362 ? -17.994 4.491 5.850 1.00 97.25 362 GLY A N 1
ATOM 2841 C CA . GLY A 1 362 ? -18.046 3.178 6.479 1.00 97.25 362 GLY A CA 1
ATOM 2842 C C . GLY A 1 362 ? -19.430 2.920 7.051 1.00 97.25 362 GLY A C 1
ATOM 2843 O O . GLY A 1 362 ? -19.983 3.791 7.719 1.00 97.25 362 GLY A O 1
ATOM 2844 N N . THR A 1 363 ? -20.003 1.741 6.811 1.00 97.06 363 THR A N 1
ATOM 2845 C CA . THR A 1 363 ? -21.324 1.386 7.356 1.00 97.06 363 THR A CA 1
ATOM 2846 C C . THR A 1 363 ? -21.340 -0.018 7.931 1.00 97.06 363 THR A C 1
ATOM 2848 O O . THR A 1 363 ? -20.714 -0.937 7.394 1.00 97.06 363 THR A O 1
ATOM 2851 N N . LYS A 1 364 ? -22.099 -0.182 9.023 1.00 96.00 364 LYS A N 1
ATOM 2852 C CA . LYS A 1 364 ? -22.233 -1.447 9.758 1.00 96.00 364 LYS A CA 1
ATOM 2853 C C . LYS A 1 364 ? -20.878 -2.050 10.127 1.00 96.00 364 LYS A C 1
ATOM 2855 O O . LYS A 1 364 ? -20.719 -3.268 10.084 1.00 96.00 364 LYS A O 1
ATOM 2860 N N . ILE A 1 365 ? -19.894 -1.200 10.425 1.00 96.25 365 ILE A N 1
ATOM 2861 C CA . ILE A 1 365 ? -18.573 -1.678 10.815 1.00 96.25 365 ILE A CA 1
ATOM 2862 C C . ILE A 1 365 ? -18.702 -2.337 12.187 1.00 96.25 365 ILE A C 1
ATOM 2864 O O . ILE A 1 365 ? -19.314 -1.780 13.098 1.00 96.25 365 ILE A O 1
ATOM 2868 N N . GLY A 1 366 ? -18.155 -3.539 12.321 1.00 95.25 366 GLY A N 1
ATOM 2869 C CA . GLY A 1 366 ? -18.119 -4.258 13.588 1.00 95.25 366 GLY A CA 1
ATOM 2870 C C . GLY A 1 366 ? -16.716 -4.749 13.891 1.00 95.25 366 GLY A C 1
ATOM 2871 O O . GLY A 1 366 ? -15.997 -5.160 12.982 1.00 95.25 366 GLY A O 1
ATOM 2872 N N . ILE A 1 367 ? -16.342 -4.688 15.162 1.00 94.94 367 ILE A N 1
ATOM 2873 C CA . ILE A 1 367 ? -15.070 -5.137 15.710 1.00 94.94 367 ILE A CA 1
ATOM 2874 C C . ILE A 1 367 ? -15.397 -6.081 16.858 1.00 94.94 367 ILE A C 1
ATOM 2876 O O . ILE A 1 367 ? -15.995 -5.678 17.854 1.00 94.94 367 ILE A O 1
ATOM 2880 N N . GLN A 1 368 ? -14.988 -7.336 16.727 1.00 92.81 368 GLN A N 1
ATOM 2881 C CA . GLN A 1 368 ? -15.253 -8.348 17.738 1.00 92.81 368 GLN A CA 1
ATOM 2882 C C . GLN A 1 368 ? -13.965 -9.026 18.165 1.00 92.81 368 GLN A C 1
ATOM 2884 O O . GLN A 1 368 ? -13.122 -9.373 17.342 1.00 92.81 368 GLN A O 1
ATOM 2889 N N . ASN A 1 369 ? -13.844 -9.251 19.467 1.00 92.19 369 ASN A N 1
ATOM 2890 C CA . ASN A 1 369 ? -12.893 -10.175 20.042 1.00 92.19 369 ASN A CA 1
ATOM 2891 C C . ASN A 1 369 ? -13.548 -10.923 21.201 1.00 92.19 369 ASN A C 1
ATOM 2893 O O . ASN A 1 369 ? -13.565 -10.450 22.338 1.00 92.19 369 ASN A O 1
ATOM 2897 N N . ALA A 1 370 ? -14.070 -12.116 20.910 1.00 87.00 370 ALA A N 1
ATOM 2898 C CA . ALA A 1 370 ? -14.771 -12.938 21.893 1.00 87.00 370 ALA A CA 1
ATOM 2899 C C . ALA A 1 370 ? -13.871 -13.338 23.076 1.00 87.00 370 ALA A C 1
ATOM 2901 O O . ALA A 1 370 ? -14.344 -13.415 24.210 1.00 87.00 370 ALA A O 1
ATOM 2902 N N . LEU A 1 371 ? -12.567 -13.536 22.833 1.00 84.88 371 LEU A N 1
ATOM 2903 C CA . LEU A 1 371 ? -11.603 -13.870 23.885 1.00 84.88 371 LEU A CA 1
ATOM 2904 C C . LEU A 1 371 ? -11.466 -12.728 24.889 1.00 84.88 371 LEU A C 1
ATOM 2906 O O . LEU A 1 371 ? -11.378 -12.982 26.084 1.00 84.88 371 LEU A O 1
ATOM 2910 N N . ASN A 1 372 ? -11.506 -11.481 24.429 1.00 84.88 372 ASN A N 1
ATOM 2911 C CA . ASN A 1 372 ? -11.392 -10.296 25.275 1.00 84.88 372 ASN A CA 1
ATOM 2912 C C . ASN A 1 372 ? -12.753 -9.707 25.673 1.00 84.88 372 ASN A C 1
ATOM 2914 O O . ASN A 1 372 ? -12.790 -8.745 26.427 1.00 84.88 372 ASN A O 1
ATOM 2918 N N . GLY A 1 373 ? -13.869 -10.280 25.211 1.00 89.56 373 GLY A N 1
ATOM 2919 C CA . GLY A 1 373 ? -15.210 -9.741 25.448 1.00 89.56 373 GLY A CA 1
ATOM 2920 C C . GLY A 1 373 ? -15.492 -8.445 24.685 1.00 89.56 373 GLY A C 1
ATOM 2921 O O . GLY A 1 373 ? -16.340 -7.673 25.106 1.00 89.56 373 GLY A O 1
ATOM 2922 N N . ILE A 1 374 ? -14.778 -8.164 23.599 1.00 94.19 374 ILE A N 1
ATOM 2923 C CA . ILE A 1 374 ? -15.043 -6.995 22.758 1.00 94.19 374 ILE A CA 1
ATOM 2924 C C . ILE A 1 374 ? -16.135 -7.377 21.761 1.00 94.19 374 ILE A C 1
ATOM 2926 O O . ILE A 1 374 ? -15.970 -8.332 21.005 1.00 94.19 374 ILE A O 1
ATOM 2930 N N . ASP A 1 375 ? -17.230 -6.628 21.752 1.00 95.25 375 ASP A N 1
ATOM 2931 C CA . ASP A 1 375 ? -18.277 -6.724 20.737 1.00 95.25 375 ASP A CA 1
ATOM 2932 C C . ASP A 1 375 ? -18.811 -5.323 20.453 1.00 95.25 375 ASP A C 1
ATOM 2934 O O . ASP A 1 375 ? -19.677 -4.800 21.160 1.00 95.25 375 ASP A O 1
ATOM 2938 N N . TRP A 1 376 ? -18.194 -4.672 19.472 1.00 96.44 376 TRP A N 1
ATOM 2939 C CA . TRP A 1 376 ? -18.575 -3.345 19.019 1.00 96.44 376 TRP A CA 1
ATOM 2940 C C . TRP A 1 376 ? -19.144 -3.461 17.612 1.00 96.44 376 TRP A C 1
ATOM 2942 O O . TRP A 1 376 ? -18.555 -4.109 16.748 1.00 96.44 376 TRP A O 1
ATOM 2952 N N . HIS A 1 377 ? -20.288 -2.842 17.364 1.00 96.31 377 HIS A N 1
ATOM 2953 C CA . HIS A 1 377 ? -21.049 -3.058 16.140 1.00 96.31 377 HIS A CA 1
ATOM 2954 C C . HIS A 1 377 ? -21.760 -1.788 15.677 1.00 96.31 377 HIS A C 1
ATOM 2956 O O . HIS A 1 377 ? -21.737 -0.747 16.338 1.00 96.31 377 HIS A O 1
ATOM 2962 N N . ASP A 1 378 ? -22.388 -1.890 14.503 1.00 96.12 378 ASP A N 1
ATOM 2963 C CA . ASP A 1 378 ? -23.164 -0.825 13.868 1.00 96.12 378 ASP A CA 1
ATOM 2964 C C . ASP A 1 378 ? -22.419 0.507 13.777 1.00 96.12 378 ASP A C 1
ATOM 2966 O O . ASP A 1 378 ? -23.012 1.571 13.961 1.00 96.12 378 ASP A O 1
ATOM 2970 N N . ALA A 1 379 ? -21.114 0.455 13.500 1.00 97.25 379 ALA A N 1
ATOM 2971 C CA . ALA A 1 379 ? -20.352 1.672 13.337 1.00 97.25 379 ALA A CA 1
ATOM 2972 C C . ALA A 1 379 ? -20.599 2.333 11.980 1.00 97.25 379 ALA A C 1
ATOM 2974 O O . ALA A 1 379 ? -20.630 1.677 10.930 1.00 97.25 379 ALA A O 1
ATOM 2975 N N . GLU A 1 380 ? -20.748 3.652 12.033 1.00 97.88 380 GLU A N 1
ATOM 2976 C CA . GLU A 1 380 ? -20.854 4.538 10.881 1.00 97.88 380 GLU A CA 1
ATOM 2977 C C . GLU A 1 380 ? -19.677 5.508 10.897 1.00 97.88 380 GLU A C 1
ATOM 2979 O O . GLU A 1 380 ? -19.457 6.208 11.887 1.00 97.88 380 GLU A O 1
ATOM 2984 N N . LEU A 1 381 ? -18.931 5.542 9.796 1.00 97.56 381 LEU A N 1
ATOM 2985 C CA . LEU A 1 381 ? -17.792 6.427 9.584 1.00 97.56 381 LEU A CA 1
ATOM 2986 C C . LEU A 1 381 ? -18.102 7.364 8.419 1.00 97.56 381 LEU A C 1
ATOM 2988 O O . LEU A 1 381 ? -18.448 6.901 7.332 1.00 97.56 381 LEU A O 1
ATOM 2992 N N . LYS A 1 382 ? -17.922 8.665 8.637 1.00 97.94 382 LYS A N 1
ATOM 2993 C CA . LYS A 1 382 ? -17.875 9.682 7.586 1.00 97.94 382 LYS A CA 1
ATOM 2994 C C . LYS A 1 382 ? -16.601 10.487 7.749 1.00 97.94 382 LYS A C 1
ATOM 2996 O O . LYS A 1 382 ? -16.376 11.088 8.802 1.00 97.94 382 LYS A O 1
ATOM 3001 N N . ALA A 1 383 ? -15.772 10.480 6.718 1.00 97.50 383 ALA A N 1
ATOM 3002 C CA . ALA A 1 383 ? -14.549 11.257 6.683 1.00 97.50 383 ALA A CA 1
ATOM 3003 C C . ALA A 1 383 ? -14.357 11.902 5.311 1.00 97.50 383 ALA A C 1
ATOM 3005 O O . ALA A 1 383 ? -14.739 11.335 4.290 1.00 97.50 383 ALA A O 1
ATOM 3006 N N . THR A 1 384 ? -13.738 13.075 5.290 1.00 97.31 384 THR A N 1
ATOM 3007 C CA . THR A 1 384 ? -13.399 13.804 4.069 1.00 97.31 384 THR A CA 1
ATOM 3008 C C . THR A 1 384 ? -11.895 14.006 3.978 1.00 97.31 384 THR A C 1
ATOM 3010 O O . THR A 1 384 ? -11.220 14.280 4.965 1.00 97.31 384 THR A O 1
ATOM 3013 N N . LEU A 1 385 ? -11.342 13.851 2.781 1.00 94.56 385 LEU A N 1
ATOM 3014 C CA . LEU A 1 385 ? -9.937 14.085 2.472 1.00 94.56 385 LEU A CA 1
ATOM 3015 C C . LEU A 1 385 ? -9.820 15.389 1.686 1.00 94.56 385 LEU A C 1
ATOM 3017 O O . LEU A 1 385 ? -10.519 15.575 0.692 1.00 94.56 385 LEU A O 1
ATOM 3021 N N . THR A 1 386 ? -8.926 16.281 2.108 1.00 92.50 386 THR A N 1
ATOM 3022 C CA . THR A 1 386 ? -8.573 17.511 1.390 1.00 92.50 386 THR A CA 1
ATOM 3023 C C . THR A 1 386 ? -7.062 17.717 1.421 1.00 92.50 386 THR A C 1
ATOM 3025 O O . THR A 1 386 ? -6.472 17.930 2.477 1.00 92.50 386 THR A O 1
ATOM 3028 N N . GLY A 1 387 ? -6.416 17.668 0.259 1.00 89.31 387 GLY A N 1
ATOM 3029 C CA . GLY A 1 387 ? -4.962 17.676 0.142 1.00 89.31 387 GLY A CA 1
ATOM 3030 C C . GLY A 1 387 ? -4.348 16.530 0.944 1.00 89.31 387 GLY A C 1
ATOM 3031 O O . GLY A 1 387 ? -4.619 15.360 0.686 1.00 89.31 387 GLY A O 1
ATOM 3032 N N . ASN A 1 388 ? -3.559 16.890 1.956 1.00 87.75 388 ASN A N 1
ATOM 3033 C CA . ASN A 1 388 ? -2.880 15.941 2.840 1.00 87.75 388 ASN A CA 1
ATOM 3034 C C . ASN A 1 388 ? -3.561 15.847 4.213 1.00 87.75 388 ASN A C 1
ATOM 3036 O O . ASN A 1 388 ? -2.956 15.336 5.150 1.00 87.75 388 ASN A O 1
ATOM 3040 N N . THR A 1 389 ? -4.774 16.377 4.368 1.00 92.06 389 THR A N 1
ATOM 3041 C CA . THR A 1 389 ? -5.522 16.360 5.630 1.00 92.06 389 THR A CA 1
ATOM 3042 C C . THR A 1 389 ? -6.812 15.566 5.463 1.00 92.06 389 THR A C 1
ATOM 3044 O O . THR A 1 389 ? -7.591 15.859 4.558 1.00 92.06 389 THR A O 1
ATOM 3047 N N . ALA A 1 390 ? -7.042 14.576 6.318 1.00 94.56 390 ALA A N 1
ATOM 3048 C CA . ALA A 1 390 ? -8.299 13.854 6.436 1.00 94.56 390 ALA A CA 1
ATOM 3049 C C . ALA A 1 390 ? -9.032 14.312 7.701 1.00 94.56 390 ALA A C 1
ATOM 3051 O O . ALA A 1 390 ? -8.455 14.316 8.785 1.00 94.56 390 ALA A O 1
ATOM 3052 N N . HIS A 1 391 ? -10.298 14.678 7.557 1.00 96.88 391 HIS A N 1
ATOM 3053 C CA . HIS A 1 391 ? -11.180 15.092 8.635 1.00 96.88 391 HIS A CA 1
ATOM 3054 C C . HIS A 1 391 ? -12.231 14.005 8.867 1.00 96.88 391 HIS A C 1
ATOM 3056 O O . HIS A 1 391 ? -13.006 13.684 7.967 1.00 96.88 391 HIS A O 1
ATOM 3062 N N . ILE A 1 392 ? -12.255 13.414 10.058 1.00 97.12 392 ILE A N 1
ATOM 3063 C CA . ILE A 1 392 ? -13.307 12.497 10.500 1.00 97.12 392 ILE A CA 1
ATOM 3064 C C . ILE A 1 392 ? -14.445 13.353 11.055 1.00 97.12 392 ILE A C 1
ATOM 3066 O O . ILE A 1 392 ? -14.390 13.800 12.202 1.00 97.12 392 ILE A O 1
ATOM 3070 N N . GLU A 1 393 ? -15.482 13.549 10.242 1.00 96.81 393 GLU A N 1
ATOM 3071 C CA . GLU A 1 393 ? -16.683 14.303 10.618 1.00 96.81 393 GLU A CA 1
ATOM 3072 C C . GLU A 1 393 ? -17.441 13.590 11.735 1.00 96.81 393 GLU A C 1
ATOM 3074 O O . GLU A 1 393 ? -17.863 14.191 12.723 1.00 96.81 393 GLU A O 1
ATOM 3079 N N . THR A 1 394 ? -17.619 12.278 11.578 1.00 95.94 394 THR A N 1
ATOM 3080 C CA . THR A 1 394 ? -18.231 11.450 12.605 1.00 95.94 394 THR A CA 1
ATOM 3081 C C . THR A 1 394 ? -17.808 9.996 12.467 1.00 95.94 394 THR A C 1
ATOM 3083 O O . THR A 1 394 ? -17.822 9.415 11.384 1.00 95.94 394 THR A O 1
ATOM 3086 N N . LEU A 1 395 ? -17.454 9.404 13.599 1.00 97.75 395 LEU A N 1
ATOM 3087 C CA . LEU A 1 395 ? -17.378 7.971 13.805 1.00 97.75 395 LEU A CA 1
ATOM 3088 C C . LEU A 1 395 ? -18.320 7.643 14.959 1.00 97.75 395 LEU A C 1
ATOM 3090 O O . LEU A 1 395 ? -18.058 8.040 16.089 1.00 97.75 395 LEU A O 1
ATOM 3094 N N . THR A 1 396 ? -19.417 6.949 14.693 1.00 97.88 396 THR A N 1
ATOM 3095 C CA . THR A 1 396 ? -20.297 6.432 15.750 1.00 97.88 396 THR A CA 1
ATOM 3096 C C . THR A 1 396 ? -20.175 4.925 15.809 1.00 97.88 396 THR A C 1
ATOM 3098 O O . THR A 1 396 ? -19.913 4.298 14.789 1.00 97.88 396 THR A O 1
ATOM 3101 N N . MET A 1 397 ? -20.321 4.341 16.992 1.00 97.69 397 MET A N 1
ATOM 3102 C CA . MET A 1 397 ? -20.247 2.897 17.199 1.00 97.69 397 MET A CA 1
ATOM 3103 C C . MET A 1 397 ? -21.089 2.510 18.408 1.00 97.69 397 MET A C 1
ATOM 3105 O O . MET A 1 397 ? -21.134 3.247 19.394 1.00 97.69 397 MET A O 1
ATOM 3109 N N . LYS A 1 398 ? -21.762 1.361 18.341 1.00 97.94 398 LYS A N 1
ATOM 3110 C CA . LYS A 1 398 ? -22.589 0.836 19.431 1.00 97.94 398 LYS A CA 1
ATOM 3111 C C . LYS A 1 398 ? -21.900 -0.335 20.113 1.00 97.94 398 LYS A C 1
ATOM 3113 O O . LYS A 1 398 ? -21.153 -1.081 19.484 1.00 97.94 398 LYS A O 1
ATOM 3118 N N . ALA A 1 399 ? -22.164 -0.480 21.405 1.00 96.75 399 ALA A N 1
ATOM 3119 C CA . ALA A 1 399 ? -21.802 -1.666 22.165 1.00 96.75 399 ALA A CA 1
ATOM 3120 C C . ALA A 1 399 ? -22.748 -1.799 23.361 1.00 96.75 399 ALA A C 1
ATOM 3122 O O . ALA A 1 399 ? -22.854 -0.883 24.187 1.00 96.75 399 ALA A O 1
ATOM 3123 N N . GLY A 1 400 ? -23.432 -2.940 23.454 1.00 93.88 400 GLY A N 1
ATOM 3124 C CA . GLY A 1 400 ? -24.471 -3.160 24.454 1.00 93.88 400 GLY A CA 1
ATOM 3125 C C . GLY A 1 400 ? -25.614 -2.163 24.255 1.00 93.88 400 GLY A C 1
ATOM 3126 O O . GLY A 1 400 ? -26.080 -1.959 23.139 1.00 93.88 400 GLY A O 1
ATOM 3127 N N . GLU A 1 401 ? -26.031 -1.499 25.331 1.00 94.31 401 GLU A N 1
ATOM 3128 C CA . GLU A 1 401 ? -27.101 -0.485 25.302 1.00 94.31 401 GLU A CA 1
ATOM 3129 C C . GLU A 1 401 ? -26.589 0.943 25.026 1.00 94.31 401 GLU A C 1
ATOM 3131 O O . GLU A 1 401 ? -27.371 1.895 25.004 1.00 94.31 401 GLU A O 1
ATOM 3136 N N . GLY A 1 402 ? -25.274 1.123 24.872 1.00 97.25 402 GLY A N 1
ATOM 3137 C CA . GLY A 1 402 ? -24.654 2.435 24.715 1.00 97.25 402 GLY A CA 1
ATOM 3138 C C . GLY A 1 402 ? -23.959 2.642 23.382 1.00 97.25 402 GLY A C 1
ATOM 3139 O O . GLY A 1 402 ? -23.986 1.806 22.476 1.00 97.25 402 GLY A O 1
ATOM 3140 N N . HIS A 1 403 ? -23.319 3.800 23.269 1.00 97.94 403 HIS A N 1
ATOM 3141 C CA . HIS A 1 403 ? -22.611 4.203 22.063 1.00 97.94 403 HIS A CA 1
ATOM 3142 C C . HIS A 1 403 ? -21.394 5.062 22.391 1.00 97.94 403 HIS A C 1
ATOM 3144 O O . HIS A 1 403 ? -21.271 5.627 23.479 1.00 97.94 403 HIS A O 1
ATOM 3150 N N . VAL A 1 404 ? -20.491 5.141 21.425 1.00 97.75 404 VAL A N 1
ATOM 3151 C CA . VAL A 1 404 ? -19.374 6.075 21.406 1.00 97.75 404 VAL A CA 1
ATOM 3152 C C . VAL A 1 404 ? -19.449 6.889 20.122 1.00 97.75 404 VAL A C 1
ATOM 3154 O O . VAL A 1 404 ? -19.795 6.366 19.060 1.00 97.75 404 VAL A O 1
ATOM 3157 N N . GLN A 1 405 ? -19.141 8.176 20.228 1.00 97.94 405 GLN A N 1
ATOM 3158 C CA . GLN A 1 405 ? -18.978 9.079 19.100 1.00 97.94 405 GLN A CA 1
ATOM 3159 C C . GLN A 1 405 ? -17.573 9.672 19.128 1.00 97.94 405 GLN A C 1
ATOM 3161 O O . GLN A 1 405 ? -17.120 10.153 20.165 1.00 97.94 405 GLN A O 1
ATOM 3166 N N . ALA A 1 406 ? -16.898 9.663 17.988 1.00 97.06 406 ALA A N 1
ATOM 3167 C CA . ALA A 1 406 ? -15.577 10.228 17.808 1.00 97.06 406 ALA A CA 1
ATOM 3168 C C . ALA A 1 406 ? -15.512 11.135 16.574 1.00 97.06 406 ALA A C 1
ATOM 3170 O O . ALA A 1 406 ? -16.298 11.001 15.633 1.00 97.06 406 ALA A O 1
ATOM 3171 N N . SER A 1 407 ? -14.571 12.070 16.605 1.00 97.69 407 SER A N 1
ATOM 3172 C CA . SER A 1 407 ? -14.271 13.016 15.527 1.00 97.69 407 SER A CA 1
ATOM 3173 C C . SER A 1 407 ? -12.811 13.439 15.618 1.00 97.69 407 SER A C 1
ATOM 3175 O O . SER A 1 407 ? -12.211 13.353 16.692 1.00 97.69 407 SER A O 1
ATOM 3177 N N . GLY A 1 408 ? -12.219 13.903 14.524 1.00 96.75 408 GLY A N 1
ATOM 3178 C CA . GLY A 1 408 ? -10.821 14.315 14.567 1.00 96.75 408 GLY A CA 1
ATOM 3179 C C . GLY A 1 408 ? -10.204 14.620 13.219 1.00 96.75 408 GLY A C 1
ATOM 3180 O O . GLY A 1 408 ? -10.843 14.494 12.181 1.00 96.75 408 GLY A O 1
ATOM 3181 N N . ASP A 1 409 ? -8.929 14.975 13.256 1.00 95.62 409 ASP A N 1
ATOM 3182 C CA . ASP A 1 409 ? -8.145 15.369 12.095 1.00 95.62 409 ASP A CA 1
ATOM 3183 C C . ASP A 1 409 ? -6.878 14.525 12.005 1.00 95.62 409 ASP A C 1
ATOM 3185 O O . ASP A 1 409 ? -6.235 14.214 13.011 1.00 95.62 409 ASP A O 1
ATOM 3189 N N . LEU A 1 410 ? -6.507 14.166 10.781 1.00 94.25 410 LEU A N 1
ATOM 3190 C CA . LEU A 1 410 ? -5.308 13.415 10.454 1.00 94.25 410 LEU A CA 1
ATOM 3191 C C . LEU A 1 410 ? -4.572 14.142 9.342 1.00 94.25 410 LEU A C 1
ATOM 3193 O O . LEU A 1 410 ? -5.139 14.436 8.296 1.00 94.25 410 LEU A O 1
ATOM 3197 N N . VAL A 1 411 ? -3.283 14.377 9.520 1.00 92.00 411 VAL A N 1
ATOM 3198 C CA . VAL A 1 411 ? -2.418 14.902 8.470 1.00 92.00 411 VAL A CA 1
ATOM 3199 C C . VAL A 1 411 ? -1.513 13.791 7.979 1.00 92.00 411 VAL A C 1
ATOM 3201 O O . VAL A 1 411 ? -0.663 13.268 8.697 1.00 92.00 411 VAL A O 1
ATOM 3204 N N . LEU A 1 412 ? -1.718 13.442 6.716 1.00 82.56 412 LEU A N 1
ATOM 3205 C CA . LEU A 1 412 ? -1.154 12.310 5.995 1.00 82.56 412 LEU A CA 1
ATOM 3206 C C . LEU A 1 412 ? 0.149 12.705 5.283 1.00 82.56 412 LEU A C 1
ATOM 3208 O O . LEU A 1 412 ? 0.339 12.444 4.098 1.00 82.56 412 LEU A O 1
ATOM 3212 N N . ASN A 1 413 ? 1.055 13.386 5.987 1.00 77.94 413 ASN A N 1
ATOM 3213 C CA . ASN A 1 413 ? 2.381 13.693 5.457 1.00 77.94 413 ASN A CA 1
ATOM 3214 C C . ASN A 1 413 ? 3.332 12.525 5.751 1.00 77.94 413 ASN A C 1
ATOM 3216 O O . ASN A 1 413 ? 3.554 12.208 6.915 1.00 77.94 413 ASN A O 1
ATOM 3220 N N . ALA A 1 414 ? 3.943 11.936 4.718 1.00 65.94 414 ALA A N 1
ATOM 3221 C CA . ALA A 1 414 ? 4.893 10.827 4.860 1.00 65.94 414 ALA A CA 1
ATOM 3222 C C . ALA A 1 414 ? 6.071 11.133 5.806 1.00 65.94 414 ALA A C 1
ATOM 3224 O O . ALA A 1 414 ? 6.596 10.227 6.446 1.00 65.94 414 ALA A O 1
ATOM 3225 N N . SER A 1 415 ? 6.483 12.400 5.919 1.00 75.50 415 SER A N 1
ATOM 3226 C CA . SER A 1 415 ? 7.580 12.817 6.794 1.00 75.50 415 SER A CA 1
ATOM 3227 C C . SER A 1 415 ? 7.136 13.154 8.213 1.00 75.50 415 SER A C 1
ATOM 3229 O O . SER A 1 415 ? 7.956 13.040 9.108 1.00 75.50 415 SER A O 1
ATOM 3231 N N . HIS A 1 416 ? 5.894 13.613 8.422 1.00 81.25 416 HIS A N 1
ATOM 3232 C CA . HIS A 1 416 ? 5.381 14.053 9.728 1.00 81.25 416 HIS A CA 1
ATOM 3233 C C . HIS A 1 416 ? 3.880 13.759 9.881 1.00 81.25 416 HIS A C 1
ATOM 3235 O O . HIS A 1 416 ? 3.078 14.699 9.906 1.00 81.25 416 HIS A O 1
ATOM 3241 N N . PRO A 1 417 ? 3.478 12.477 9.973 1.00 84.56 417 PRO A N 1
ATOM 3242 C CA . PRO A 1 417 ? 2.093 12.139 10.247 1.00 84.56 417 PRO A CA 1
ATOM 3243 C C . P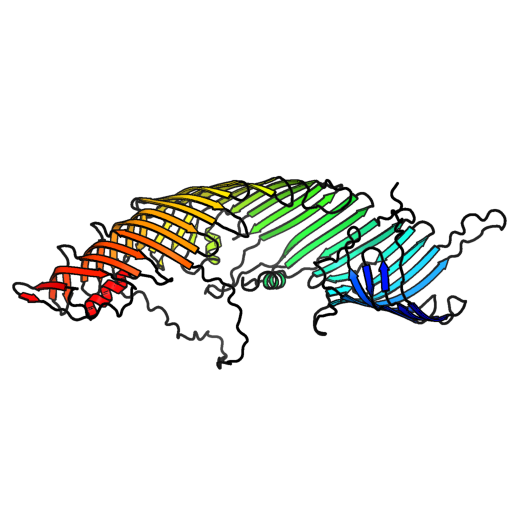RO A 1 417 ? 1.701 12.642 11.637 1.00 84.56 417 PRO A C 1
ATOM 3245 O O . PRO A 1 417 ? 2.432 12.417 12.606 1.00 84.56 417 PRO A O 1
ATOM 3248 N N . HIS A 1 418 ? 0.554 13.310 11.728 1.00 92.38 418 HIS A N 1
ATOM 3249 C CA . HIS A 1 418 ? -0.061 13.645 13.008 1.00 92.38 418 HIS A CA 1
ATOM 3250 C C . HIS A 1 418 ? -1.563 13.385 12.975 1.00 92.38 418 HIS A C 1
ATOM 3252 O O . HIS A 1 418 ? -2.200 13.577 11.944 1.00 92.38 418 HIS A O 1
ATOM 3258 N N . ALA A 1 419 ? -2.126 12.943 14.091 1.00 94.62 419 ALA A N 1
ATOM 3259 C CA . ALA A 1 419 ? -3.553 12.714 14.250 1.00 94.62 419 ALA A CA 1
ATOM 3260 C C . ALA A 1 419 ? -4.016 13.217 15.615 1.00 94.62 419 ALA A C 1
ATOM 3262 O O . ALA A 1 419 ? -3.316 13.034 16.610 1.00 94.62 419 ALA A O 1
ATOM 3263 N N . HIS A 1 420 ? -5.200 13.814 15.656 1.00 96.62 420 HIS A N 1
ATOM 3264 C CA . HIS A 1 420 ? -5.865 14.282 16.866 1.00 96.62 420 HIS A CA 1
ATOM 3265 C C . HIS A 1 420 ? -7.323 13.828 16.819 1.00 96.62 420 HIS A C 1
ATOM 3267 O O . HIS A 1 420 ? -8.059 14.216 15.914 1.00 96.62 420 HIS A O 1
ATOM 3273 N N . MET A 1 421 ? -7.751 13.019 17.787 1.00 97.19 421 MET A N 1
ATOM 3274 C CA . MET A 1 421 ? -9.100 12.456 17.847 1.00 97.19 421 MET A CA 1
ATOM 3275 C C . MET A 1 421 ? -9.722 12.659 19.223 1.00 97.19 421 MET A C 1
ATOM 3277 O O . MET A 1 421 ? -9.132 12.290 20.236 1.00 97.19 421 MET A O 1
ATOM 3281 N N . THR A 1 422 ? -10.943 13.180 19.244 1.00 97.75 422 THR A N 1
ATOM 3282 C CA . THR A 1 422 ? -11.812 13.228 20.419 1.00 97.75 422 THR A CA 1
ATOM 3283 C C . THR A 1 422 ? -12.785 12.054 20.356 1.00 97.75 422 THR A C 1
ATOM 3285 O O . THR A 1 422 ? -13.302 11.722 19.291 1.00 97.75 422 THR A O 1
ATOM 3288 N N . ALA A 1 423 ? -13.072 11.430 21.493 1.00 97.44 423 ALA A N 1
ATOM 3289 C CA . ALA A 1 423 ? -14.100 10.406 21.628 1.00 97.44 423 ALA A CA 1
ATOM 3290 C C . ALA A 1 423 ? -14.930 10.661 22.888 1.00 97.44 423 ALA A C 1
ATOM 3292 O O . ALA A 1 423 ? -14.385 10.961 23.949 1.00 97.44 423 ALA A O 1
ATOM 3293 N N . THR A 1 424 ? -16.248 10.527 22.777 1.00 98.38 424 THR A N 1
ATOM 3294 C CA . THR A 1 424 ? -17.198 10.607 23.889 1.00 98.38 424 THR A CA 1
ATOM 3295 C C . THR A 1 424 ? -18.005 9.321 23.936 1.00 98.38 424 THR A C 1
ATOM 3297 O O . THR A 1 424 ? -18.635 8.954 22.949 1.00 98.38 424 THR A O 1
ATOM 3300 N N . ALA A 1 425 ? -17.972 8.638 25.074 1.00 98.25 425 ALA A N 1
ATOM 3301 C CA . ALA A 1 425 ? -18.732 7.425 25.331 1.00 98.25 425 ALA A CA 1
ATOM 3302 C C . ALA A 1 425 ? -19.926 7.727 26.244 1.00 98.25 425 ALA A C 1
ATOM 3304 O O . ALA A 1 425 ? -19.792 8.465 27.225 1.00 98.25 425 ALA A O 1
ATOM 3305 N N . GLN A 1 426 ? -21.071 7.112 25.954 1.00 98.31 426 GLN A N 1
ATOM 3306 C CA . GLN A 1 426 ? -22.263 7.127 26.796 1.00 98.31 426 GLN A CA 1
ATOM 3307 C C . GLN A 1 426 ? -22.745 5.697 26.999 1.00 98.31 426 GLN A C 1
ATOM 3309 O O . GLN A 1 426 ? -23.260 5.062 26.073 1.00 98.31 426 GLN A O 1
ATOM 3314 N N . ARG A 1 427 ? -22.579 5.201 28.228 1.00 97.56 427 ARG A N 1
ATOM 3315 C CA . ARG A 1 427 ? -22.891 3.828 28.639 1.00 97.56 427 ARG A CA 1
ATOM 3316 C C . ARG A 1 427 ? -22.348 2.779 27.665 1.00 97.56 427 ARG A C 1
ATOM 3318 O O . ARG A 1 427 ? -22.988 1.759 27.420 1.00 97.56 427 ARG A O 1
ATOM 3325 N N . PHE A 1 428 ? -21.188 3.042 27.074 1.00 98.25 428 PHE A N 1
ATOM 3326 C CA . PHE A 1 428 ? -20.583 2.192 26.061 1.00 98.25 428 PHE A CA 1
ATOM 3327 C C . PHE A 1 428 ? -20.027 0.930 26.713 1.00 98.25 428 PHE A C 1
ATOM 3329 O O . PHE A 1 428 ? -19.183 1.010 27.609 1.00 98.25 428 PHE A O 1
ATOM 3336 N N . ALA A 1 429 ? -20.489 -0.239 26.280 1.00 96.75 429 ALA A N 1
ATOM 3337 C CA . ALA A 1 429 ? -20.018 -1.507 26.819 1.00 96.75 429 ALA A CA 1
ATOM 3338 C C . ALA A 1 429 ? -18.647 -1.877 26.225 1.00 96.75 429 ALA A C 1
ATOM 3340 O O . ALA A 1 429 ? -18.551 -2.588 25.225 1.00 96.75 429 ALA A O 1
ATOM 3341 N N . LEU A 1 430 ? -17.583 -1.375 26.858 1.00 93.94 430 LEU A N 1
ATOM 3342 C CA . LEU A 1 430 ? -16.192 -1.595 26.461 1.00 93.94 430 LEU A CA 1
ATOM 3343 C C . LEU A 1 430 ? -15.839 -3.089 26.432 1.00 93.94 430 LEU A C 1
ATOM 3345 O O . LEU A 1 430 ? -15.187 -3.537 25.491 1.00 93.94 430 LEU A O 1
ATOM 3349 N N . LEU A 1 431 ? -16.299 -3.833 27.445 1.00 94.00 431 LEU A N 1
ATOM 3350 C CA . LEU A 1 431 ? -16.155 -5.285 27.571 1.00 94.00 431 LEU A CA 1
ATOM 3351 C C . LEU A 1 431 ? -17.512 -5.917 27.915 1.00 94.00 431 LEU A C 1
ATOM 3353 O O . LEU A 1 431 ? -18.252 -5.401 28.755 1.00 94.00 431 LEU A O 1
ATOM 3357 N N . GLN A 1 432 ? -17.818 -7.050 27.292 1.00 92.25 432 GLN A N 1
ATOM 3358 C CA . GLN A 1 432 ? -19.074 -7.798 27.362 1.00 92.25 432 GLN A CA 1
ATOM 3359 C C . GLN A 1 432 ? -18.819 -9.311 27.453 1.00 92.25 432 GLN A C 1
ATOM 3361 O O . GLN A 1 432 ? -19.346 -10.113 26.684 1.00 92.25 432 GLN A O 1
ATOM 3366 N N . ARG A 1 433 ? -17.992 -9.726 28.410 1.00 90.81 433 ARG A N 1
ATOM 3367 C CA . ARG A 1 433 ? -17.797 -11.133 28.778 1.00 90.81 433 ARG A CA 1
ATOM 3368 C C . ARG A 1 433 ? -18.598 -11.442 30.044 1.00 90.81 433 ARG A C 1
ATOM 3370 O O . ARG A 1 433 ? -18.812 -10.569 30.881 1.00 90.81 433 ARG A O 1
ATOM 3377 N N . VAL A 1 434 ? -19.020 -12.695 30.212 1.00 88.06 434 VAL A N 1
ATOM 3378 C CA . VAL A 1 434 ? -19.794 -13.126 31.397 1.00 88.06 434 VAL A CA 1
ATOM 3379 C C . VAL A 1 434 ? -19.036 -12.906 32.710 1.00 88.06 434 VAL A C 1
ATOM 3381 O O . VAL A 1 434 ? -19.622 -12.544 33.721 1.00 88.06 434 VAL A O 1
ATOM 3384 N N . ASP A 1 435 ? -17.722 -13.082 32.673 1.00 87.81 435 ASP A N 1
ATOM 3385 C CA . ASP A 1 435 ? -16.792 -12.885 33.779 1.00 87.81 435 ASP A CA 1
ATOM 3386 C C . ASP A 1 435 ? -16.121 -11.502 33.743 1.00 87.81 435 ASP A C 1
ATOM 3388 O O . ASP A 1 435 ? -15.388 -11.159 34.664 1.00 87.81 435 ASP A O 1
ATOM 3392 N N . ARG A 1 436 ? -16.334 -10.695 32.695 1.00 89.88 436 ARG A N 1
ATOM 3393 C CA . ARG A 1 436 ? -15.781 -9.338 32.555 1.00 89.88 436 ARG A CA 1
ATOM 3394 C C . ARG A 1 436 ? -16.714 -8.451 31.753 1.00 89.88 436 ARG A C 1
ATOM 3396 O O . ARG A 1 436 ? -16.685 -8.452 30.524 1.00 89.88 436 ARG A O 1
ATOM 3403 N N . ARG A 1 437 ? -17.497 -7.644 32.453 1.00 94.00 437 ARG A N 1
ATOM 3404 C CA . ARG A 1 437 ? -18.387 -6.651 31.861 1.00 94.00 437 ARG A CA 1
ATOM 3405 C C . ARG A 1 437 ? -17.997 -5.274 32.359 1.00 94.00 437 ARG A C 1
ATOM 3407 O O . ARG A 1 437 ? -17.906 -5.068 33.563 1.00 94.00 437 ARG A O 1
ATOM 3414 N N . VAL A 1 438 ? -17.755 -4.341 31.449 1.00 95.50 438 VAL A N 1
ATOM 3415 C CA . VAL A 1 438 ? -17.394 -2.963 31.795 1.00 95.50 438 VAL A CA 1
ATOM 3416 C C . VAL A 1 438 ? -18.122 -2.022 30.849 1.00 95.50 438 VAL A C 1
ATOM 3418 O O . VAL A 1 438 ? -17.910 -2.062 29.639 1.00 95.50 438 VAL A O 1
ATOM 3421 N N . VAL A 1 439 ? -18.978 -1.178 31.417 1.00 97.56 439 VAL A N 1
ATOM 3422 C CA . VAL A 1 439 ? -19.774 -0.168 30.721 1.00 97.56 439 VAL A CA 1
ATOM 3423 C C . VAL A 1 439 ? -19.305 1.203 31.180 1.00 97.56 439 VAL A C 1
ATOM 3425 O O . VAL A 1 439 ? -19.270 1.460 32.382 1.00 97.56 439 VAL A O 1
ATOM 3428 N N . VAL A 1 440 ? -18.930 2.075 30.243 1.00 97.19 440 VAL A N 1
ATOM 3429 C CA . VAL A 1 440 ? -18.289 3.358 30.557 1.00 97.19 440 VAL A CA 1
ATOM 3430 C C . VAL A 1 440 ? -18.980 4.557 29.919 1.00 97.19 440 VAL A C 1
ATOM 3432 O O . VAL A 1 440 ? -19.465 4.495 28.788 1.00 97.19 440 VAL A O 1
ATOM 3435 N N . SER A 1 441 ? -18.921 5.683 30.623 1.00 98.44 441 SER A N 1
ATOM 3436 C CA . SER A 1 441 ? -19.227 7.013 30.102 1.00 98.44 441 SER A CA 1
ATOM 3437 C C . SER A 1 441 ? -18.051 7.949 30.332 1.00 98.44 441 SER A C 1
ATOM 3439 O O . SER A 1 441 ? -17.380 7.882 31.361 1.00 98.44 441 SER A O 1
ATOM 3441 N N . GLY A 1 442 ? -17.795 8.855 29.396 1.00 97.81 442 GLY A N 1
ATOM 3442 C CA . GLY A 1 442 ? -16.727 9.836 29.551 1.00 97.81 442 GLY A CA 1
ATOM 3443 C C . GLY A 1 442 ? -16.156 10.321 28.233 1.00 97.81 442 GLY A C 1
ATOM 3444 O O . GLY A 1 442 ? -16.734 10.103 27.172 1.00 97.81 442 GLY A O 1
ATOM 3445 N N . THR A 1 443 ? -15.017 10.999 28.314 1.00 97.88 443 THR A N 1
ATOM 3446 C CA . THR A 1 443 ? -14.342 11.587 27.153 1.00 97.88 443 THR A CA 1
ATOM 3447 C C . THR A 1 443 ? -12.881 11.177 27.119 1.00 97.88 443 THR A C 1
ATOM 3449 O O . THR A 1 443 ? -12.241 10.979 28.155 1.00 97.88 443 THR A O 1
ATOM 3452 N N . THR A 1 444 ? -12.346 11.004 25.918 1.00 97.06 444 THR A N 1
ATOM 3453 C CA . THR A 1 444 ? -10.948 10.646 25.681 1.00 97.06 444 THR A CA 1
ATOM 3454 C C . THR A 1 444 ? -10.426 11.407 24.473 1.00 97.06 444 THR A C 1
ATOM 3456 O O . THR A 1 444 ? -11.142 11.625 23.500 1.00 97.06 444 THR A O 1
ATOM 3459 N N . GLN A 1 445 ? -9.170 11.805 24.560 1.00 97.06 445 GLN A N 1
ATOM 3460 C CA . GLN A 1 445 ? -8.398 12.493 23.553 1.00 97.06 445 GLN A CA 1
ATOM 3461 C C . GLN A 1 445 ? -7.209 11.615 23.180 1.00 97.06 445 GLN A C 1
ATOM 3463 O O . GLN A 1 445 ? -6.482 11.140 24.056 1.00 97.06 445 GLN A O 1
ATOM 3468 N N . ILE A 1 446 ? -7.010 11.399 21.886 1.00 96.00 446 ILE A N 1
ATOM 3469 C CA . ILE A 1 446 ? -5.894 10.624 21.355 1.00 96.00 446 ILE A CA 1
ATOM 3470 C C . ILE A 1 446 ? -5.115 11.523 20.408 1.00 96.00 446 ILE A C 1
ATOM 3472 O O . ILE A 1 446 ? -5.666 12.043 19.441 1.00 96.00 446 ILE A O 1
ATOM 3476 N N . GLU A 1 447 ? -3.825 11.675 20.673 1.00 94.94 447 GLU A N 1
ATOM 3477 C CA . GLU A 1 447 ? -2.888 12.358 19.790 1.00 94.94 447 GLU A CA 1
ATOM 3478 C C . GLU A 1 447 ? -1.807 11.378 19.352 1.00 94.94 447 GLU A C 1
ATOM 3480 O O . GLU A 1 447 ? -1.233 10.652 20.164 1.00 94.94 447 GLU A O 1
ATOM 3485 N N . ILE A 1 448 ? -1.527 11.329 18.057 1.00 92.94 448 ILE A N 1
ATOM 3486 C CA . ILE A 1 448 ? -0.492 10.470 17.489 1.00 92.94 448 ILE A CA 1
ATOM 3487 C C . ILE A 1 448 ? 0.415 11.356 16.654 1.00 92.94 448 ILE A C 1
ATOM 3489 O O . ILE A 1 448 ? -0.066 12.053 15.770 1.00 92.94 448 ILE A O 1
ATOM 3493 N N . ASP A 1 449 ? 1.715 11.298 16.908 1.00 88.75 449 ASP A N 1
ATOM 3494 C CA . ASP A 1 449 ? 2.751 11.845 16.040 1.00 88.75 449 ASP A CA 1
ATOM 3495 C C . ASP A 1 449 ? 3.735 10.729 15.627 1.00 88.75 449 ASP A C 1
ATOM 3497 O O . ASP A 1 449 ? 3.502 9.536 15.857 1.00 88.75 449 ASP A O 1
ATOM 3501 N N . GLN A 1 450 ? 4.841 11.088 14.976 1.00 83.75 450 GLN A N 1
ATOM 3502 C CA . GLN A 1 450 ? 5.855 10.125 14.533 1.00 83.75 450 GLN A CA 1
ATOM 3503 C C . GLN A 1 450 ? 6.425 9.244 15.649 1.00 83.75 450 GLN A C 1
ATOM 3505 O O . GLN A 1 450 ? 6.660 8.051 15.439 1.00 83.75 450 GLN A O 1
ATOM 3510 N N . GLN A 1 451 ? 6.703 9.833 16.810 1.00 85.19 451 GLN A N 1
ATOM 3511 C CA . GLN A 1 451 ? 7.473 9.213 17.886 1.00 85.19 451 GLN A CA 1
ATOM 3512 C C . GLN A 1 451 ? 6.620 8.901 19.111 1.00 85.19 451 GLN A C 1
ATOM 3514 O O . GLN A 1 451 ? 6.999 8.039 19.910 1.00 85.19 451 GLN A O 1
ATOM 3519 N N . ARG A 1 452 ? 5.480 9.578 19.259 1.00 88.75 452 ARG A N 1
ATOM 3520 C CA . ARG A 1 452 ? 4.653 9.553 20.452 1.00 88.75 452 ARG A CA 1
ATOM 3521 C C . ARG A 1 452 ? 3.189 9.290 20.131 1.00 88.75 452 ARG A C 1
ATOM 3523 O O . ARG A 1 452 ? 2.621 9.813 19.180 1.00 88.75 452 ARG A O 1
ATOM 3530 N N . THR A 1 453 ? 2.561 8.504 20.994 1.00 91.25 453 THR A N 1
ATOM 3531 C CA . THR A 1 453 ? 1.102 8.410 21.091 1.00 91.25 453 THR A CA 1
ATOM 3532 C C . THR A 1 453 ? 0.704 8.897 22.475 1.00 91.25 453 THR A C 1
ATOM 3534 O O . THR A 1 453 ? 1.239 8.394 23.450 1.00 91.25 453 THR A O 1
ATOM 3537 N N . SER A 1 454 ? -0.176 9.887 22.585 1.00 93.56 454 SER A N 1
ATOM 3538 C CA . SER A 1 454 ? -0.700 10.419 23.845 1.00 93.56 454 SER A CA 1
ATOM 3539 C C . SER A 1 454 ? -2.181 10.076 23.959 1.00 93.56 454 SER A C 1
ATOM 3541 O O . SER A 1 454 ? -2.944 10.345 23.037 1.00 93.56 454 SER A O 1
ATOM 3543 N N . ILE A 1 455 ? -2.586 9.478 25.076 1.00 94.75 455 ILE A N 1
ATOM 3544 C CA . ILE A 1 455 ? -3.981 9.137 25.369 1.00 94.75 455 ILE A CA 1
ATOM 3545 C C . ILE A 1 455 ? -4.344 9.814 26.683 1.00 94.75 455 ILE A C 1
ATOM 3547 O O . ILE A 1 455 ? -3.724 9.525 27.707 1.00 94.75 455 ILE A O 1
ATOM 3551 N N . GLN A 1 456 ? -5.320 10.716 26.651 1.00 96.62 456 GLN A N 1
ATOM 3552 C CA . GLN A 1 456 ? -5.728 11.508 27.808 1.00 96.62 456 GLN A CA 1
ATOM 3553 C C . GLN A 1 456 ? -7.238 11.491 27.965 1.00 96.62 456 GLN A C 1
ATOM 3555 O O . GLN A 1 456 ? -7.956 11.512 26.972 1.00 96.62 456 GLN A O 1
ATOM 3560 N N . GLY A 1 457 ? -7.757 11.489 29.187 1.00 96.62 457 GLY A N 1
ATOM 3561 C CA . GLY A 1 457 ? -9.205 11.533 29.352 1.00 96.62 457 GLY A CA 1
ATOM 3562 C C . GLY A 1 457 ? -9.707 11.148 30.724 1.00 96.62 457 GLY A C 1
ATOM 3563 O O . GLY A 1 457 ? -8.949 10.871 31.654 1.00 96.62 457 GLY A O 1
ATOM 3564 N N . ALA A 1 458 ? -11.029 11.123 30.834 1.00 97.50 458 ALA A N 1
ATOM 3565 C CA . ALA A 1 458 ? -11.725 10.687 32.026 1.00 97.50 458 ALA A CA 1
ATOM 3566 C C . ALA A 1 458 ? -12.868 9.752 31.638 1.00 97.50 458 ALA A C 1
ATOM 3568 O O . ALA A 1 458 ? -13.743 10.128 30.857 1.00 97.50 458 ALA A O 1
ATOM 3569 N N . LEU A 1 459 ? -12.862 8.552 32.212 1.00 96.38 459 LEU A N 1
ATOM 3570 C CA . LEU A 1 459 ? -13.899 7.543 32.045 1.00 96.38 459 LEU A CA 1
ATOM 3571 C C . LEU A 1 459 ? -14.464 7.181 33.416 1.00 96.38 459 LEU A C 1
ATOM 3573 O O . LEU A 1 459 ? -13.721 6.987 34.375 1.00 96.38 459 LEU A O 1
ATOM 3577 N N . ARG A 1 460 ? -15.783 7.068 33.498 1.00 97.44 460 ARG A N 1
ATOM 3578 C CA . ARG A 1 460 ? -16.514 6.541 34.644 1.00 97.44 460 ARG A CA 1
ATOM 3579 C C . ARG A 1 460 ? -17.137 5.214 34.248 1.00 97.44 460 ARG A C 1
ATOM 3581 O O . ARG A 1 460 ? -17.747 5.126 33.187 1.00 97.44 460 ARG A O 1
ATOM 3588 N N . ALA A 1 461 ? -16.997 4.199 35.088 1.00 96.62 461 ALA A N 1
ATOM 3589 C CA . ALA A 1 461 ? -17.739 2.963 34.949 1.00 96.62 461 ALA A CA 1
ATOM 3590 C C . ALA A 1 461 ? -19.182 3.189 35.422 1.00 96.62 461 ALA A C 1
ATOM 3592 O O . ALA A 1 461 ? -19.433 3.477 36.592 1.00 96.62 461 ALA A O 1
ATOM 3593 N N . ASP A 1 462 ? -20.128 3.083 34.495 1.00 96.12 462 ASP A N 1
ATOM 3594 C CA . ASP A 1 462 ? -21.559 3.103 34.801 1.00 96.12 462 ASP A CA 1
ATOM 3595 C C . ASP A 1 462 ? -22.019 1.746 35.344 1.00 96.12 462 ASP A C 1
ATOM 3597 O O . ASP A 1 462 ? -22.925 1.676 36.169 1.00 96.12 462 ASP A O 1
ATOM 3601 N N . GLU A 1 463 ? -21.379 0.671 34.878 1.00 95.50 463 GLU A N 1
ATOM 3602 C CA . GLU A 1 463 ? -21.569 -0.702 35.334 1.00 95.50 463 GLU A CA 1
ATOM 3603 C C . GLU A 1 463 ? -20.243 -1.455 35.183 1.00 95.50 463 GLU A C 1
ATOM 3605 O O . GLU A 1 463 ? -19.552 -1.329 34.169 1.00 95.50 463 GLU A O 1
ATOM 3610 N N . GLY A 1 464 ? -19.883 -2.263 36.175 1.00 94.31 464 GLY A N 1
ATOM 3611 C CA . GLY A 1 464 ? -18.701 -3.109 36.121 1.00 94.31 464 GLY A CA 1
ATOM 3612 C C . GLY A 1 464 ? -18.916 -4.434 36.834 1.00 94.31 464 GLY A C 1
ATOM 3613 O O . GLY A 1 464 ? -19.484 -4.492 37.924 1.00 94.31 464 GLY A O 1
ATOM 3614 N N . HIS A 1 465 ? -18.431 -5.509 36.236 1.00 94.19 465 HIS A N 1
ATOM 3615 C CA . HIS A 1 465 ? -18.390 -6.828 36.835 1.00 94.19 465 HIS A CA 1
ATOM 3616 C C . HIS A 1 465 ? -17.109 -7.530 36.412 1.00 94.19 465 HIS A C 1
ATOM 3618 O O . HIS A 1 465 ? -16.892 -7.755 35.222 1.00 94.19 465 HIS A O 1
ATOM 3624 N N . ILE A 1 466 ? -16.264 -7.880 37.377 1.00 90.94 466 ILE A N 1
ATOM 3625 C CA . ILE A 1 466 ? -15.063 -8.678 37.132 1.00 90.94 466 ILE A CA 1
ATOM 3626 C C . ILE A 1 466 ? -15.103 -9.918 38.018 1.00 90.94 466 ILE A C 1
ATOM 3628 O O . ILE A 1 466 ? -14.970 -9.831 39.239 1.00 90.94 466 ILE A O 1
ATOM 3632 N N . ASP A 1 467 ? -15.234 -11.075 37.384 1.00 89.56 467 ASP A N 1
ATOM 3633 C CA . ASP A 1 467 ? -15.086 -12.392 37.975 1.00 89.56 467 ASP A CA 1
ATOM 3634 C C . ASP A 1 467 ? -13.692 -12.959 37.668 1.00 89.56 467 ASP A C 1
ATOM 3636 O O . ASP A 1 467 ? -13.286 -13.134 36.520 1.00 89.56 467 ASP A O 1
ATOM 3640 N N . PHE A 1 468 ? -12.933 -13.244 38.719 1.00 84.25 468 PHE A N 1
ATOM 3641 C CA . PHE A 1 468 ? -11.616 -13.879 38.654 1.00 84.25 468 PHE A CA 1
ATOM 3642 C C . PHE A 1 468 ? -11.580 -15.204 39.438 1.00 84.25 468 PHE A C 1
ATOM 3644 O O . PHE A 1 468 ? -10.522 -15.638 39.907 1.00 84.25 468 PHE A O 1
ATOM 3651 N N . SER A 1 469 ? -12.741 -15.846 39.620 1.00 78.69 469 SER A N 1
ATOM 3652 C CA . SER A 1 469 ? -12.894 -17.162 40.259 1.00 78.69 469 SER A CA 1
ATOM 3653 C C . SER A 1 469 ? -12.190 -18.266 39.480 1.00 78.69 469 SER A C 1
ATOM 3655 O O . SER A 1 469 ? -11.559 -19.135 40.081 1.00 78.69 469 SER A O 1
ATOM 3657 N N . GLN A 1 470 ? -12.283 -18.212 38.152 1.00 65.62 470 GLN A N 1
ATOM 3658 C CA . GLN A 1 470 ? -11.548 -19.079 37.241 1.00 65.62 470 GLN A CA 1
ATOM 3659 C C . GLN A 1 470 ? -10.319 -18.312 36.750 1.00 65.62 470 GLN A C 1
ATOM 3661 O O . GLN A 1 470 ? -10.407 -17.136 36.400 1.00 65.62 470 GLN A O 1
ATOM 3666 N N . GLY A 1 471 ? -9.145 -18.946 36.765 1.00 52.41 471 GLY A N 1
ATOM 3667 C CA . GLY A 1 471 ? -8.005 -18.372 36.057 1.00 52.41 471 GLY A CA 1
ATOM 3668 C C . GLY A 1 471 ? -8.337 -18.325 34.568 1.00 52.41 471 GLY A C 1
ATOM 3669 O O . GLY A 1 471 ? -8.858 -19.312 34.049 1.00 52.41 471 GLY A O 1
ATOM 3670 N N . ASP A 1 472 ? -8.019 -17.219 33.882 1.00 48.62 472 ASP A N 1
ATOM 3671 C CA . ASP A 1 472 ? -7.883 -17.272 32.421 1.00 48.62 472 ASP A CA 1
ATOM 3672 C C . ASP A 1 472 ? -7.021 -18.502 32.093 1.00 48.62 472 ASP A C 1
ATOM 3674 O O . ASP A 1 472 ? -6.067 -18.794 32.830 1.00 48.62 472 ASP A O 1
ATOM 3678 N N . ALA A 1 473 ? -7.388 -19.235 31.038 1.00 35.50 473 ALA A N 1
ATOM 3679 C CA . ALA A 1 473 ? -6.668 -20.424 30.595 1.00 35.50 473 ALA A CA 1
ATOM 3680 C C . ALA A 1 473 ? -5.143 -20.191 30.657 1.00 35.50 473 ALA A C 1
ATOM 3682 O O . ALA A 1 473 ? -4.705 -19.073 30.368 1.00 35.50 473 ALA A O 1
ATOM 3683 N N . PRO A 1 474 ? -4.329 -21.193 31.052 1.00 35.25 474 PRO A N 1
ATOM 3684 C CA . PRO A 1 474 ? -2.884 -21.034 31.136 1.00 35.25 474 PRO A CA 1
ATOM 3685 C C . PRO A 1 474 ? -2.346 -20.456 29.825 1.00 35.25 474 PRO A C 1
ATOM 3687 O O . PRO A 1 474 ? -2.355 -21.128 28.796 1.00 35.25 474 PRO A O 1
ATOM 3690 N N . GLY A 1 475 ? -1.904 -19.199 29.857 1.00 36.66 475 GLY A N 1
ATOM 3691 C CA . GLY A 1 475 ? -1.056 -18.673 28.802 1.00 36.66 475 GLY A CA 1
ATOM 3692 C C . GLY A 1 475 ? 0.223 -19.496 28.810 1.00 36.66 475 GLY A C 1
ATOM 3693 O O . GLY A 1 475 ? 0.779 -19.758 29.882 1.00 36.66 475 GLY A O 1
ATOM 3694 N N . LEU A 1 476 ? 0.651 -19.952 27.635 1.00 29.70 476 LEU A N 1
ATOM 3695 C CA . LEU A 1 476 ? 1.955 -20.584 27.493 1.00 29.70 476 LEU A CA 1
ATOM 3696 C C . LEU A 1 476 ? 3.012 -19.613 28.033 1.00 29.70 476 LEU A C 1
ATOM 3698 O O . LEU A 1 476 ? 3.016 -18.435 27.688 1.00 29.70 476 LEU A O 1
ATOM 3702 N N . SER A 1 477 ? 3.868 -20.110 28.925 1.00 31.11 477 SER A N 1
ATOM 3703 C CA . SER A 1 477 ? 5.088 -19.405 29.318 1.00 31.11 477 SER A CA 1
ATOM 3704 C C . SER A 1 477 ? 5.943 -19.164 28.072 1.00 31.11 477 SER A C 1
ATOM 3706 O O . SER A 1 477 ? 5.911 -19.990 27.159 1.00 31.11 477 SER A O 1
ATOM 3708 N N . ASP A 1 478 ? 6.794 -18.136 28.085 1.00 39.25 478 ASP A N 1
ATOM 3709 C CA . ASP A 1 478 ? 7.801 -17.845 27.041 1.00 39.25 478 ASP A CA 1
ATOM 3710 C C . ASP A 1 478 ? 8.844 -18.976 26.832 1.00 39.25 478 ASP A C 1
ATOM 3712 O O . ASP A 1 478 ? 9.813 -18.818 26.098 1.00 39.25 478 ASP A O 1
ATOM 3716 N N . ASP A 1 479 ? 8.640 -20.131 27.470 1.00 40.91 479 ASP A N 1
ATOM 3717 C CA . ASP A 1 479 ? 9.548 -21.274 27.556 1.00 40.91 479 ASP A CA 1
ATOM 3718 C C . ASP A 1 479 ? 8.880 -22.577 27.076 1.00 40.91 479 ASP A C 1
ATOM 3720 O O . ASP A 1 479 ? 9.133 -23.669 27.589 1.00 40.91 479 ASP A O 1
ATOM 3724 N N . VAL A 1 480 ? 7.998 -22.485 26.075 1.00 33.22 480 VAL A N 1
ATOM 3725 C CA . VAL A 1 480 ? 7.425 -23.672 25.429 1.00 33.22 480 VAL A CA 1
ATOM 3726 C C . VAL A 1 480 ? 7.921 -23.805 23.994 1.00 33.22 480 VAL A C 1
ATOM 3728 O O . VAL A 1 480 ? 7.450 -23.150 23.069 1.00 33.22 480 VAL A O 1
ATOM 3731 N N . LEU A 1 481 ? 8.867 -24.730 23.817 1.00 37.44 481 LEU A N 1
ATOM 3732 C CA . LEU A 1 481 ? 9.223 -25.309 22.526 1.00 37.44 481 LEU A CA 1
ATOM 3733 C C . LEU A 1 481 ? 8.011 -26.062 21.961 1.00 37.44 481 LEU A C 1
ATOM 3735 O O . LEU A 1 481 ? 7.670 -27.155 22.420 1.00 37.44 481 LEU A O 1
ATOM 3739 N N . VAL A 1 482 ? 7.379 -25.496 20.934 1.00 33.19 482 VAL A N 1
ATOM 3740 C CA . VAL A 1 482 ? 6.381 -26.198 20.123 1.00 33.19 482 VAL A CA 1
ATOM 3741 C C . VAL A 1 482 ? 7.106 -27.269 19.305 1.00 33.19 482 VAL A C 1
ATOM 3743 O O . VAL A 1 482 ? 7.807 -26.967 18.342 1.00 33.19 482 VAL A O 1
ATOM 3746 N N . SER A 1 483 ? 6.948 -28.538 19.682 1.00 29.50 483 SER A N 1
ATOM 3747 C CA . SER A 1 483 ? 7.272 -29.650 18.785 1.00 29.50 483 SER A CA 1
ATOM 3748 C C . SER A 1 483 ? 6.156 -29.760 17.751 1.00 29.50 483 SER A C 1
ATOM 3750 O O . SER A 1 483 ? 5.078 -30.270 18.051 1.00 29.50 483 SER A O 1
ATOM 3752 N N . THR A 1 484 ? 6.391 -29.268 16.535 1.00 29.17 484 THR A N 1
ATOM 3753 C CA . THR A 1 484 ? 5.528 -29.589 15.399 1.00 29.17 484 THR A CA 1
ATOM 3754 C C . THR A 1 484 ? 5.740 -31.050 15.018 1.00 29.17 484 THR A C 1
ATOM 3756 O O . THR A 1 484 ? 6.861 -31.557 14.947 1.00 29.17 484 THR A O 1
ATOM 3759 N N . ALA A 1 485 ? 4.638 -31.757 14.797 1.00 34.00 485 ALA A N 1
ATOM 3760 C CA . ALA A 1 485 ? 4.639 -33.152 14.398 1.00 34.00 485 ALA A CA 1
ATOM 3761 C C . ALA A 1 485 ? 4.993 -33.296 12.912 1.00 34.00 485 ALA A C 1
ATOM 3763 O O . ALA A 1 485 ? 4.166 -33.776 12.161 1.00 34.00 485 ALA A O 1
ATOM 3764 N N . HIS A 1 486 ? 6.203 -32.911 12.499 1.00 35.78 486 HIS A N 1
ATOM 3765 C CA . HIS A 1 486 ? 6.922 -33.436 11.331 1.00 35.78 486 HIS A CA 1
ATOM 3766 C C . HIS A 1 486 ? 8.416 -33.380 11.668 1.00 35.78 486 HIS A C 1
ATOM 3768 O O . HIS A 1 486 ? 9.001 -32.315 11.841 1.00 35.78 486 HIS A O 1
ATOM 3774 N N . GLY A 1 487 ? 8.991 -34.563 11.891 1.00 32.09 487 GLY A N 1
ATOM 3775 C CA . GLY A 1 487 ? 10.274 -34.734 12.558 1.00 32.09 487 GLY A CA 1
ATOM 3776 C C . GLY A 1 487 ? 11.453 -34.091 11.833 1.00 32.09 487 GLY A C 1
ATOM 3777 O O . GLY A 1 487 ? 11.648 -34.317 10.645 1.00 32.09 487 GLY A O 1
ATOM 3778 N N . LEU A 1 488 ? 12.249 -33.344 12.604 1.00 28.05 488 LEU A N 1
ATOM 3779 C CA . LEU A 1 488 ? 13.714 -33.402 12.727 1.00 28.05 488 LEU A CA 1
ATOM 3780 C C . LEU A 1 488 ? 14.130 -32.380 13.815 1.00 28.05 488 LEU A C 1
ATOM 3782 O O . LEU A 1 488 ? 13.724 -31.220 13.742 1.00 28.05 488 LEU A O 1
ATOM 3786 N N . PRO A 1 489 ? 14.916 -32.756 14.843 1.00 26.80 489 PRO A N 1
ATOM 3787 C CA . PRO A 1 489 ? 15.280 -31.837 15.922 1.00 26.80 489 PRO A CA 1
ATOM 3788 C C . PRO A 1 489 ? 16.339 -30.826 15.456 1.00 26.80 489 PRO A C 1
ATOM 3790 O O . PRO A 1 489 ? 17.506 -31.174 15.273 1.00 26.80 489 PRO A O 1
ATOM 3793 N N . ARG A 1 490 ? 15.964 -29.548 15.312 1.00 32.91 490 ARG A N 1
ATOM 3794 C CA . ARG A 1 490 ? 16.927 -28.449 15.135 1.00 32.91 490 ARG A CA 1
ATOM 3795 C C . ARG A 1 490 ? 17.357 -27.934 16.508 1.00 32.91 490 ARG A C 1
ATOM 3797 O O . ARG A 1 490 ? 16.686 -27.108 17.113 1.00 32.91 490 ARG A O 1
ATOM 3804 N N . GLN A 1 491 ? 18.495 -28.429 16.995 1.00 29.81 491 GLN A N 1
ATOM 3805 C CA . GLN A 1 491 ? 19.190 -27.847 18.144 1.00 29.81 491 GLN A CA 1
ATOM 3806 C C . GLN A 1 491 ? 19.609 -26.408 17.809 1.00 29.81 491 GLN A C 1
ATOM 3808 O O . GLN A 1 491 ? 20.525 -26.190 17.015 1.00 29.81 491 GLN A O 1
ATOM 3813 N N . THR A 1 492 ? 18.983 -25.410 18.428 1.00 28.80 492 THR A N 1
ATOM 3814 C CA . THR A 1 492 ? 19.503 -24.040 18.437 1.00 28.80 492 THR A CA 1
ATOM 3815 C C . THR A 1 492 ? 20.596 -23.937 19.495 1.00 28.80 492 THR A C 1
ATOM 3817 O O . THR A 1 492 ? 20.368 -23.511 20.625 1.00 28.80 492 THR A O 1
ATOM 3820 N N . LYS A 1 493 ? 21.818 -24.340 19.125 1.00 27.61 493 LYS A N 1
ATOM 3821 C CA . LYS A 1 493 ? 23.021 -23.842 19.797 1.00 27.61 493 LYS A CA 1
ATOM 3822 C C . LYS A 1 493 ? 23.075 -22.332 19.574 1.00 27.61 493 LYS A C 1
ATOM 3824 O O . LYS A 1 493 ? 23.210 -21.882 18.438 1.00 27.61 493 LYS A O 1
ATOM 3829 N N . ARG A 1 494 ? 22.978 -21.579 20.671 1.00 30.98 494 ARG A N 1
ATOM 3830 C CA . ARG A 1 494 ? 23.334 -20.161 20.767 1.00 30.98 494 ARG A CA 1
ATOM 3831 C C . ARG A 1 494 ? 24.716 -19.976 20.136 1.00 30.98 494 ARG A C 1
ATOM 3833 O O . ARG A 1 494 ? 25.719 -20.398 20.700 1.00 30.98 494 ARG A O 1
ATOM 3840 N N . THR A 1 495 ? 24.735 -19.446 18.921 1.00 27.98 495 THR A N 1
ATOM 3841 C CA . THR A 1 495 ? 25.945 -18.981 18.246 1.00 27.98 495 THR A CA 1
ATOM 3842 C C . THR A 1 495 ? 26.007 -17.494 18.541 1.00 27.98 495 THR A C 1
ATOM 3844 O O . THR A 1 495 ? 25.114 -16.745 18.159 1.00 27.98 495 THR A O 1
ATOM 3847 N N . GLU A 1 496 ? 27.006 -17.104 19.321 1.00 33.34 496 GLU A N 1
ATOM 3848 C CA . GLU A 1 496 ? 27.159 -15.763 19.887 1.00 33.34 496 GLU A CA 1
ATOM 3849 C C . GLU A 1 496 ? 27.883 -14.793 18.932 1.00 33.34 496 GLU A C 1
ATOM 3851 O O . GLU A 1 496 ? 28.320 -13.737 19.357 1.00 33.34 496 GLU A O 1
ATOM 3856 N N . ASP A 1 497 ? 27.943 -15.104 17.632 1.00 33.34 497 ASP A N 1
ATOM 3857 C CA . ASP A 1 497 ? 28.578 -14.271 16.600 1.00 33.34 497 ASP A CA 1
ATOM 3858 C C . ASP A 1 497 ? 27.668 -14.108 15.372 1.00 33.34 497 ASP A C 1
ATOM 3860 O O . ASP A 1 497 ? 27.925 -14.625 14.284 1.00 33.34 497 ASP A O 1
ATOM 3864 N N . ALA A 1 498 ? 26.572 -13.370 15.547 1.00 31.84 498 ALA A N 1
ATOM 3865 C CA . ALA A 1 498 ? 25.836 -12.770 14.438 1.00 31.84 498 ALA A CA 1
ATOM 3866 C C . ALA A 1 498 ? 25.859 -11.242 14.610 1.00 31.84 498 ALA A C 1
ATOM 3868 O O . ALA A 1 498 ? 25.566 -10.763 15.710 1.00 31.84 498 ALA A O 1
ATOM 3869 N N . PRO A 1 499 ? 26.202 -10.459 13.567 1.00 33.84 499 PRO A N 1
ATOM 3870 C CA . PRO A 1 499 ? 26.203 -9.005 13.665 1.00 33.84 499 PRO A CA 1
ATOM 3871 C C . PRO A 1 499 ? 24.797 -8.507 14.032 1.00 33.84 499 PRO A C 1
ATOM 3873 O O . PRO A 1 499 ? 23.804 -9.106 13.600 1.00 33.84 499 PRO A O 1
ATOM 3876 N N . PRO A 1 500 ? 24.687 -7.438 14.842 1.00 30.31 500 PRO A N 1
ATOM 3877 C CA . PRO A 1 500 ? 23.410 -6.980 15.366 1.00 30.31 500 PRO A CA 1
ATOM 3878 C C . PRO A 1 500 ? 22.473 -6.647 14.206 1.00 30.31 500 PRO A C 1
ATOM 3880 O O . PRO A 1 500 ? 22.741 -5.750 13.406 1.00 30.31 500 PRO A O 1
ATOM 3883 N N . ARG A 1 501 ? 21.360 -7.382 14.118 1.00 35.28 501 ARG A N 1
ATOM 3884 C CA . ARG A 1 501 ? 20.231 -6.989 13.275 1.00 35.28 501 ARG A CA 1
ATOM 3885 C C . ARG A 1 501 ? 19.769 -5.617 13.751 1.00 35.28 501 ARG A C 1
ATOM 3887 O O . ARG A 1 501 ? 19.438 -5.440 14.922 1.00 35.28 501 ARG A O 1
ATOM 3894 N N . SER A 1 502 ? 19.794 -4.651 12.842 1.00 29.02 502 SER A N 1
ATOM 3895 C CA . SER A 1 502 ? 19.281 -3.307 13.072 1.00 29.02 502 SER A CA 1
ATOM 3896 C C . SER A 1 502 ? 17.818 -3.386 13.536 1.00 29.02 502 SER A C 1
ATOM 3898 O O . SER A 1 502 ? 17.030 -4.095 12.908 1.00 29.02 502 SER A O 1
ATOM 3900 N N . PRO A 1 503 ? 17.429 -2.692 14.618 1.00 30.92 503 PRO A N 1
ATOM 3901 C CA . PRO A 1 503 ? 16.053 -2.683 15.091 1.00 30.92 503 PRO A CA 1
ATOM 3902 C C . PRO A 1 503 ? 15.202 -1.804 14.165 1.00 30.92 503 PRO A C 1
ATOM 3904 O O . PRO A 1 503 ? 15.074 -0.602 14.377 1.00 30.92 503 PRO A O 1
ATOM 3907 N N . THR A 1 504 ? 14.616 -2.378 13.116 1.00 36.53 504 THR A N 1
ATOM 3908 C CA . THR A 1 504 ? 13.593 -1.703 12.301 1.00 36.53 504 THR A CA 1
ATOM 3909 C C . THR A 1 504 ? 12.206 -1.982 12.864 1.00 36.53 504 THR A C 1
ATOM 3911 O O . THR A 1 504 ? 11.411 -2.709 12.283 1.00 36.53 504 THR A O 1
ATOM 3914 N N . ALA A 1 505 ? 11.950 -1.399 14.027 1.00 37.31 505 ALA A N 1
ATOM 3915 C CA . ALA A 1 505 ? 10.633 -1.004 14.506 1.00 37.31 505 ALA A CA 1
ATOM 3916 C C . ALA A 1 505 ? 10.908 -0.022 15.646 1.00 37.31 505 ALA A C 1
ATOM 3918 O O . ALA A 1 505 ? 11.246 -0.434 16.755 1.00 37.31 505 ALA A O 1
ATOM 3919 N N . SER A 1 506 ? 10.866 1.284 15.366 1.00 40.12 506 SER A N 1
ATOM 3920 C CA . SER A 1 506 ? 10.917 2.287 16.431 1.00 40.12 506 SER A CA 1
ATOM 3921 C C . SER A 1 506 ? 9.797 1.968 17.413 1.00 40.12 506 SER A C 1
ATOM 3923 O O . SER A 1 506 ? 8.624 2.109 17.070 1.00 40.12 506 SER A O 1
ATOM 3925 N N . ALA A 1 507 ? 10.150 1.507 18.612 1.00 52.59 507 ALA A N 1
ATOM 3926 C CA . ALA A 1 507 ? 9.212 1.348 19.708 1.00 52.59 507 ALA A CA 1
ATOM 3927 C C . ALA A 1 507 ? 8.606 2.729 19.996 1.00 52.59 507 ALA A C 1
ATOM 3929 O O . ALA A 1 507 ? 9.241 3.582 20.618 1.00 52.59 507 ALA A O 1
ATOM 3930 N N . ARG A 1 508 ? 7.417 2.991 19.444 1.00 66.12 508 ARG A N 1
ATOM 3931 C CA . ARG A 1 508 ? 6.728 4.277 19.569 1.00 66.12 508 ARG A CA 1
ATOM 3932 C C . ARG A 1 508 ? 6.444 4.531 21.050 1.00 66.12 508 ARG A C 1
ATOM 3934 O O . ARG A 1 508 ? 5.864 3.685 21.730 1.00 66.12 508 ARG A O 1
ATOM 3941 N N . ASN A 1 509 ? 6.861 5.687 21.559 1.00 81.50 509 ASN A N 1
ATOM 3942 C CA . ASN A 1 509 ? 6.700 6.028 22.966 1.00 81.50 509 ASN A CA 1
ATOM 3943 C C . ASN A 1 509 ? 5.231 6.369 23.246 1.00 81.50 509 ASN A C 1
ATOM 3945 O O . ASN A 1 509 ? 4.743 7.433 22.873 1.00 81.50 509 ASN A O 1
ATOM 3949 N N . THR A 1 510 ? 4.499 5.470 23.890 1.00 86.56 510 THR A N 1
ATOM 3950 C CA . THR A 1 510 ? 3.118 5.756 24.295 1.00 86.56 510 THR A CA 1
ATOM 3951 C C . THR A 1 510 ? 3.140 6.522 25.614 1.00 86.56 510 THR A C 1
ATOM 3953 O O . THR A 1 510 ? 3.907 6.169 26.502 1.00 86.56 510 THR A O 1
ATOM 3956 N N . VAL A 1 511 ? 2.308 7.549 25.764 1.00 90.62 511 VAL A N 1
ATOM 3957 C CA . VAL A 1 511 ? 2.051 8.287 27.001 1.00 90.62 511 VAL A CA 1
ATOM 3958 C C . VAL A 1 511 ? 0.562 8.211 27.316 1.00 90.62 511 VAL A C 1
ATOM 3960 O O . VAL A 1 511 ? -0.270 8.468 26.455 1.00 90.62 511 VAL A O 1
ATOM 3963 N N . VAL A 1 512 ? 0.229 7.848 28.546 1.00 92.94 512 VAL A N 1
ATOM 3964 C CA . VAL A 1 512 ? -1.143 7.685 29.029 1.00 92.94 512 VAL A CA 1
ATOM 3965 C C . VAL A 1 512 ? -1.352 8.634 30.206 1.00 92.94 512 VAL A C 1
ATOM 3967 O O . VAL A 1 512 ? -0.466 8.747 31.053 1.00 92.94 512 VAL A O 1
ATOM 3970 N N . ASP A 1 513 ? -2.499 9.305 30.249 1.00 94.12 513 ASP A N 1
ATOM 3971 C CA . ASP A 1 513 ? -2.990 10.090 31.386 1.00 94.12 513 ASP A CA 1
ATOM 3972 C C . ASP A 1 513 ? -4.520 9.972 31.474 1.00 94.12 513 ASP A C 1
ATOM 3974 O O . ASP A 1 513 ? -5.277 10.766 30.916 1.00 94.12 513 ASP A O 1
ATOM 3978 N N . MET A 1 514 ? -4.989 8.908 32.120 1.00 95.94 514 MET A N 1
ATOM 3979 C CA . MET A 1 514 ? -6.410 8.572 32.187 1.00 95.94 514 MET A CA 1
ATOM 3980 C C . MET A 1 514 ? -6.905 8.611 33.626 1.00 95.94 514 MET A C 1
ATOM 3982 O O . MET A 1 514 ? -6.361 7.935 34.500 1.00 95.94 514 MET A O 1
ATOM 3986 N N . LYS A 1 515 ? -7.996 9.334 33.871 1.00 96.75 515 LYS A N 1
ATOM 3987 C CA . LYS A 1 515 ? -8.750 9.255 35.123 1.00 96.75 515 LYS A CA 1
ATOM 3988 C C . LYS A 1 515 ? -9.874 8.232 34.979 1.00 96.75 515 LYS A C 1
ATOM 3990 O O . LYS A 1 515 ? -10.737 8.376 34.122 1.00 96.75 515 LYS A O 1
ATOM 3995 N N . LEU A 1 516 ? -9.883 7.221 35.835 1.00 94.94 516 LEU A N 1
ATOM 3996 C CA . LEU A 1 516 ? -10.870 6.148 35.855 1.00 94.94 516 LEU A CA 1
ATOM 3997 C C . LEU A 1 516 ? -11.670 6.235 37.156 1.00 94.94 516 LEU A C 1
ATOM 3999 O O . LEU A 1 516 ? -11.107 6.068 38.234 1.00 94.94 516 LEU A O 1
ATOM 4003 N N . ASP A 1 517 ? -12.964 6.508 37.073 1.00 95.62 517 ASP A N 1
ATOM 4004 C CA . ASP A 1 517 ? -13.901 6.452 38.198 1.00 95.62 517 ASP A CA 1
ATOM 4005 C C . ASP A 1 517 ? -14.649 5.113 38.160 1.00 95.62 517 ASP A C 1
ATOM 4007 O O . ASP A 1 517 ? -15.193 4.746 37.124 1.00 95.62 517 ASP A O 1
ATOM 4011 N N . MET A 1 518 ? -14.660 4.361 39.261 1.00 93.88 518 MET A N 1
ATOM 4012 C CA . MET A 1 518 ? -15.361 3.070 39.334 1.00 93.88 518 MET A CA 1
ATOM 4013 C C . MET A 1 518 ? -16.883 3.237 39.439 1.00 93.88 518 MET A C 1
ATOM 4015 O O . MET A 1 518 ? -17.614 2.274 39.241 1.00 93.88 518 MET A O 1
ATOM 4019 N N . GLY A 1 519 ? -17.374 4.443 39.730 1.00 93.12 519 GLY A N 1
ATOM 4020 C CA . GLY A 1 519 ? -18.799 4.683 39.907 1.00 93.12 519 GLY A CA 1
ATOM 4021 C C . GLY A 1 519 ? -19.393 3.916 41.088 1.00 93.12 519 GLY A C 1
ATOM 4022 O O . GLY A 1 519 ? -18.695 3.579 42.043 1.00 93.12 519 GLY A O 1
ATOM 4023 N N . ASP A 1 520 ? -20.703 3.675 41.021 1.00 91.44 520 ASP A N 1
ATOM 4024 C CA . ASP A 1 520 ? -21.475 3.117 42.141 1.00 91.44 520 ASP A CA 1
ATOM 4025 C C . ASP A 1 520 ? -21.867 1.644 41.921 1.00 91.44 520 ASP A C 1
ATOM 4027 O O . ASP A 1 520 ? -22.318 0.970 42.843 1.00 91.44 520 ASP A O 1
ATOM 4031 N N . ALA A 1 521 ? -21.690 1.130 40.699 1.00 93.69 521 ALA A N 1
ATOM 4032 C CA . ALA A 1 521 ? -22.153 -0.192 40.273 1.00 93.69 521 ALA A CA 1
ATOM 4033 C C . ALA A 1 521 ? -21.018 -1.048 39.687 1.00 93.69 521 ALA A C 1
ATOM 4035 O O . ALA A 1 521 ? -21.192 -1.727 38.674 1.00 93.69 521 ALA A O 1
ATOM 4036 N N . PHE A 1 522 ? -19.844 -1.017 40.319 1.00 94.56 522 PHE A N 1
ATOM 4037 C CA . PHE A 1 522 ? -18.700 -1.844 39.939 1.00 94.56 522 PHE A CA 1
ATOM 4038 C C . PHE A 1 522 ? -18.491 -2.959 40.954 1.00 94.56 522 PHE A C 1
ATOM 4040 O O . PHE A 1 522 ? -18.231 -2.703 42.123 1.00 94.56 522 PHE A O 1
ATOM 4047 N N . THR A 1 523 ? -18.587 -4.209 40.521 1.00 94.00 523 THR A N 1
ATOM 4048 C CA . THR A 1 523 ? -18.501 -5.393 41.376 1.00 94.00 523 THR A CA 1
ATOM 4049 C C . THR A 1 523 ? -17.324 -6.264 40.982 1.00 94.00 523 THR A C 1
ATOM 4051 O O . THR A 1 523 ? -16.987 -6.416 39.809 1.00 94.00 523 THR A O 1
ATOM 4054 N N . VAL A 1 524 ? -16.683 -6.848 41.985 1.00 91.50 524 VAL A N 1
ATOM 4055 C CA . VAL A 1 524 ? -15.540 -7.734 41.810 1.00 91.50 524 VAL A CA 1
ATOM 4056 C C . VAL A 1 524 ? -15.771 -8.994 42.628 1.00 91.50 524 VAL A C 1
ATOM 4058 O O . VAL A 1 524 ? -16.040 -8.927 43.831 1.00 91.50 524 VAL A O 1
ATOM 4061 N N . GLN A 1 525 ? -15.676 -10.147 41.971 1.00 91.19 525 GLN A N 1
ATOM 4062 C CA . GLN A 1 525 ? -15.885 -11.449 42.587 1.00 91.19 525 GLN A CA 1
ATOM 4063 C C . GLN A 1 525 ? -14.797 -12.444 42.204 1.00 91.19 525 GLN A C 1
ATOM 4065 O O . GLN A 1 525 ? -14.283 -12.434 41.096 1.00 91.19 525 GLN A O 1
ATOM 4070 N N . GLY A 1 526 ? -14.417 -13.314 43.127 1.00 88.19 526 GLY A N 1
ATOM 4071 C CA . GLY A 1 526 ? -13.423 -14.340 42.857 1.00 88.19 526 GLY A CA 1
ATOM 4072 C C . GLY A 1 526 ? -12.613 -14.722 44.071 1.00 88.19 526 GLY A C 1
ATOM 4073 O O . GLY A 1 526 ? -12.364 -13.919 44.969 1.00 88.19 526 GLY A O 1
ATOM 4074 N N . ARG A 1 527 ? -12.186 -15.989 44.108 1.00 85.31 527 ARG A N 1
ATOM 4075 C CA . ARG A 1 527 ? -11.322 -16.532 45.175 1.00 85.31 527 ARG A CA 1
ATOM 4076 C C . ARG A 1 527 ? -11.849 -16.226 46.585 1.00 85.31 527 ARG A C 1
ATOM 4078 O O . ARG A 1 527 ? -11.087 -15.879 47.483 1.00 85.31 527 ARG A O 1
ATOM 4085 N N . GLY A 1 528 ? -13.166 -16.330 46.756 1.00 84.81 528 GLY A N 1
ATOM 4086 C CA . GLY A 1 528 ? -13.863 -16.057 48.010 1.00 84.81 528 GLY A CA 1
ATOM 4087 C C . GLY A 1 528 ? -14.284 -14.600 48.212 1.00 84.81 528 GLY A C 1
ATOM 4088 O O . GLY A 1 528 ? -15.158 -14.363 49.034 1.00 84.81 528 GLY A O 1
ATOM 4089 N N . LEU A 1 529 ? -13.734 -13.632 47.477 1.00 87.75 529 LEU A N 1
ATOM 4090 C CA . LEU A 1 529 ? -14.152 -12.229 47.538 1.00 87.75 529 LEU A CA 1
ATOM 4091 C C . LEU A 1 529 ? -15.421 -12.008 46.707 1.00 87.75 529 LEU A C 1
ATOM 4093 O O . LEU A 1 529 ? -15.516 -12.517 45.597 1.00 87.75 529 LEU A O 1
ATOM 4097 N N . HIS A 1 530 ? -16.363 -11.227 47.222 1.00 91.25 530 HIS A N 1
ATOM 4098 C CA . HIS A 1 530 ? -17.467 -10.648 46.459 1.00 91.25 530 HIS A CA 1
ATOM 4099 C C . HIS A 1 530 ? -17.783 -9.278 47.059 1.00 91.25 530 HIS A C 1
ATOM 4101 O O . HIS A 1 530 ? -18.208 -9.205 48.211 1.00 91.25 530 HIS A O 1
ATOM 4107 N N . THR A 1 531 ? -17.512 -8.194 46.336 1.00 92.44 531 THR A N 1
ATOM 4108 C CA . THR A 1 531 ? -17.695 -6.833 46.856 1.00 92.44 531 THR A CA 1
ATOM 4109 C C . THR A 1 531 ? -17.886 -5.811 45.739 1.00 92.44 531 THR A C 1
ATOM 4111 O O . THR A 1 531 ? -17.380 -6.002 44.631 1.00 92.44 531 THR A O 1
ATOM 4114 N N . ALA A 1 532 ? -18.589 -4.718 46.035 1.00 92.88 532 ALA A N 1
ATOM 4115 C CA . ALA A 1 532 ? -18.578 -3.529 45.192 1.00 92.88 532 ALA A CA 1
ATOM 4116 C C . ALA A 1 532 ? -17.271 -2.743 45.401 1.00 92.88 532 ALA A C 1
ATOM 4118 O O . ALA A 1 532 ? -16.710 -2.755 46.497 1.00 92.88 532 ALA A O 1
ATOM 4119 N N . LEU A 1 533 ? -16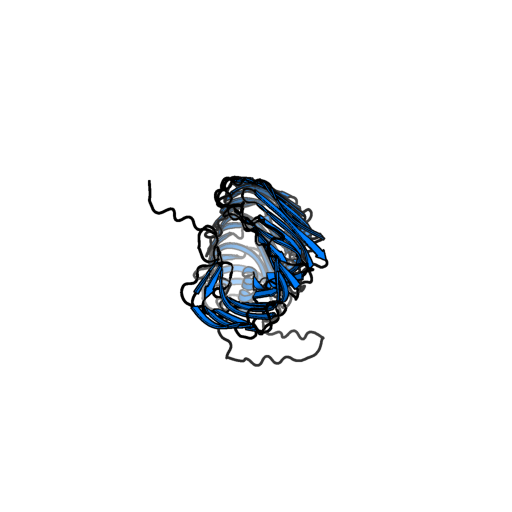.780 -2.065 44.368 1.00 91.12 533 LEU A N 1
ATOM 4120 C CA . LEU A 1 533 ? -15.603 -1.206 44.407 1.00 91.12 533 LEU A CA 1
ATOM 4121 C C . LEU A 1 533 ? -15.997 0.224 44.046 1.00 91.12 533 LEU A C 1
ATOM 4123 O O . LEU A 1 533 ? -16.588 0.456 42.999 1.00 91.12 533 LEU A O 1
ATOM 4127 N N . VAL A 1 534 ? -15.619 1.179 44.893 1.00 92.38 534 VAL A N 1
ATOM 4128 C CA . VAL A 1 534 ? -15.885 2.611 44.695 1.00 92.38 534 VAL A CA 1
ATOM 4129 C C . VAL A 1 534 ? -14.581 3.385 44.830 1.00 92.38 534 VAL A C 1
ATOM 4131 O O . VAL A 1 534 ? -13.757 3.084 45.694 1.00 92.38 534 VAL A O 1
ATOM 4134 N N . GLY A 1 535 ? -14.373 4.396 43.994 1.00 92.25 535 GLY A N 1
ATOM 4135 C CA . GLY A 1 535 ? -13.196 5.256 44.054 1.00 92.25 535 GLY A CA 1
ATOM 4136 C C . GLY A 1 535 ? -12.687 5.634 42.675 1.00 92.25 535 GLY A C 1
ATOM 4137 O O . GLY A 1 535 ? -13.320 5.356 41.659 1.00 92.25 535 GLY A O 1
ATOM 4138 N N . SER A 1 536 ? -11.523 6.274 42.635 1.00 94.00 536 SER A N 1
ATOM 4139 C CA . SER A 1 536 ? -10.925 6.715 41.377 1.00 94.00 536 SER A CA 1
ATOM 4140 C C . SER A 1 536 ? -9.448 6.362 41.297 1.00 94.00 536 SER A C 1
ATOM 4142 O O . SER A 1 536 ? -8.713 6.443 42.287 1.00 94.00 536 SER A O 1
ATOM 4144 N N . LEU A 1 537 ? -9.021 6.014 40.088 1.00 92.50 537 LEU A N 1
ATOM 4145 C CA . LEU A 1 537 ? -7.646 5.737 39.715 1.00 92.50 537 LEU A CA 1
ATOM 4146 C C . LEU A 1 537 ? -7.176 6.752 38.671 1.00 92.50 537 LEU A C 1
ATOM 4148 O O . LEU A 1 537 ? -7.915 7.120 37.768 1.00 92.50 537 LEU A O 1
ATOM 4152 N N . ALA A 1 538 ? -5.928 7.176 38.778 1.00 93.44 538 ALA A N 1
ATOM 4153 C CA . ALA A 1 538 ? -5.185 7.868 37.743 1.00 93.44 538 ALA A CA 1
ATOM 4154 C C . ALA A 1 538 ? -4.176 6.878 37.153 1.00 93.44 538 ALA A C 1
ATOM 4156 O O . ALA A 1 538 ? -3.316 6.352 37.867 1.00 93.44 538 ALA A O 1
ATOM 4157 N N . LEU A 1 539 ? -4.314 6.605 35.862 1.00 91.50 539 LEU A N 1
ATOM 4158 C CA . LEU A 1 539 ? -3.444 5.740 35.086 1.00 91.50 539 LEU A CA 1
ATOM 4159 C C . LEU A 1 539 ? -2.476 6.607 34.288 1.00 91.50 539 LEU A C 1
ATOM 4161 O O . LEU A 1 539 ? -2.899 7.396 33.447 1.00 91.50 539 LEU A O 1
ATOM 4165 N N . SER A 1 540 ? -1.184 6.432 34.531 1.00 91.50 540 SER A N 1
ATOM 4166 C CA . SER A 1 540 ? -0.128 7.100 33.779 1.00 91.50 540 SER A CA 1
ATOM 4167 C C . SER A 1 540 ? 0.996 6.142 33.423 1.00 91.50 540 SER A C 1
ATOM 4169 O O . SER A 1 540 ? 0.978 4.981 33.827 1.00 91.50 540 SER A O 1
ATOM 4171 N N . ASN A 1 541 ? 1.975 6.568 32.631 1.00 89.50 541 ASN A N 1
ATOM 4172 C CA . ASN A 1 541 ? 3.115 5.713 32.300 1.00 89.50 541 ASN A CA 1
ATOM 4173 C C . ASN A 1 541 ? 4.465 6.461 32.227 1.00 89.50 541 ASN A C 1
ATOM 4175 O O . ASN A 1 541 ? 5.114 6.521 31.176 1.00 89.50 541 ASN A O 1
ATOM 4179 N N . PRO A 1 542 ? 4.938 7.031 33.348 1.00 81.25 542 PRO A N 1
ATOM 4180 C CA . PRO A 1 542 ? 6.199 7.764 33.376 1.00 81.25 542 PRO A CA 1
ATOM 4181 C C . PRO A 1 542 ? 7.378 6.889 32.918 1.00 81.25 542 PRO A C 1
ATOM 4183 O O . PRO A 1 542 ? 7.580 5.774 33.404 1.00 81.25 542 PRO A O 1
ATOM 4186 N N . GLY A 1 543 ? 8.170 7.391 31.964 1.00 78.50 543 GLY A N 1
ATOM 4187 C CA . GLY A 1 543 ? 9.311 6.655 31.405 1.00 78.50 543 GLY A CA 1
ATOM 4188 C C . GLY A 1 543 ? 8.929 5.357 30.679 1.00 78.50 543 GLY A C 1
ATOM 4189 O O . GLY A 1 543 ? 9.718 4.413 30.678 1.00 78.50 543 GLY A O 1
ATOM 4190 N N . GLY A 1 544 ? 7.711 5.281 30.127 1.00 79.94 544 GLY A N 1
ATOM 4191 C CA . GLY A 1 544 ? 7.208 4.121 29.384 1.00 79.94 544 GLY A CA 1
ATOM 4192 C C . GLY A 1 544 ? 6.724 2.962 30.262 1.00 79.94 544 GLY A C 1
ATOM 4193 O O . GLY A 1 544 ? 6.382 1.902 29.743 1.00 79.94 544 GLY A O 1
ATOM 4194 N N . LYS A 1 545 ? 6.680 3.132 31.590 1.00 83.75 545 LYS A N 1
ATOM 4195 C CA . LYS A 1 545 ? 6.218 2.102 32.534 1.00 83.75 545 LYS A CA 1
ATOM 4196 C C . LYS A 1 545 ? 4.881 2.498 33.132 1.00 83.75 545 LYS A C 1
ATOM 4198 O O . LYS A 1 545 ? 4.798 3.540 33.769 1.00 83.75 545 LYS A O 1
ATOM 4203 N N . LEU A 1 546 ? 3.868 1.648 32.969 1.00 84.06 546 LEU A N 1
ATOM 4204 C CA . LEU A 1 546 ? 2.535 1.859 33.535 1.00 84.06 546 LEU A CA 1
ATOM 4205 C C . LEU A 1 546 ? 2.608 2.094 35.052 1.00 84.06 546 LEU A C 1
ATOM 4207 O O . LEU A 1 546 ? 3.310 1.369 35.757 1.00 84.06 546 LEU A O 1
ATOM 4211 N N . ALA A 1 547 ? 1.865 3.075 35.543 1.00 87.44 547 ALA A N 1
ATOM 4212 C CA . ALA A 1 547 ? 1.730 3.462 36.936 1.00 87.44 547 ALA A CA 1
ATOM 4213 C C . ALA A 1 547 ? 0.260 3.775 37.234 1.00 87.44 547 ALA A C 1
ATOM 4215 O O . ALA A 1 547 ? -0.424 4.432 36.454 1.00 87.44 547 ALA A O 1
ATOM 4216 N N . ILE A 1 548 ? -0.224 3.291 38.372 1.00 88.81 548 ILE A N 1
ATOM 4217 C CA . ILE A 1 548 ? -1.593 3.489 38.837 1.00 88.81 548 ILE A CA 1
ATOM 4218 C C . ILE A 1 548 ? -1.524 4.204 40.180 1.00 88.81 548 ILE A C 1
ATOM 4220 O O . ILE A 1 548 ? -0.809 3.772 41.090 1.00 88.81 548 ILE A O 1
ATOM 4224 N N . HIS A 1 549 ? -2.275 5.291 40.309 1.00 91.06 549 HIS A N 1
ATOM 4225 C CA . HIS A 1 549 ? -2.379 6.083 41.527 1.00 91.06 549 HIS A CA 1
ATOM 4226 C C . HIS A 1 549 ? -3.837 6.250 41.935 1.00 91.06 549 HIS A C 1
ATOM 4228 O O . HIS A 1 549 ? -4.689 6.427 41.079 1.00 91.06 549 HIS A O 1
ATOM 4234 N N . GLY A 1 550 ? -4.141 6.233 43.227 1.00 89.62 550 GLY A N 1
ATOM 4235 C CA . GLY A 1 550 ? -5.500 6.478 43.711 1.00 89.62 550 GLY A CA 1
ATOM 4236 C C . GLY A 1 550 ? -5.908 5.517 44.811 1.00 89.62 550 GLY A C 1
ATOM 4237 O O . GLY A 1 550 ? -5.098 4.729 45.296 1.00 89.62 550 GLY A O 1
ATOM 4238 N N . THR A 1 551 ? -7.168 5.602 45.220 1.00 86.75 551 THR A N 1
ATOM 4239 C CA . THR A 1 551 ? -7.705 4.773 46.299 1.00 86.75 551 THR A CA 1
ATOM 4240 C C . THR A 1 551 ? -9.034 4.180 45.865 1.00 86.75 551 THR A C 1
ATOM 4242 O O . THR A 1 551 ? -9.892 4.896 45.350 1.00 86.75 551 THR A O 1
ATOM 4245 N N . ILE A 1 552 ? -9.195 2.881 46.102 1.00 88.06 552 ILE A N 1
ATOM 4246 C CA . ILE A 1 552 ? -10.453 2.156 45.945 1.00 88.06 552 ILE A CA 1
ATOM 4247 C C . ILE A 1 552 ? -10.905 1.670 47.319 1.00 88.06 552 ILE A C 1
ATOM 4249 O O . ILE A 1 552 ? -10.100 1.224 48.142 1.00 88.06 552 ILE A O 1
ATOM 4253 N N . HIS A 1 553 ? -12.204 1.738 47.549 1.00 88.44 553 HIS A N 1
ATOM 4254 C CA . HIS A 1 553 ? -12.884 1.264 48.737 1.00 88.44 553 HIS A CA 1
ATOM 4255 C C . HIS A 1 553 ? -13.810 0.107 48.381 1.00 88.44 553 HIS A C 1
ATOM 4257 O O . HIS A 1 553 ? -14.383 0.074 47.293 1.00 88.44 553 HIS A O 1
ATOM 4263 N N . THR A 1 554 ? -13.959 -0.841 49.300 1.00 89.00 554 THR A N 1
ATOM 4264 C CA . THR A 1 554 ? -15.029 -1.835 49.210 1.00 89.00 554 THR A CA 1
ATOM 4265 C C . THR A 1 554 ? -16.352 -1.194 49.611 1.00 89.00 554 THR A C 1
ATOM 4267 O O . THR A 1 554 ? -16.373 -0.442 50.585 1.00 89.00 554 THR A O 1
ATOM 4270 N N . GLY A 1 555 ? -17.435 -1.520 48.911 1.00 83.88 555 GLY A N 1
ATOM 4271 C CA . GLY A 1 555 ? -18.788 -1.128 49.307 1.00 83.88 555 GLY A CA 1
ATOM 4272 C C . GLY A 1 555 ? -19.258 -1.825 50.588 1.00 83.88 555 GLY A C 1
ATOM 4273 O O . GLY A 1 555 ? -18.624 -2.775 51.061 1.00 83.88 555 GLY A O 1
ATOM 4274 N N . ASP A 1 556 ? -20.387 -1.355 51.115 1.00 81.75 556 ASP A N 1
ATOM 4275 C CA . ASP A 1 556 ? -20.899 -1.714 52.447 1.00 81.75 556 ASP A CA 1
ATOM 4276 C C . ASP A 1 556 ? -21.319 -3.195 52.581 1.00 81.75 556 ASP A C 1
ATOM 4278 O O . ASP A 1 556 ? -21.264 -3.758 53.672 1.00 81.75 556 ASP A O 1
ATOM 4282 N N . ASP A 1 557 ? -21.654 -3.861 51.469 1.00 83.50 557 ASP A N 1
ATOM 4283 C CA . ASP A 1 557 ? -22.144 -5.252 51.439 1.00 83.50 557 ASP A CA 1
ATOM 4284 C C . ASP A 1 557 ? -21.082 -6.282 50.998 1.00 83.50 557 ASP A C 1
ATOM 4286 O O . ASP A 1 557 ? -21.389 -7.379 50.519 1.00 83.50 557 ASP A O 1
ATOM 4290 N N . GLY A 1 558 ? -19.797 -5.946 51.137 1.00 87.62 558 GLY A N 1
ATOM 4291 C CA . GLY A 1 558 ? -18.700 -6.836 50.761 1.00 87.62 558 GLY A CA 1
ATOM 4292 C C . GLY A 1 558 ? -18.630 -8.107 51.617 1.00 87.62 558 GLY A C 1
ATOM 4293 O O . GLY A 1 558 ? -18.744 -8.068 52.842 1.00 87.62 558 GLY A O 1
ATOM 4294 N N . THR A 1 559 ? -18.361 -9.258 50.997 1.00 89.56 559 THR A N 1
ATOM 4295 C CA . THR A 1 559 ? -18.167 -10.535 51.700 1.00 89.56 559 THR A CA 1
ATOM 4296 C C . THR A 1 559 ? -16.889 -11.243 51.264 1.00 89.56 559 THR A C 1
ATOM 4298 O O . THR A 1 559 ? -16.449 -11.138 50.118 1.00 89.56 559 THR A O 1
ATOM 4301 N N . TYR A 1 560 ? -16.277 -11.972 52.195 1.00 88.31 560 TYR A N 1
ATOM 4302 C CA . TYR A 1 560 ? -15.109 -12.802 51.941 1.00 88.31 560 TYR A CA 1
ATOM 4303 C C . TYR A 1 560 ? -15.317 -14.206 52.509 1.00 88.31 560 TYR A C 1
ATOM 4305 O O . TYR A 1 560 ? -15.501 -14.389 53.710 1.00 88.31 560 TYR A O 1
ATOM 4313 N N . SER A 1 561 ? -15.300 -15.206 51.636 1.00 86.94 561 SER A N 1
ATOM 4314 C CA . SER A 1 561 ? -15.469 -16.610 51.982 1.00 86.94 561 SER A CA 1
ATOM 4315 C C . SER A 1 561 ? -14.112 -17.298 52.069 1.00 86.94 561 SER A C 1
ATOM 4317 O O . SER A 1 561 ? -13.439 -17.491 51.058 1.00 86.94 561 SER A O 1
ATOM 4319 N N . ALA A 1 562 ? -13.711 -17.687 53.275 1.00 81.31 562 ALA A N 1
ATOM 4320 C CA . ALA A 1 562 ? -12.474 -18.418 53.520 1.00 81.31 562 ALA A CA 1
ATOM 4321 C C . ALA A 1 562 ? -12.657 -19.413 54.665 1.00 81.31 562 ALA A C 1
ATOM 4323 O O . ALA A 1 562 ? -13.435 -19.177 55.585 1.00 81.31 562 ALA A O 1
ATOM 4324 N N . TYR A 1 563 ? -11.932 -20.534 54.609 1.00 81.56 563 TYR A N 1
ATOM 4325 C CA . TYR A 1 563 ? -11.945 -21.561 55.661 1.00 81.56 563 TYR A CA 1
ATOM 4326 C C . TYR A 1 563 ? -13.357 -22.078 56.010 1.00 81.56 563 TYR A C 1
ATOM 4328 O O . TYR A 1 563 ? -13.656 -22.362 57.166 1.00 81.56 563 TYR A O 1
ATOM 4336 N N . GLY A 1 564 ? -14.244 -22.164 55.012 1.00 83.12 564 GLY A N 1
ATOM 4337 C CA . GLY A 1 564 ? -15.633 -22.597 55.200 1.00 83.12 564 GLY A CA 1
ATOM 4338 C C . GLY A 1 564 ? -16.544 -21.568 55.882 1.00 83.12 564 GLY A C 1
ATOM 4339 O O . GLY A 1 564 ? -17.677 -21.901 56.215 1.00 83.12 564 GLY A O 1
ATOM 4340 N N . GLN A 1 565 ? -16.081 -20.332 56.088 1.00 85.19 565 GLN A N 1
ATOM 4341 C CA . GLN A 1 565 ? -16.857 -19.247 56.689 1.00 85.19 565 GLN A CA 1
ATOM 4342 C C . GLN A 1 565 ? -17.063 -18.105 55.696 1.00 85.19 565 GLN A C 1
ATOM 4344 O O . GLN A 1 565 ? -16.168 -17.800 54.910 1.00 85.19 565 GLN A O 1
ATOM 4349 N N . LYS A 1 566 ? -18.225 -17.448 55.769 1.00 87.94 566 LYS A N 1
ATOM 4350 C CA . LYS A 1 566 ? -18.536 -16.215 55.038 1.00 87.94 566 LYS A CA 1
ATOM 4351 C C . LYS A 1 566 ? -18.406 -15.029 55.997 1.00 87.94 566 LYS A C 1
ATOM 4353 O O . LYS A 1 566 ? -19.172 -14.922 56.949 1.00 87.94 566 LYS A O 1
ATOM 4358 N N . LEU A 1 567 ? -17.416 -14.175 55.762 1.00 89.50 567 LEU A N 1
ATOM 4359 C CA . LEU A 1 567 ? -17.078 -13.012 56.584 1.00 89.50 567 LEU A CA 1
ATOM 4360 C C . LEU A 1 567 ? -17.637 -11.745 55.932 1.00 89.50 567 LEU A C 1
ATOM 4362 O O . LEU A 1 567 ? -17.503 -11.584 54.719 1.00 89.50 567 LEU A O 1
ATOM 4366 N N . ALA A 1 568 ? -18.223 -10.840 56.715 1.00 88.75 568 ALA A N 1
ATOM 4367 C CA . ALA A 1 568 ? -18.598 -9.514 56.225 1.00 88.75 568 ALA A CA 1
ATOM 4368 C C . ALA A 1 568 ? -17.367 -8.593 56.233 1.00 88.75 568 ALA A C 1
ATOM 4370 O O . ALA A 1 568 ? -16.578 -8.603 57.187 1.00 88.75 568 ALA A O 1
ATOM 4371 N N . ILE A 1 569 ? -17.185 -7.813 55.170 1.00 86.94 569 ILE A N 1
ATOM 4372 C CA . ILE A 1 569 ? -16.136 -6.798 55.067 1.00 86.94 569 ILE A CA 1
ATOM 4373 C C . ILE A 1 569 ? -16.685 -5.524 55.707 1.00 86.94 569 ILE A C 1
ATOM 4375 O O . ILE A 1 569 ? -17.618 -4.934 55.190 1.00 86.94 569 ILE A O 1
ATOM 4379 N N . ASP A 1 570 ? -16.110 -5.111 56.836 1.00 82.50 570 ASP A N 1
ATOM 4380 C CA . ASP A 1 570 ? -16.512 -3.874 57.521 1.00 82.50 570 ASP A CA 1
ATOM 4381 C C . ASP A 1 570 ? -15.888 -2.655 56.834 1.00 82.50 570 ASP A C 1
ATOM 4383 O O . ASP A 1 570 ? -16.548 -1.657 56.576 1.00 82.50 570 ASP A O 1
ATOM 4387 N N . ARG A 1 571 ? -14.592 -2.745 56.511 1.00 81.81 571 ARG A N 1
ATOM 4388 C CA . ARG A 1 571 ? -13.852 -1.707 55.783 1.00 81.81 571 ARG A CA 1
ATOM 4389 C C . ARG A 1 571 ? -12.762 -2.346 54.945 1.00 81.81 571 ARG A C 1
ATOM 4391 O O . ARG A 1 571 ? -11.908 -3.036 55.495 1.00 81.81 571 ARG A O 1
ATOM 4398 N N . GLY A 1 572 ? -12.735 -2.065 53.650 1.00 82.38 572 GLY A N 1
ATOM 4399 C CA . GLY A 1 572 ? -11.637 -2.412 52.757 1.00 82.38 572 GLY A CA 1
ATOM 4400 C C . GLY A 1 572 ? -11.153 -1.174 52.017 1.00 82.38 572 GLY A C 1
ATOM 4401 O O . GLY A 1 572 ? -11.947 -0.452 51.419 1.00 82.38 572 GLY A O 1
ATOM 4402 N N . ARG A 1 573 ? -9.847 -0.910 52.073 1.00 84.94 573 ARG A N 1
ATOM 4403 C CA . ARG A 1 573 ? -9.203 0.176 51.328 1.00 84.94 573 ARG A CA 1
ATOM 4404 C C . ARG A 1 573 ? -7.976 -0.355 50.603 1.00 84.94 573 ARG A C 1
ATOM 4406 O O . ARG A 1 573 ? -7.131 -0.996 51.223 1.00 84.94 573 ARG A O 1
ATOM 4413 N N . MET A 1 574 ? -7.881 -0.052 49.315 1.00 81.25 574 MET A N 1
ATOM 4414 C CA . MET A 1 574 ? -6.764 -0.404 48.444 1.00 81.25 574 MET A CA 1
ATOM 4415 C C . MET A 1 574 ? -6.164 0.883 47.887 1.00 81.25 574 MET A C 1
ATOM 4417 O O . MET A 1 574 ? -6.858 1.640 47.209 1.00 81.25 574 MET A O 1
ATOM 4421 N N . THR A 1 575 ? -4.890 1.140 48.180 1.00 83.56 575 THR A N 1
ATOM 4422 C CA . THR A 1 575 ? -4.189 2.337 47.698 1.00 83.56 575 THR A CA 1
ATOM 4423 C C . THR A 1 575 ? -3.189 1.955 46.612 1.00 83.56 575 THR A C 1
ATOM 4425 O O . THR A 1 575 ? -2.350 1.075 46.802 1.00 83.56 575 THR A O 1
ATOM 4428 N N . PHE A 1 576 ? -3.245 2.643 45.477 1.00 82.50 576 PHE A N 1
ATOM 4429 C CA . PHE A 1 576 ? -2.328 2.482 44.355 1.00 82.50 576 PHE A CA 1
ATOM 4430 C C . PHE A 1 576 ? -1.342 3.652 44.358 1.00 82.50 576 PHE A C 1
ATOM 4432 O O . PHE A 1 576 ? -1.742 4.811 44.484 1.00 82.50 576 PHE A O 1
ATOM 4439 N N . THR A 1 577 ? -0.042 3.359 44.276 1.00 84.81 577 THR A N 1
ATOM 4440 C CA . THR A 1 577 ? 1.020 4.375 44.399 1.00 84.81 577 THR A CA 1
ATOM 4441 C C . THR A 1 577 ? 2.135 4.225 43.360 1.00 84.81 577 THR A C 1
ATOM 4443 O O . THR A 1 577 ? 3.259 4.650 43.627 1.00 84.81 577 THR A O 1
ATOM 4446 N N . GLY A 1 578 ? 1.883 3.590 42.212 1.00 80.19 578 GLY A N 1
ATOM 4447 C CA . GLY A 1 578 ? 2.912 3.405 41.186 1.00 80.19 578 GLY A CA 1
ATOM 4448 C C . GLY A 1 578 ? 2.718 2.154 40.321 1.00 80.19 578 GLY A C 1
ATOM 4449 O O . GLY A 1 578 ? 1.581 1.812 40.000 1.00 80.19 578 GLY A O 1
ATOM 4450 N N . PRO A 1 579 ? 3.803 1.470 39.906 1.00 78.62 579 PRO A N 1
ATOM 4451 C CA . PRO A 1 579 ? 3.721 0.376 38.945 1.00 78.62 579 PRO A CA 1
ATOM 4452 C C . PRO A 1 579 ? 2.780 -0.746 39.395 1.00 78.62 579 PRO A C 1
ATOM 4454 O O . PRO A 1 579 ? 2.879 -1.183 40.547 1.00 78.62 579 PRO A O 1
ATOM 4457 N N . PRO A 1 580 ? 1.921 -1.278 38.506 1.00 68.44 580 PRO A N 1
ATOM 4458 C CA . PRO A 1 580 ? 1.120 -2.446 38.817 1.00 68.44 580 PRO A CA 1
ATOM 4459 C C . PRO A 1 580 ? 2.048 -3.664 38.803 1.00 68.44 580 PRO A C 1
ATOM 4461 O O . PRO A 1 580 ? 2.251 -4.296 37.772 1.00 68.44 580 PRO A O 1
ATOM 4464 N N . ALA A 1 581 ? 2.687 -3.971 39.929 1.00 51.91 581 ALA A N 1
ATOM 4465 C CA . ALA A 1 581 ? 3.547 -5.137 40.088 1.00 51.91 581 ALA A CA 1
ATOM 4466 C C . ALA A 1 581 ? 3.036 -6.009 41.235 1.00 51.91 581 ALA A C 1
ATOM 4468 O O . ALA A 1 581 ? 2.831 -5.530 42.346 1.00 51.91 581 ALA A O 1
ATOM 4469 N N . ILE A 1 582 ? 2.917 -7.313 40.968 1.00 41.34 582 ILE A N 1
ATOM 4470 C CA . ILE A 1 582 ? 2.390 -8.361 41.866 1.00 41.34 582 ILE A CA 1
ATOM 4471 C C . ILE A 1 582 ? 3.111 -8.388 43.236 1.00 41.34 582 ILE A C 1
ATOM 4473 O O . ILE A 1 582 ? 2.546 -8.850 44.222 1.00 41.34 582 ILE A O 1
ATOM 4477 N N . HIS A 1 583 ? 4.335 -7.853 43.321 1.00 33.44 583 HIS A N 1
ATOM 4478 C CA . HIS A 1 583 ? 5.186 -7.900 44.515 1.00 33.44 583 HIS A CA 1
ATOM 4479 C C . HIS A 1 583 ? 5.167 -6.649 45.413 1.00 33.44 583 HIS A C 1
ATOM 4481 O O . HIS A 1 583 ? 5.748 -6.705 46.492 1.00 33.44 583 HIS A O 1
ATOM 4487 N N . ASN A 1 584 ? 4.507 -5.543 45.042 1.00 29.67 584 ASN A N 1
ATOM 4488 C CA . ASN A 1 584 ? 4.629 -4.288 45.810 1.00 29.67 584 ASN A CA 1
ATOM 4489 C C . ASN A 1 584 ? 3.584 -4.085 46.927 1.00 29.67 584 ASN A C 1
ATOM 4491 O O . ASN A 1 584 ? 3.627 -3.072 47.620 1.00 29.67 584 ASN A O 1
ATOM 4495 N N . TRP A 1 585 ? 2.664 -5.034 47.130 1.00 39.09 585 TRP A N 1
ATOM 4496 C CA . TRP A 1 585 ? 1.549 -4.895 48.086 1.00 39.09 585 TRP A CA 1
ATOM 4497 C C . TRP A 1 585 ? 1.739 -5.637 49.415 1.00 39.09 585 TRP A C 1
ATOM 4499 O O . TRP A 1 585 ? 0.852 -5.630 50.267 1.00 39.09 585 TRP A O 1
ATOM 4509 N N . ILE A 1 586 ? 2.899 -6.264 49.634 1.00 30.94 586 ILE A N 1
ATOM 4510 C CA . ILE A 1 586 ? 3.252 -6.830 50.939 1.00 30.94 586 ILE A CA 1
ATOM 4511 C C . ILE A 1 586 ? 4.179 -5.829 51.630 1.00 30.94 586 ILE A C 1
ATOM 4513 O O . ILE A 1 586 ? 5.296 -5.615 51.184 1.00 30.94 586 ILE A O 1
ATOM 4517 N N . SER A 1 587 ? 3.684 -5.257 52.732 1.00 28.33 587 SER A N 1
ATOM 4518 C CA . SER A 1 587 ? 4.369 -4.396 53.711 1.00 28.33 587 SER A CA 1
ATOM 4519 C C . SER A 1 587 ? 4.336 -2.873 53.489 1.00 28.33 587 SER A C 1
ATOM 4521 O O . SER A 1 587 ? 5.375 -2.233 53.348 1.00 28.33 587 SER A O 1
ATOM 4523 N N . LYS A 1 588 ? 3.160 -2.247 53.645 1.00 30.98 588 LYS A N 1
ATOM 4524 C CA . LYS A 1 588 ? 3.068 -0.963 54.371 1.00 30.98 588 LYS A CA 1
ATOM 4525 C C . LYS A 1 588 ? 1.894 -0.987 55.364 1.00 30.98 588 LYS A C 1
ATOM 4527 O O . LYS A 1 588 ? 0.853 -1.552 55.050 1.00 30.98 588 LYS A O 1
ATOM 4532 N N . PRO A 1 589 ? 2.025 -0.383 56.560 1.00 30.91 589 PRO A N 1
ATOM 4533 C CA . PRO A 1 589 ? 1.059 -0.511 57.663 1.00 30.91 589 PRO A CA 1
ATOM 4534 C C . PRO A 1 589 ? -0.312 0.172 57.451 1.00 30.91 589 PRO A C 1
ATOM 4536 O O . PRO A 1 589 ? -1.101 0.226 58.390 1.00 30.91 589 PRO A O 1
ATOM 4539 N N . HIS A 1 590 ? -0.615 0.687 56.252 1.00 37.75 590 HIS A N 1
ATOM 4540 C CA . HIS A 1 590 ? -1.800 1.518 55.989 1.00 37.75 590 HIS A CA 1
ATOM 4541 C C . HIS A 1 590 ? -2.876 0.876 55.093 1.00 37.75 590 HIS A C 1
ATOM 4543 O O . HIS A 1 590 ? -3.967 1.447 54.992 1.00 37.75 590 HIS A O 1
ATOM 4549 N N . ASP A 1 591 ? -2.624 -0.295 54.501 1.00 40.34 591 ASP A N 1
ATOM 4550 C CA . ASP A 1 591 ? -3.664 -1.072 53.816 1.00 40.34 591 ASP A CA 1
ATOM 4551 C C . ASP A 1 591 ? -4.363 -1.963 54.850 1.00 40.34 591 ASP A C 1
ATOM 4553 O O . ASP A 1 591 ? -3.811 -2.952 55.338 1.00 40.34 591 ASP A O 1
ATOM 4557 N N . GLN A 1 592 ? -5.563 -1.551 55.261 1.00 45.28 592 GLN A N 1
ATOM 4558 C CA . GLN A 1 592 ? -6.379 -2.254 56.246 1.00 45.28 592 GLN A CA 1
ATOM 4559 C C . GLN A 1 592 ? -7.638 -2.788 55.568 1.00 45.28 592 GLN A C 1
ATOM 4561 O O . GLN A 1 592 ? -8.436 -2.019 55.034 1.00 45.28 592 GLN A O 1
ATOM 4566 N N . ILE A 1 593 ? -7.816 -4.109 55.624 1.00 42.94 593 ILE A N 1
ATOM 4567 C CA . ILE A 1 593 ? -9.114 -4.746 55.420 1.00 42.94 593 ILE A CA 1
ATOM 4568 C C . ILE A 1 593 ? -9.551 -5.276 56.786 1.00 42.94 593 ILE A C 1
ATOM 4570 O O . ILE A 1 593 ? -8.925 -6.184 57.333 1.00 42.94 593 ILE A O 1
ATOM 4574 N N . SER A 1 594 ? -10.575 -4.654 57.361 1.00 43.34 594 SER A N 1
ATOM 4575 C CA . SER A 1 594 ? -11.210 -5.075 58.607 1.00 43.34 594 SER A CA 1
ATOM 4576 C C . SER A 1 594 ? -12.398 -5.970 58.269 1.00 43.34 594 SER A C 1
ATOM 4578 O O . SER A 1 594 ? -13.272 -5.572 57.499 1.00 43.34 594 SER A O 1
ATOM 4580 N N . MET A 1 595 ? -12.420 -7.183 58.822 1.00 39.91 595 MET A N 1
ATOM 4581 C CA . MET A 1 595 ? -13.478 -8.170 58.587 1.00 39.91 595 MET A CA 1
ATOM 4582 C C . MET A 1 595 ? -14.131 -8.575 59.907 1.00 39.91 595 MET A C 1
ATOM 4584 O O . MET A 1 595 ? -13.463 -8.674 60.944 1.00 39.91 595 MET A O 1
ATOM 4588 N N . LYS A 1 596 ? -15.437 -8.836 59.860 1.00 32.16 596 LYS A N 1
ATOM 4589 C CA . LYS A 1 596 ? -16.245 -9.194 61.026 1.00 32.16 596 LYS A CA 1
ATOM 4590 C C . LYS A 1 596 ? -16.933 -10.545 60.810 1.00 32.16 596 LYS A C 1
ATOM 4592 O O . LYS A 1 596 ? -17.539 -10.787 59.767 1.00 32.16 596 LYS A O 1
ATOM 4597 N N . SER A 1 597 ? -16.844 -11.414 61.819 1.00 30.67 597 SER A N 1
ATOM 4598 C CA . SER A 1 597 ? -17.595 -12.675 61.918 1.00 30.67 597 SER A CA 1
ATOM 4599 C C . SER A 1 597 ? -18.285 -12.715 63.278 1.00 30.67 597 SER A C 1
ATOM 4601 O O . SER A 1 597 ? -17.620 -12.830 64.309 1.00 30.67 597 SER A O 1
ATOM 4603 N N . GLY A 1 598 ? -19.607 -12.531 63.315 1.00 47.03 598 GLY A N 1
ATOM 4604 C CA . GLY A 1 598 ? -20.338 -12.388 64.580 1.00 47.03 598 GLY A CA 1
ATOM 4605 C C . GLY A 1 598 ? -19.809 -11.227 65.442 1.00 47.03 598 GLY A C 1
ATOM 4606 O O . GLY A 1 598 ? -19.589 -10.122 64.945 1.00 47.03 598 GLY A O 1
ATOM 4607 N N . SER A 1 599 ? -19.594 -11.462 66.740 1.00 31.08 599 SER A N 1
ATOM 4608 C CA . SER A 1 599 ? -19.105 -10.458 67.707 1.00 31.08 599 SER A CA 1
ATOM 4609 C C . SER A 1 599 ? -17.577 -10.275 67.719 1.00 31.08 599 SER A C 1
ATOM 4611 O O . SER A 1 599 ? -17.057 -9.605 68.611 1.00 31.08 599 SER A O 1
ATOM 4613 N N . VAL A 1 600 ? -16.841 -10.878 66.775 1.00 28.66 600 VAL A N 1
ATOM 4614 C CA . VAL A 1 600 ? -15.369 -10.936 66.789 1.00 28.66 600 VAL A CA 1
ATOM 4615 C C . VAL A 1 600 ? -14.775 -10.166 65.605 1.00 28.66 600 VAL A C 1
ATOM 4617 O O . VAL A 1 600 ? -15.149 -10.375 64.449 1.00 28.66 600 VAL A O 1
ATOM 4620 N N . TRP A 1 601 ? -13.825 -9.278 65.912 1.00 30.47 601 TRP A N 1
ATOM 4621 C CA . TRP A 1 601 ? -13.031 -8.518 64.945 1.00 30.47 601 TRP A CA 1
ATOM 4622 C C . TRP A 1 601 ? -11.789 -9.317 64.533 1.00 30.47 601 TRP A C 1
ATOM 4624 O O . TRP A 1 601 ? -10.989 -9.693 65.388 1.00 30.47 601 TRP A O 1
ATOM 4634 N N . LEU A 1 602 ? -11.593 -9.545 63.231 1.00 33.81 602 LEU A N 1
ATOM 4635 C CA . LEU A 1 602 ? -10.374 -10.152 62.686 1.00 33.81 602 LEU A CA 1
ATOM 4636 C C . LEU A 1 602 ? -9.518 -9.067 62.023 1.00 33.81 602 LEU A C 1
ATOM 4638 O O . LEU A 1 602 ? -9.719 -8.702 60.867 1.00 33.81 602 LEU A O 1
ATOM 4642 N N . SER A 1 603 ? -8.538 -8.547 62.763 1.00 31.47 603 SER A N 1
ATOM 4643 C CA . SER A 1 603 ? -7.590 -7.523 62.310 1.00 31.47 603 SER A CA 1
ATOM 4644 C C . SER A 1 603 ? -6.270 -8.134 61.818 1.00 31.47 603 SER A C 1
ATOM 4646 O O . SER A 1 603 ? -5.211 -7.822 62.350 1.00 31.47 603 SER A O 1
ATOM 4648 N N . ARG A 1 604 ? -6.324 -9.041 60.827 1.00 35.88 604 ARG A N 1
ATOM 4649 C CA . ARG A 1 604 ? -5.216 -9.444 59.917 1.00 35.88 604 ARG A CA 1
ATOM 4650 C C . ARG A 1 604 ? -5.587 -10.734 59.180 1.00 35.88 604 ARG A C 1
ATOM 4652 O O . ARG A 1 604 ? -5.652 -11.798 59.785 1.00 35.88 604 ARG A O 1
ATOM 4659 N N . VAL A 1 605 ? -5.758 -10.651 57.862 1.00 33.84 605 VAL A N 1
ATOM 4660 C CA . VAL A 1 605 ? -5.880 -11.810 56.956 1.00 33.84 605 VAL A CA 1
ATOM 4661 C C . VAL A 1 605 ? -4.576 -11.924 56.146 1.00 33.84 605 VAL A C 1
ATOM 4663 O O . VAL A 1 605 ? -4.001 -10.890 55.800 1.00 33.84 605 VAL A O 1
ATOM 4666 N N . PRO A 1 606 ? -4.045 -13.136 55.874 1.00 30.61 606 PRO A N 1
ATOM 4667 C CA . PRO A 1 606 ? -2.728 -13.308 55.262 1.00 30.61 606 PRO A CA 1
ATOM 4668 C C . PRO A 1 606 ? -2.611 -12.721 53.845 1.00 30.61 606 PRO A C 1
ATOM 4670 O O . PRO A 1 606 ? -3.564 -12.690 53.062 1.00 30.61 606 PRO A O 1
ATOM 4673 N N . SER A 1 607 ? -1.376 -12.325 53.524 1.00 30.22 607 SER A N 1
ATOM 4674 C CA . SER A 1 607 ? -0.901 -11.568 52.353 1.00 30.22 607 SER A CA 1
ATOM 4675 C C . SER A 1 607 ? -1.330 -12.065 50.968 1.00 30.22 607 SER A C 1
ATOM 4677 O O . SER A 1 607 ? -1.275 -11.297 50.012 1.00 30.22 607 SER A O 1
ATOM 4679 N N . LYS A 1 608 ? -1.780 -13.316 50.826 1.00 30.00 608 LYS A N 1
ATOM 4680 C CA . LYS A 1 608 ? -2.177 -13.891 49.529 1.00 30.00 608 LYS A CA 1
ATOM 4681 C C . LYS A 1 608 ? -3.477 -13.289 48.978 1.00 30.00 608 LYS A C 1
ATOM 4683 O O . LYS A 1 608 ? -3.644 -13.222 47.770 1.00 30.00 608 LYS A O 1
ATOM 4688 N N . THR A 1 609 ? -4.363 -12.792 49.837 1.00 33.03 609 THR A N 1
ATOM 4689 C CA . THR A 1 609 ? -5.705 -12.316 49.451 1.00 33.03 609 THR A CA 1
ATOM 4690 C C . THR A 1 609 ? -5.676 -10.983 48.680 1.00 33.03 609 THR A C 1
ATOM 4692 O O . THR A 1 609 ? -6.379 -10.838 47.682 1.00 33.03 609 THR A O 1
ATOM 4695 N N . CYS A 1 610 ? -4.802 -10.037 49.062 1.00 29.06 610 CYS A N 1
ATOM 4696 C CA . CYS A 1 610 ? -4.636 -8.747 48.363 1.00 29.06 610 CYS A CA 1
ATOM 4697 C C . CYS A 1 610 ? -3.957 -8.879 46.991 1.00 29.06 610 CYS A C 1
ATOM 4699 O O . CYS A 1 610 ? -4.255 -8.117 46.073 1.00 29.06 610 CYS A O 1
ATOM 4701 N N . VAL A 1 611 ? -3.076 -9.872 46.829 1.00 28.52 611 VAL A N 1
ATOM 4702 C CA . VAL A 1 611 ? -2.356 -10.138 45.570 1.00 28.52 611 VAL A CA 1
ATOM 4703 C C . VAL A 1 611 ? -3.322 -10.518 44.440 1.00 28.52 611 VAL A C 1
ATOM 4705 O O . VAL A 1 611 ? -3.063 -10.241 43.269 1.00 28.52 611 VAL A O 1
ATOM 4708 N N . PHE A 1 612 ? -4.465 -11.120 44.777 1.00 32.25 612 PHE A N 1
ATOM 4709 C CA . PHE A 1 612 ? -5.385 -11.683 43.796 1.00 32.25 612 PHE A CA 1
ATOM 4710 C C . PHE A 1 612 ? -6.465 -10.716 43.298 1.00 32.25 612 PHE A C 1
ATOM 4712 O O . PHE A 1 612 ? -6.745 -10.744 42.103 1.00 32.25 612 PHE A O 1
ATOM 4719 N N . ALA A 1 613 ? -6.989 -9.819 44.142 1.00 28.92 613 ALA A N 1
ATOM 4720 C CA . ALA A 1 613 ? -7.852 -8.719 43.686 1.00 28.92 613 ALA A CA 1
ATOM 4721 C C . ALA A 1 613 ? -7.083 -7.741 42.770 1.00 28.92 613 ALA A C 1
ATOM 4723 O O . ALA A 1 613 ? -7.609 -7.269 41.767 1.00 28.92 613 ALA A O 1
ATOM 4724 N N . CYS A 1 614 ? -5.786 -7.529 43.033 1.00 29.67 614 CYS A N 1
ATOM 4725 C CA . CYS A 1 614 ? -4.918 -6.705 42.185 1.00 29.67 614 CYS A CA 1
ATOM 4726 C C . CYS A 1 614 ? -4.647 -7.314 40.797 1.00 29.67 614 CYS A C 1
ATOM 4728 O O . CYS A 1 614 ? -4.431 -6.576 39.840 1.00 29.67 614 CYS A O 1
ATOM 4730 N N . SER A 1 615 ? -4.679 -8.647 40.650 1.00 29.73 615 SER A N 1
ATOM 4731 C CA . SER A 1 615 ? -4.582 -9.305 39.334 1.00 29.73 615 SER A CA 1
ATOM 4732 C C . SER A 1 615 ? -5.808 -9.052 38.454 1.00 29.73 615 SER A C 1
ATOM 4734 O O . SER A 1 615 ? -5.683 -9.161 37.237 1.00 29.73 615 SER A O 1
ATOM 4736 N N . ALA A 1 616 ? -6.968 -8.790 39.058 1.00 31.09 616 ALA A N 1
ATOM 4737 C CA . ALA A 1 616 ? -8.226 -8.544 38.362 1.00 31.09 616 ALA A CA 1
ATOM 4738 C C . ALA A 1 616 ? -8.386 -7.073 37.938 1.00 31.09 616 ALA A C 1
ATOM 4740 O O . ALA A 1 616 ? -9.080 -6.807 36.975 1.00 31.09 616 ALA A O 1
ATOM 4741 N N . ILE A 1 617 ? -7.716 -6.142 38.634 1.00 30.02 617 ILE A N 1
ATOM 4742 C CA . ILE A 1 617 ? -7.672 -4.701 38.306 1.00 30.02 617 ILE A CA 1
ATOM 4743 C C . ILE A 1 617 ? -6.529 -4.375 37.318 1.00 30.02 617 ILE A C 1
ATOM 4745 O O . ILE A 1 617 ? -6.550 -3.351 36.645 1.00 30.02 617 ILE A O 1
ATOM 4749 N N . ARG A 1 618 ? -5.489 -5.223 37.255 1.00 30.09 618 ARG A N 1
ATOM 4750 C CA . ARG A 1 618 ? -4.334 -5.065 36.349 1.00 30.09 618 ARG A CA 1
ATOM 4751 C C . ARG A 1 618 ? -4.598 -5.555 34.919 1.00 30.09 618 ARG A C 1
ATOM 4753 O O . ARG A 1 618 ? -3.927 -5.075 34.009 1.00 30.09 618 ARG A O 1
ATOM 4760 N N . ARG A 1 619 ? -5.455 -6.565 34.758 1.00 32.59 619 ARG A N 1
ATOM 4761 C CA . ARG A 1 619 ? -5.967 -7.001 33.449 1.00 32.59 619 ARG A CA 1
ATOM 4762 C C . ARG A 1 619 ? -7.178 -6.156 33.112 1.00 32.59 619 ARG A C 1
ATOM 4764 O O . ARG A 1 619 ? -7.369 -5.920 31.905 1.00 32.59 619 ARG A O 1
#

Organism: NCBI:txid735332

Sequence (619 aa):
MDPNHRDHKPGLHLQKFKTRFDAGSHPRDQLDIQASLGEASWPGLHLGSTELTVQGSANRHRLQLQSLAQFSDPTTGELNSMLPTPLRMELLADGRWQHRPSPNIHPETAKSDSSSDHWEGEIQALHLKDAKALASAPDFLQLDPTSLSYHRDERSQTFRIQPTRLQWLALHLVLDECLFQTQADSTTPHLIFRSRLEPLEIAPLLARAQPGFGWEGDLKIGGHANLSLDPRNLSADIALERLAGDLQVNDPDNPLGPQPLGLAELRLALQGRQGHWQLQQHVAGGHLGSLEGQQNLQTRSTQSPWPTKEDVIDGSLDLRIAELGRWGRWLPPGWLLSGKLETQARIQGQLGNPNLRGDMHGTKIGIQNALNGIDWHDAELKATLTGNTAHIETLTMKAGEGHVQASGDLVLNASHPHAHMTATAQRFALLQRVDRRVVVSGTTQIEIDQQRTSIQGALRADEGHIDFSQGDAPGLSDDVLVSTAHGLPRQTKRTEDAPPRSPTASARNTVVDMKLDMGDAFTVQGRGLHTALVGSLALSNPGGKLAIHGTIHTGDDGTYSAYGQKLAIDRGRMTFTGPPAIHNWISKPHDQISMKSGSVWLSRVPSKTCVFACSAIRR

Secondary structure (DSSP, 8-state):
--TT-----S--EEEEEEEEEEE-SSTTSEEEEEEEEEEEEETTEEEEEEEEEEEEETTEEEEEEEEEEEEB-TTT--B-TTS-SSEEEEEEEEEEEEEE--S---TT--S----EEEEEEEEEEEEEEETTS-TTSPPSEEE-SEEEEEEE-SSEEEEEEPSEEEEETTEEEEEEEEEEEEETT-SS-EEEEEEEEEEEE-HHHHHHHSTTS-EEE--EEEEEEEEEEETTEEEEEEEEEEEE--EEE--TT-TT--EE--EEEEEEEEEEETTEEEEEEEEEETTTEEEEEEEEEE---SS-SS--TTSEEEEEEEEEES-GGGGGGGSPTTEEEEEEEEEEEEEEEETTEEEEEEEEEEEEEEEEETTTTEEEEEEEEEEEEETTEEEEEEEEEEETTEEEEEEEEEE--TTS-EEEEEEEEEEEEEEEETTEEEEEEEEEEEEE-SSEEEEEEEEEEEEEEEE-SSPP--PPPTT-----SS------------PPPP--S---EEEEEEEEE--S-EEEEETTEEEEEEEEEEEE-GGG--EEEEEEEE-TT-EEEETTEEEEEEEEEEEEEE---TTTTS--TT--EEEEETTEEE----THHHHHHHHHHH-

Foldseek 3Di:
DDPPPDPPQQDKDADDKDKDWDADPDQQDWTWIWMFTQWIDGQQKIWGGKTWTWTGGQAKIKIWIWTFIFGAHSQPRHGDPVDQPGKIKIWIKIKHKDKDFDPDDDPPDDDDRKIKIKMKIKTCWIFIARPPDDPPDDTQKIWHIWMWIWIDIPFKIKIWTDFTWMDHPQWIKTWHIWMWMDTSPDPDIWTWTKIKTDWGQCQVVVCVVDPPQAKDKRWTKIWMWTWTDDLQKIWIKTKIWTDDMFIWTADPLAPVGTHTQQWDIWMWIWTGTRQKIKIWTWTDGPLQHIKTKIKIWGAPDRSDNDADQAIKIKIKIKGKDQWNQSCVSVDHPQKGWTWIKIKIWIWTDGNNQIWIWIKIWTFFIWIGRQLQQDTKTGWIWIWIDTRQKIWTPWIWIAADPWIKIKTWMWGNDPVKTKIKMKMFIDQHFRGHDPQWTWTKGWMWIWIDIDQEIEIAIEIETPAIHHEPADPSPDDDDPPDDDDDPDDDDDDPDPDPDDPDDDPPPRPRQYWYWYKYFDPDHHWYDHPQKTFHKGWIWTWTAPPSAIFIFIKIKTDQQIWGDDPNDIKGFRIFMDGGDTGLDLPPPPDDPPGWTWIDDPPDIDGDDDPPVVSRSSVRVVD

InterPro domains:
  IPR007452 Translocation and assembly module TamB, C-terminal domain [PF04357] (396-581)

Radius of gyration: 37.37 Å; chains: 1; bounding box: 74×71×134 Å

pLDDT: mean 79.82, std 21.07, range [26.55, 98.44]